Protein AF-0000000074147670 (afdb_homodimer)

pLDDT: mean 90.94, std 13.01, range [23.66, 98.62]

InterPro domains:
  IPR000515 ABC transporter type 1, transmembrane domain MetI-like [PF00528] (70-232)
  IPR000515 ABC transporter type 1, transmembrane domain MetI-like [PS50928] (55-233)
  IPR000515 ABC transporter type 1, transmembrane domain MetI-like [cd06261] (80-225)
  IPR035906 MetI-like superfamily [G3DSA:1.10.3720.10] (45-237)
  IPR035906 MetI-like superfamily [SSF161098] (50-232)

Secondary structure (DSSP, 8-state):
-HHHHHHHHHHHHHHHHHHHHHHHHH--TTT---HHHHHHHHHHHHH-HHHHHHHHHHHHHHHHHHHHHHHHHHHHHT---HHHHHHHHHHHHHHHHS-HHHHHHHHHHHH-SSHHHHHHHHHHHHHHHHHHHHHHHHHT--HHHHHHHHHS---HHHIIIIIIHHHHHHHHHHHHHHHHHHHHHHHHHHHHHH-SSSHHHHHHHHHHTT-HHHHHHHHHHHHHHHHHHHHHHHHTTSS--TT-------/-HHHHHHHHHHHHHHHHHHHHHHHHH--TTT---HHHHHHHHHHHHH-HHHHHHHHHHHHHHHHHHHHHHHHHHHHHT---HHHHHHHHHHHHHHHHS-HHHHHHHHHHHH-SSHHHHHHHHHHHHHHHHHHHHHHHHHT--HHHHHHHHHS---HHHIIIIIIHHHHHHHHHHHHHHHHHHHHHHHHHHHHHH-SSSHHHHHHHHHHTT-HHHHHHHHHHHHHHHHHHHHHHHHTTSS--TT-------

Structure (mmCIF, N/CA/C/O backbone):
data_AF-0000000074147670-model_v1
#
loop_
_entity.id
_entity.type
_entity.pdbx_description
1 polymer 'Abcb protein, putative'
#
loop_
_atom_site.group_PDB
_atom_site.id
_atom_site.type_symbol
_atom_site.label_atom_id
_atom_site.label_alt_id
_atom_site.label_comp_id
_atom_site.label_asym_id
_atom_site.label_entity_id
_atom_site.label_seq_id
_atom_site.pdbx_PDB_ins_code
_atom_site.Cartn_x
_atom_site.Cartn_y
_atom_site.Cartn_z
_atom_site.occupancy
_atom_site.B_iso_or_equiv
_atom_site.auth_seq_id
_atom_site.auth_comp_id
_atom_site.auth_asym_id
_atom_site.auth_atom_id
_atom_site.pdbx_PDB_model_num
ATOM 1 N N . MET A 1 1 ? -13.484 6.629 30.094 1 40.88 1 MET A N 1
ATOM 2 C CA . MET A 1 1 ? -12.297 5.824 29.797 1 40.88 1 MET A CA 1
ATOM 3 C C . MET A 1 1 ? -12.633 4.336 29.828 1 40.88 1 MET A C 1
ATOM 5 O O . MET A 1 1 ? -11.961 3.531 29.188 1 40.88 1 MET A O 1
ATOM 9 N N . ARG A 1 2 ? -13.383 4.133 30.922 1 47.31 2 ARG A N 1
ATOM 10 C CA . ARG A 1 2 ? -13.789 2.801 31.359 1 47.31 2 ARG A CA 1
ATOM 11 C C . ARG A 1 2 ? -14.594 2.084 30.281 1 47.31 2 ARG A C 1
ATOM 13 O O . ARG A 1 2 ? -14.406 0.886 30.062 1 47.31 2 ARG A O 1
ATOM 20 N N . ASN A 1 3 ? -15.398 2.889 29.531 1 58.78 3 ASN A N 1
ATOM 21 C CA . ASN A 1 3 ? -16.453 2.486 28.594 1 58.78 3 ASN A CA 1
ATOM 22 C C . ASN A 1 3 ? -15.867 2.076 27.25 1 58.78 3 ASN A C 1
ATOM 24 O O . ASN A 1 3 ? -16.422 1.216 26.562 1 58.78 3 ASN A O 1
ATOM 28 N N . SER A 1 4 ? -14.562 2.414 27.188 1 71.31 4 SER A N 1
ATOM 29 C CA . SER A 1 4 ? -13.938 2.154 25.891 1 71.31 4 SER A CA 1
ATOM 30 C C . SER A 1 4 ? -13.461 0.71 25.781 1 71.31 4 SER A C 1
ATOM 32 O O . SER A 1 4 ? -13.617 0.069 24.75 1 71.31 4 SER A O 1
ATOM 34 N N . LEU A 1 5 ? -13.125 0.192 27.031 1 77.12 5 LEU A N 1
ATOM 35 C CA . LEU A 1 5 ? -12.641 -1.185 27.031 1 77.12 5 LEU A CA 1
ATOM 36 C C . LEU A 1 5 ? -13.781 -2.166 26.828 1 77.12 5 LEU A C 1
ATOM 38 O O . LEU A 1 5 ? -13.633 -3.162 26.109 1 77.12 5 LEU A O 1
ATOM 42 N N . VAL A 1 6 ? -14.906 -1.855 27.453 1 77.5 6 VAL A N 1
ATOM 43 C CA . VAL A 1 6 ? -16.094 -2.699 27.312 1 77.5 6 VAL A CA 1
ATOM 44 C C . VAL A 1 6 ? -16.547 -2.727 25.859 1 77.5 6 VAL A C 1
ATOM 46 O O . VAL A 1 6 ? -16.891 -3.783 25.328 1 77.5 6 VAL A O 1
ATOM 49 N N . PHE A 1 7 ? -16.484 -1.631 25.266 1 79.12 7 PHE A N 1
ATOM 50 C CA . PHE A 1 7 ? -16.891 -1.544 23.875 1 79.12 7 PHE A CA 1
ATOM 51 C C . PHE A 1 7 ? -15.93 -2.328 22.984 1 79.12 7 PHE A C 1
ATOM 53 O O . PHE A 1 7 ? -16.359 -3.02 22.047 1 79.12 7 PHE A O 1
ATOM 60 N N . LYS A 1 8 ? -14.719 -2.232 23.359 1 82.62 8 LYS A N 1
ATOM 61 C CA . LYS A 1 8 ? -13.727 -2.955 22.578 1 82.62 8 LYS A CA 1
ATOM 62 C C . LYS A 1 8 ? -13.898 -4.465 22.719 1 82.62 8 LYS A C 1
ATOM 64 O O . LYS A 1 8 ? -13.906 -5.188 21.719 1 82.62 8 LYS A O 1
ATOM 69 N N . ILE A 1 9 ? -14.078 -4.922 23.922 1 86.75 9 ILE A N 1
ATOM 70 C CA . ILE A 1 9 ? -14.234 -6.348 24.188 1 86.75 9 ILE A CA 1
ATOM 71 C C . ILE A 1 9 ? -15.539 -6.852 23.562 1 86.75 9 ILE A C 1
ATOM 73 O O . ILE A 1 9 ? -15.578 -7.934 22.984 1 86.75 9 ILE A O 1
ATOM 77 N N . SER A 1 10 ? -16.531 -6.055 23.641 1 89.62 10 SER A N 1
ATOM 78 C CA . SER A 1 10 ? -17.828 -6.434 23.078 1 89.62 10 SER A CA 1
ATOM 79 C C . SER A 1 10 ? -17.75 -6.586 21.562 1 89.62 10 SER A C 1
ATOM 81 O O . SER A 1 10 ? -18.359 -7.48 20.984 1 89.62 10 SER A O 1
ATOM 83 N N . PHE A 1 11 ? -17 -5.75 20.922 1 90.12 11 PHE A N 1
ATOM 84 C CA . PHE A 1 11 ? -16.844 -5.84 19.469 1 90.12 11 PHE A CA 1
ATOM 85 C C . PHE A 1 11 ? -16.25 -7.18 19.062 1 90.12 11 PHE A C 1
ATOM 87 O O . PHE A 1 11 ? -16.75 -7.855 18.172 1 90.12 11 PHE A O 1
ATOM 94 N N . TRP A 1 12 ? -15.227 -7.551 19.766 1 91.06 12 TRP A N 1
ATOM 95 C CA . TRP A 1 12 ? -14.516 -8.766 19.391 1 91.06 12 TRP A CA 1
ATOM 96 C C . TRP A 1 12 ? -15.375 -10 19.641 1 91.06 12 TRP A C 1
ATOM 98 O O . TRP A 1 12 ? -15.344 -10.961 18.875 1 91.06 12 TRP A O 1
ATOM 108 N N . ILE A 1 13 ? -16.109 -9.977 20.734 1 92.62 13 ILE A N 1
ATOM 109 C CA . ILE A 1 13 ? -17.016 -11.086 21.047 1 92.62 13 ILE A CA 1
ATOM 110 C C . ILE A 1 13 ? -18.078 -11.195 19.969 1 92.62 13 ILE A C 1
ATOM 112 O O . ILE A 1 13 ? -18.328 -12.289 19.453 1 92.62 13 ILE A O 1
ATOM 116 N N . ILE A 1 14 ? -18.609 -10.078 19.609 1 93 14 ILE A N 1
ATOM 117 C CA . ILE A 1 14 ? -19.656 -10.062 18.578 1 93 14 ILE A CA 1
ATOM 118 C C . ILE A 1 14 ? -19.047 -10.477 17.234 1 93 14 ILE A C 1
ATOM 120 O O . ILE A 1 14 ? -19.672 -11.219 16.469 1 93 14 ILE A O 1
ATOM 124 N N . PHE A 1 15 ? -17.875 -9.992 16.953 1 92.81 15 PHE A N 1
ATOM 125 C CA . PHE A 1 15 ? -17.188 -10.32 15.703 1 92.81 15 PHE A CA 1
ATOM 126 C C . PHE A 1 15 ? -16.984 -11.82 15.578 1 92.81 15 PHE A C 1
ATOM 128 O O . PHE A 1 15 ? -17.281 -12.414 14.547 1 92.81 15 PHE A O 1
ATOM 135 N N . ILE A 1 16 ? -16.516 -12.461 16.688 1 93 16 ILE A N 1
ATOM 136 C CA . ILE A 1 16 ? -16.25 -13.891 16.672 1 93 16 ILE A CA 1
ATOM 137 C C . ILE A 1 16 ? -17.562 -14.664 16.578 1 93 16 ILE A C 1
ATOM 139 O O . ILE A 1 16 ? -17.641 -15.688 15.891 1 93 16 ILE A O 1
ATOM 143 N N . PHE A 1 17 ? -18.547 -14.172 17.234 1 94 17 PHE A N 1
ATOM 144 C CA . PHE A 1 17 ? -19.859 -14.82 17.203 1 94 17 PHE A CA 1
ATOM 145 C C . PHE A 1 17 ? -20.469 -14.758 15.812 1 94 17 PHE A C 1
ATOM 147 O O . PHE A 1 17 ? -21 -15.758 15.32 1 94 17 PHE A O 1
ATOM 154 N N . ILE A 1 18 ? -20.359 -13.641 15.18 1 93.5 18 ILE A N 1
ATOM 155 C CA . ILE A 1 18 ? -20.859 -13.492 13.82 1 93.5 18 ILE A CA 1
ATOM 156 C C . ILE A 1 18 ? -20.078 -14.391 12.875 1 93.5 18 ILE A C 1
ATOM 158 O O . ILE A 1 18 ? -20.641 -15.016 11.977 1 93.5 18 ILE A O 1
ATOM 162 N N . TRP A 1 19 ? -18.781 -14.422 13.07 1 92.56 19 TRP A N 1
ATOM 163 C CA . TRP A 1 19 ? -17.922 -15.305 12.289 1 92.56 19 TRP A CA 1
ATOM 164 C C . TRP A 1 19 ? -18.359 -16.766 12.43 1 92.56 19 TRP A C 1
ATOM 166 O O . TRP A 1 19 ? -18.5 -17.469 11.438 1 92.56 19 TRP A O 1
ATOM 176 N N . TYR A 1 20 ? -18.656 -17.109 13.641 1 93 20 TYR A N 1
ATOM 177 C CA . TYR A 1 20 ? -19.094 -18.484 13.906 1 93 20 TYR A CA 1
ATOM 178 C C . TYR A 1 20 ? -20.438 -18.766 13.234 1 93 20 TYR A C 1
ATOM 180 O O . TYR A 1 20 ? -20.594 -19.812 12.594 1 93 20 TYR A O 1
ATOM 188 N N . LEU A 1 21 ? -21.344 -17.859 13.328 1 93.69 21 LEU A N 1
ATOM 189 C CA . LEU A 1 21 ? -22.656 -18.031 12.734 1 93.69 21 LEU A CA 1
ATOM 190 C C . LEU A 1 21 ? -22.562 -18.094 11.211 1 93.69 21 LEU A C 1
ATOM 192 O O . LEU A 1 21 ? -23.203 -18.938 10.586 1 93.69 21 LEU A O 1
ATOM 196 N N . MET A 1 22 ? -21.812 -17.219 10.68 1 91.88 22 MET A N 1
ATOM 197 C CA . MET A 1 22 ? -21.672 -17.188 9.227 1 91.88 22 MET A CA 1
ATOM 198 C C . MET A 1 22 ? -20.984 -18.453 8.719 1 91.88 22 MET A C 1
ATOM 200 O O . MET A 1 22 ? -21.406 -19.016 7.699 1 91.88 22 MET A O 1
ATOM 204 N N . GLY A 1 23 ? -19.938 -18.844 9.398 1 90.06 23 GLY A N 1
ATOM 205 C CA . GLY A 1 23 ? -19.266 -20.078 9.031 1 90.06 23 GLY A CA 1
ATOM 206 C C . GLY A 1 23 ? -20.172 -21.281 9.102 1 90.06 23 GLY A C 1
ATOM 207 O O . GLY A 1 23 ? -20.125 -22.156 8.227 1 90.06 23 GLY A O 1
ATOM 208 N N . SER A 1 24 ? -20.984 -21.281 10.148 1 90.69 24 SER A N 1
ATOM 209 C CA . SER A 1 24 ? -21.922 -22.391 10.312 1 90.69 24 SER A CA 1
ATOM 210 C C . SER A 1 24 ? -23 -22.359 9.242 1 90.69 24 SER A C 1
ATOM 212 O O . SER A 1 24 ? -23.438 -23.406 8.758 1 90.69 24 SER A O 1
ATOM 214 N N . ALA A 1 25 ? -23.359 -21.219 8.828 1 89.88 25 ALA A N 1
ATOM 215 C CA . ALA A 1 25 ? -24.406 -21.078 7.832 1 89.88 25 ALA A CA 1
ATOM 216 C C . ALA A 1 25 ? -23.891 -21.422 6.438 1 89.88 25 ALA A C 1
ATOM 218 O O . ALA A 1 25 ? -24.594 -22.094 5.664 1 89.88 25 ALA A O 1
ATOM 219 N N . ILE A 1 26 ? -22.828 -20.938 6.109 1 87.75 26 ILE A N 1
ATOM 220 C CA . ILE A 1 26 ? -22.234 -21.188 4.801 1 87.75 26 ILE A CA 1
ATOM 221 C C . ILE A 1 26 ? -21.828 -22.656 4.688 1 87.75 26 ILE A C 1
ATOM 223 O O . ILE A 1 26 ? -21.938 -23.25 3.619 1 87.75 26 ILE A O 1
ATOM 227 N N . ASN A 1 27 ? -21.422 -23.25 5.816 1 83.19 27 ASN A N 1
ATOM 228 C CA . ASN A 1 27 ? -21.125 -24.672 5.945 1 83.19 27 ASN A CA 1
ATOM 229 C C . ASN A 1 27 ? -20.156 -25.141 4.871 1 83.19 27 ASN A C 1
ATOM 231 O O . ASN A 1 27 ? -20.375 -26.156 4.223 1 83.19 27 ASN A O 1
ATOM 235 N N . SER A 1 28 ? -19.328 -24.328 4.402 1 86.19 28 SER A N 1
ATOM 236 C CA . SER A 1 28 ? -18.25 -24.672 3.484 1 86.19 28 SER A CA 1
ATOM 237 C C . SER A 1 28 ? -16.891 -24.406 4.105 1 86.19 28 SER A C 1
ATOM 239 O O . SER A 1 28 ? -16.594 -23.266 4.469 1 86.19 28 SER A O 1
ATOM 241 N N . LYS A 1 29 ? -16.125 -25.438 4.145 1 82.44 29 LYS A N 1
ATOM 242 C CA . LYS A 1 29 ? -14.789 -25.328 4.715 1 82.44 29 LYS A CA 1
ATOM 243 C C . LYS A 1 29 ? -13.875 -24.484 3.826 1 82.44 29 LYS A C 1
ATOM 245 O O . LYS A 1 29 ? -12.891 -23.922 4.301 1 82.44 29 LYS A O 1
ATOM 250 N N . LEU A 1 30 ? -14.305 -24.344 2.598 1 85.75 30 LEU A N 1
ATOM 251 C CA . LEU A 1 30 ? -13.469 -23.672 1.617 1 85.75 30 LEU A CA 1
ATOM 252 C C . LEU A 1 30 ? -13.664 -22.156 1.692 1 85.75 30 LEU A C 1
ATOM 254 O O . LEU A 1 30 ? -12.719 -21.391 1.498 1 85.75 30 LEU A O 1
ATOM 258 N N . ILE A 1 31 ? -14.805 -21.766 2.092 1 88.88 31 ILE A N 1
ATOM 259 C CA . ILE A 1 31 ? -15.141 -20.359 2.037 1 88.88 31 ILE A CA 1
ATOM 260 C C . ILE A 1 31 ? -14.828 -19.703 3.377 1 88.88 31 ILE A C 1
ATOM 262 O O . ILE A 1 31 ? -14 -18.781 3.447 1 88.88 31 ILE A O 1
ATOM 266 N N . LEU A 1 32 ? -15.375 -20.188 4.426 1 93.31 32 LEU A N 1
ATOM 267 C CA . LEU A 1 32 ? -15.203 -19.578 5.738 1 93.31 32 LEU A CA 1
ATOM 268 C C . LEU A 1 32 ? -15.117 -20.641 6.828 1 93.31 32 LEU A C 1
ATOM 270 O O . LEU A 1 32 ? -16.141 -21.125 7.324 1 93.31 32 LEU A O 1
ATOM 274 N N . PRO A 1 33 ? -13.914 -20.922 7.184 1 94.38 33 PRO A N 1
ATOM 275 C CA . PRO A 1 33 ? -13.781 -21.875 8.289 1 94.38 33 PRO A CA 1
ATOM 276 C C . PRO A 1 33 ? -14.25 -21.312 9.625 1 94.38 33 PRO A C 1
ATOM 278 O O . PRO A 1 33 ? -14.25 -20.094 9.812 1 94.38 33 PRO A O 1
ATOM 281 N N . LEU A 1 34 ? -14.602 -22.203 10.461 1 95 34 LEU A N 1
ATOM 282 C CA . LEU A 1 34 ? -15.047 -21.766 11.781 1 95 34 LEU A CA 1
ATOM 283 C C . LEU A 1 34 ? -13.891 -21.203 12.586 1 95 34 LEU A C 1
ATOM 285 O O . LEU A 1 34 ? -12.742 -21.609 12.406 1 95 34 LEU A O 1
ATOM 289 N N . PRO A 1 35 ? -14.234 -20.281 13.414 1 95.38 35 PRO A N 1
ATOM 290 C CA . PRO A 1 35 ? -13.172 -19.609 14.172 1 95.38 35 PRO A CA 1
ATOM 291 C C . PRO A 1 35 ? -12.367 -20.562 15.039 1 95.38 35 PRO A C 1
ATOM 293 O O . PRO A 1 35 ? -11.156 -20.422 15.18 1 95.38 35 PRO A O 1
ATOM 296 N N . HIS A 1 36 ? -13.016 -21.547 15.641 1 95 36 HIS A N 1
ATOM 297 C CA . HIS A 1 36 ? -12.289 -22.469 16.516 1 95 36 HIS A CA 1
ATOM 298 C C . HIS A 1 36 ? -11.344 -23.359 15.711 1 95 36 HIS A C 1
ATOM 300 O O . HIS A 1 36 ? -10.289 -23.75 16.203 1 95 36 HIS A O 1
ATOM 306 N N . LYS A 1 37 ? -11.664 -23.688 14.492 1 96.06 37 LYS A N 1
ATOM 307 C CA . LYS A 1 37 ? -10.773 -24.469 13.633 1 96.06 37 LYS A CA 1
ATOM 308 C C . LYS A 1 37 ? -9.531 -23.672 13.25 1 96.06 37 LYS A C 1
ATOM 310 O O . LYS A 1 37 ? -8.438 -24.219 13.172 1 96.06 37 LYS A O 1
ATOM 315 N N . VAL A 1 38 ? -9.789 -22.422 12.992 1 97 38 VAL A N 1
ATOM 316 C CA . VAL A 1 38 ? -8.672 -21.547 12.672 1 97 38 VAL A CA 1
ATOM 317 C C . VAL A 1 38 ? -7.742 -21.438 13.883 1 97 38 VAL A C 1
ATOM 319 O O . VAL A 1 38 ? -6.52 -21.5 13.734 1 97 38 VAL A O 1
ATOM 322 N N . LEU A 1 39 ? -8.312 -21.297 15.047 1 96.81 39 LEU A N 1
ATOM 323 C CA . LEU A 1 39 ? -7.52 -21.203 16.266 1 96.81 39 LEU A CA 1
ATOM 324 C C . LEU A 1 39 ? -6.719 -22.484 16.5 1 96.81 39 LEU A C 1
ATOM 326 O O . LEU A 1 39 ? -5.551 -22.422 16.891 1 96.81 39 LEU A O 1
ATOM 330 N N . TYR A 1 40 ? -7.352 -23.594 16.25 1 97.31 40 TYR A N 1
ATOM 331 C CA . TYR A 1 40 ? -6.656 -24.875 16.391 1 97.31 40 TYR A CA 1
ATOM 332 C C . TYR A 1 40 ? -5.484 -24.969 15.422 1 97.31 40 TYR A C 1
ATOM 334 O O . TYR A 1 40 ? -4.41 -25.453 15.781 1 97.31 40 TYR A O 1
ATOM 342 N N . LYS A 1 41 ? -5.734 -24.469 14.219 1 97.56 41 LYS A N 1
ATOM 343 C CA . LYS A 1 41 ? -4.668 -24.484 13.219 1 97.56 41 LYS A CA 1
ATOM 344 C C . LYS A 1 41 ? -3.514 -23.562 13.633 1 97.56 41 LYS A C 1
ATOM 346 O O . LYS A 1 41 ? -2.346 -23.906 13.438 1 97.56 41 LYS A O 1
ATOM 351 N N . VAL A 1 42 ? -3.828 -22.453 14.188 1 98 42 VAL A N 1
ATOM 352 C CA . VAL A 1 42 ? -2.801 -21.547 14.688 1 98 42 VAL A CA 1
ATOM 353 C C . VAL A 1 42 ? -1.969 -22.25 15.758 1 98 42 VAL A C 1
ATOM 355 O O . VAL A 1 42 ? -0.737 -22.219 15.719 1 98 42 VAL A O 1
ATOM 358 N N . LEU A 1 43 ? -2.646 -22.922 16.656 1 97.44 43 LEU A N 1
ATOM 359 C CA . LEU A 1 43 ? -1.958 -23.609 17.75 1 97.44 43 LEU A CA 1
ATOM 360 C C . LEU A 1 43 ? -1.112 -24.766 17.203 1 97.44 43 LEU A C 1
ATOM 362 O O . LEU A 1 43 ? -0.004 -25 17.688 1 97.44 43 LEU A O 1
ATOM 366 N N . GLU A 1 44 ? -1.622 -25.438 16.25 1 97.62 44 GLU A N 1
ATOM 367 C CA . GLU A 1 44 ? -0.884 -26.516 15.602 1 97.62 44 GLU A CA 1
ATOM 368 C C . GLU A 1 44 ? 0.394 -26 14.945 1 97.62 44 GLU A C 1
ATOM 370 O O . GLU A 1 44 ? 1.459 -26.594 15.094 1 97.62 44 GLU A O 1
ATOM 375 N N . LEU A 1 45 ? 0.265 -24.859 14.258 1 97.38 45 LEU A N 1
ATOM 376 C CA . LEU A 1 45 ? 1.424 -24.266 13.609 1 97.38 45 LEU A CA 1
ATOM 377 C C . LEU A 1 45 ? 2.498 -23.906 14.625 1 97.38 45 LEU A C 1
ATOM 379 O O . LEU A 1 45 ? 3.684 -24.172 14.406 1 97.38 45 LEU A O 1
ATOM 383 N N . PHE A 1 46 ? 2.129 -23.391 15.766 1 97.12 46 PHE A N 1
ATOM 384 C CA . PHE A 1 46 ? 3.088 -22.984 16.781 1 97.12 46 PHE A CA 1
ATOM 385 C C . PHE A 1 46 ? 3.662 -24.188 17.516 1 97.12 46 PHE A C 1
ATOM 387 O O . PHE A 1 46 ? 4.656 -24.078 18.234 1 97.12 46 PHE A O 1
ATOM 394 N N . SER A 1 47 ? 3.061 -25.328 17.328 1 96.62 47 SER A N 1
ATOM 395 C CA . SER A 1 47 ? 3.596 -26.562 17.906 1 96.62 47 SER A CA 1
ATOM 396 C C . SER A 1 47 ? 4.656 -27.172 17 1 96.62 47 SER A C 1
ATOM 398 O O . SER A 1 47 ? 5.422 -28.047 17.438 1 96.62 47 SER A O 1
ATOM 400 N N . GLU A 1 48 ? 4.68 -26.75 15.781 1 95.69 48 GLU A N 1
ATOM 401 C CA . GLU A 1 48 ? 5.645 -27.266 14.812 1 95.69 48 GLU A CA 1
ATOM 402 C C . GLU A 1 48 ? 6.957 -26.484 14.875 1 95.69 48 GLU A C 1
ATOM 404 O O . GLU A 1 48 ? 6.957 -25.25 14.766 1 95.69 48 GLU A O 1
ATOM 409 N N . ARG A 1 49 ? 8.039 -27.156 15 1 92.81 49 ARG A N 1
ATOM 410 C CA . ARG A 1 49 ? 9.352 -26.547 15.117 1 92.81 49 ARG A CA 1
ATOM 411 C C . ARG A 1 49 ? 9.711 -25.781 13.844 1 92.81 49 ARG A C 1
ATOM 413 O O . ARG A 1 49 ? 10.297 -24.703 13.906 1 92.81 49 ARG A O 1
ATOM 420 N N . ASN A 1 50 ? 9.359 -26.297 12.742 1 95.56 50 ASN A N 1
ATOM 421 C CA . ASN A 1 50 ? 9.703 -25.688 11.461 1 95.56 50 ASN A CA 1
ATOM 422 C C . ASN A 1 50 ? 8.992 -24.344 11.273 1 95.56 50 ASN A C 1
ATOM 424 O O . ASN A 1 50 ? 9.453 -23.5 10.5 1 95.56 50 ASN A O 1
ATOM 428 N N . PHE A 1 51 ? 7.918 -24.156 11.977 1 97.56 51 PHE A N 1
ATOM 429 C CA . PHE A 1 51 ? 7.148 -22.922 11.836 1 97.56 51 PHE A CA 1
ATOM 430 C C . PHE A 1 51 ? 7.938 -21.734 12.367 1 97.56 51 PHE A C 1
ATOM 432 O O . PHE A 1 51 ? 7.883 -20.641 11.789 1 97.56 51 PHE A O 1
ATOM 439 N N . TYR A 1 52 ? 8.727 -21.906 13.367 1 96.75 52 TYR A N 1
ATOM 440 C CA . TYR A 1 52 ? 9.508 -20.828 13.953 1 96.75 52 TYR A CA 1
ATOM 441 C C . TYR A 1 52 ? 10.586 -20.344 12.992 1 96.75 52 TYR A C 1
ATOM 443 O O . TYR A 1 52 ? 10.922 -19.156 12.977 1 96.75 52 TYR A O 1
ATOM 451 N N . HIS A 1 53 ? 11.109 -21.281 12.266 1 97.25 53 HIS A N 1
ATOM 452 C CA . HIS A 1 53 ? 12.07 -20.891 11.242 1 97.25 53 HIS A CA 1
ATOM 453 C C . HIS A 1 53 ? 11.445 -19.938 10.234 1 97.25 53 HIS A C 1
ATOM 455 O O . HIS A 1 53 ? 12.047 -18.922 9.883 1 97.25 53 HIS A O 1
ATOM 461 N N . HIS A 1 54 ? 10.242 -20.234 9.789 1 98.06 54 HIS A N 1
ATOM 462 C CA . HIS A 1 54 ? 9.523 -19.391 8.844 1 98.06 54 HIS A CA 1
ATOM 463 C C . HIS A 1 54 ? 9.211 -18.031 9.453 1 98.06 54 HIS A C 1
ATOM 465 O O . HIS A 1 54 ? 9.352 -17 8.789 1 98.06 54 HIS A O 1
ATOM 471 N N . LEU A 1 55 ? 8.836 -18.078 10.703 1 97.06 55 LEU A N 1
ATOM 472 C CA . LEU A 1 55 ? 8.547 -16.828 11.406 1 97.06 55 LEU A CA 1
ATOM 473 C C . LEU A 1 55 ? 9.805 -15.969 11.539 1 97.06 55 LEU A C 1
ATOM 475 O O . LEU A 1 55 ? 9.773 -14.773 11.25 1 97.06 55 LEU A O 1
ATOM 479 N N . PHE A 1 56 ? 10.875 -16.547 11.875 1 97.06 56 PHE A N 1
ATOM 480 C CA . PHE A 1 56 ? 12.133 -15.844 12.102 1 97.06 56 PHE A CA 1
ATOM 481 C C . PHE A 1 56 ? 12.664 -15.266 10.797 1 97.06 56 PHE A C 1
ATOM 483 O O . PHE A 1 56 ? 13.148 -14.133 10.766 1 97.06 56 PHE A O 1
ATOM 490 N N . ILE A 1 57 ? 12.602 -16 9.805 1 97.81 57 ILE A N 1
ATOM 491 C CA . ILE A 1 57 ? 13.141 -15.547 8.531 1 97.81 57 ILE A CA 1
ATOM 492 C C . ILE A 1 57 ? 12.328 -14.367 8.016 1 97.81 57 ILE A C 1
ATOM 494 O O . ILE A 1 57 ? 12.875 -13.422 7.441 1 97.81 57 ILE A O 1
ATOM 498 N N . THR A 1 58 ? 10.992 -14.445 8.18 1 98.19 58 THR A N 1
ATOM 499 C CA . THR A 1 58 ? 10.156 -13.312 7.812 1 98.19 58 THR A CA 1
ATOM 500 C C . THR A 1 58 ? 10.562 -12.062 8.594 1 98.19 58 THR A C 1
ATOM 502 O O . THR A 1 58 ? 10.703 -10.984 8.016 1 98.19 58 THR A O 1
ATOM 505 N N . LEU A 1 59 ? 10.844 -12.219 9.852 1 97.5 59 LEU A N 1
ATOM 506 C CA . LEU A 1 59 ? 11.25 -11.094 10.688 1 97.5 59 LEU A CA 1
ATOM 507 C C . LEU A 1 59 ? 12.609 -10.555 10.258 1 97.5 59 LEU A C 1
ATOM 509 O O . LEU A 1 59 ? 12.797 -9.344 10.164 1 97.5 59 LEU A O 1
ATOM 513 N N . LEU A 1 60 ? 13.492 -11.391 9.977 1 97.75 60 LEU A N 1
ATOM 514 C CA . LEU A 1 60 ? 14.836 -11 9.57 1 97.75 60 LEU A CA 1
ATOM 515 C C . LEU A 1 60 ? 14.805 -10.234 8.25 1 97.75 60 LEU A C 1
ATOM 517 O O . LEU A 1 60 ? 15.469 -9.203 8.109 1 97.75 60 LEU A O 1
ATOM 521 N N . ARG A 1 61 ? 14.086 -10.734 7.328 1 98.44 61 ARG A N 1
ATOM 522 C CA . ARG A 1 61 ? 13.945 -10.078 6.031 1 98.44 61 ARG A CA 1
ATOM 523 C C . ARG A 1 61 ? 13.297 -8.711 6.176 1 98.44 61 ARG A C 1
ATOM 525 O O . ARG A 1 61 ? 13.727 -7.742 5.543 1 98.44 61 ARG A O 1
ATOM 532 N N . SER A 1 62 ? 12.266 -8.656 7.004 1 98.19 62 SER A N 1
ATOM 533 C CA . SER A 1 62 ? 11.578 -7.391 7.258 1 98.19 62 SER A CA 1
ATOM 534 C C . SER A 1 62 ? 12.523 -6.363 7.863 1 98.19 62 SER A C 1
ATOM 536 O O . SER A 1 62 ? 12.602 -5.227 7.391 1 98.19 62 SER A O 1
ATOM 538 N N . VAL A 1 63 ? 13.297 -6.797 8.828 1 97.56 63 VAL A N 1
ATOM 539 C CA . VAL A 1 63 ? 14.234 -5.906 9.5 1 97.56 63 VAL A CA 1
ATOM 540 C C . VAL A 1 63 ? 15.367 -5.523 8.555 1 97.56 63 VAL A C 1
ATOM 542 O O . VAL A 1 63 ? 15.844 -4.383 8.562 1 97.56 63 VAL A O 1
ATOM 545 N N . GLY A 1 64 ? 15.805 -6.449 7.801 1 98.12 64 GLY A N 1
ATOM 546 C CA . GLY A 1 64 ? 16.859 -6.172 6.832 1 98.12 64 GLY A CA 1
ATOM 547 C C . GLY A 1 64 ? 16.484 -5.09 5.836 1 98.12 64 GLY A C 1
ATOM 548 O O . GLY A 1 64 ? 17.219 -4.125 5.648 1 98.12 64 GLY A O 1
ATOM 549 N N . GLY A 1 65 ? 15.359 -5.25 5.164 1 98.5 65 GLY A N 1
ATOM 550 C CA . GLY A 1 65 ? 14.883 -4.238 4.234 1 98.5 65 GLY A CA 1
ATOM 551 C C . GLY A 1 65 ? 14.633 -2.895 4.891 1 98.5 65 GLY A C 1
ATOM 552 O O . GLY A 1 65 ? 14.961 -1.852 4.32 1 98.5 65 GLY A O 1
ATOM 553 N N . PHE A 1 66 ? 14.094 -2.969 6.102 1 98.25 66 PHE A N 1
ATOM 554 C CA . PHE A 1 66 ? 13.805 -1.764 6.871 1 98.25 66 PHE A CA 1
ATOM 555 C C . PHE A 1 66 ? 15.094 -1.014 7.203 1 98.25 66 PHE A C 1
ATOM 557 O O . PHE A 1 66 ? 15.18 0.2 7.004 1 98.25 66 PHE A O 1
ATOM 564 N N . THR A 1 67 ? 16.062 -1.712 7.652 1 98.31 67 THR A N 1
ATOM 565 C CA . THR A 1 67 ? 17.328 -1.104 8.047 1 98.31 67 THR A CA 1
ATOM 566 C C . THR A 1 67 ? 18.031 -0.484 6.848 1 98.31 67 THR A C 1
ATOM 568 O O . THR A 1 67 ? 18.578 0.619 6.938 1 98.31 67 THR A O 1
ATOM 571 N N . LEU A 1 68 ? 18 -1.176 5.785 1 98.56 68 LEU A N 1
ATOM 572 C CA . LEU A 1 68 ? 18.609 -0.656 4.562 1 98.56 68 LEU A CA 1
ATOM 573 C C . LEU A 1 68 ? 17.906 0.625 4.113 1 98.56 68 LEU A C 1
ATOM 575 O O . LEU A 1 68 ? 18.578 1.6 3.748 1 98.56 68 LEU A O 1
ATOM 579 N N . ALA A 1 69 ? 16.594 0.633 4.141 1 98.56 69 ALA A N 1
ATOM 580 C CA . ALA A 1 69 ? 15.805 1.802 3.746 1 98.56 69 ALA A CA 1
ATOM 581 C C . ALA A 1 69 ? 16.062 2.979 4.68 1 98.56 69 ALA A C 1
ATOM 583 O O . ALA A 1 69 ? 16.234 4.113 4.227 1 98.56 69 ALA A O 1
ATOM 584 N N . LEU A 1 70 ? 16.062 2.654 5.969 1 97.5 70 LEU A N 1
ATOM 585 C CA . LEU A 1 70 ? 16.312 3.678 6.98 1 97.5 70 LEU A CA 1
ATOM 586 C C . LEU A 1 70 ? 17.688 4.301 6.797 1 97.5 70 LEU A C 1
ATOM 588 O O . LEU A 1 70 ? 17.828 5.523 6.762 1 97.5 70 LEU A O 1
ATOM 592 N N . PHE A 1 71 ? 18.656 3.482 6.621 1 97.31 71 PHE A N 1
ATOM 593 C CA . PHE A 1 71 ? 20.031 3.938 6.535 1 97.31 71 PHE A CA 1
ATOM 594 C C . PHE A 1 71 ? 20.266 4.758 5.27 1 97.31 71 PHE A C 1
ATOM 596 O O . PHE A 1 71 ? 20.719 5.898 5.336 1 97.31 71 PHE A O 1
ATOM 603 N N . LEU A 1 72 ? 19.891 4.262 4.164 1 98.06 72 LEU A N 1
ATOM 604 C CA . LEU A 1 72 ? 20.141 4.953 2.902 1 98.06 72 LEU A CA 1
ATOM 605 C C . LEU A 1 72 ? 19.203 6.156 2.758 1 98.06 72 LEU A C 1
ATOM 607 O O . LEU A 1 72 ? 19.609 7.184 2.199 1 98.06 72 LEU A O 1
ATOM 611 N N . GLY A 1 73 ? 17.953 5.992 3.219 1 97.5 73 GLY A N 1
ATOM 612 C CA . GLY A 1 73 ? 17.047 7.125 3.195 1 97.5 73 GLY A CA 1
ATOM 613 C C . GLY A 1 73 ? 17.531 8.297 4.027 1 97.5 73 GLY A C 1
ATOM 614 O O . GLY A 1 73 ? 17.484 9.445 3.576 1 97.5 73 GLY A O 1
ATOM 615 N N . PHE A 1 74 ? 18.031 7.938 5.152 1 94.38 74 PHE A N 1
ATOM 616 C CA . PHE A 1 74 ? 18.547 8.969 6.051 1 94.38 74 PHE A CA 1
ATOM 617 C C . PHE A 1 74 ? 19.812 9.586 5.477 1 94.38 74 PHE A C 1
ATOM 619 O O . PHE A 1 74 ? 19.938 10.812 5.426 1 94.38 74 PHE A O 1
ATOM 626 N N . LEU A 1 75 ? 20.734 8.766 5.055 1 94.94 75 LEU A N 1
ATOM 627 C CA . LEU A 1 75 ? 22.031 9.234 4.547 1 94.94 75 LEU A CA 1
ATOM 628 C C . LEU A 1 75 ? 21.828 10.148 3.338 1 94.94 75 LEU A C 1
ATOM 630 O O . LEU A 1 75 ? 22.375 11.25 3.297 1 94.94 75 LEU A O 1
ATOM 634 N N . LEU A 1 76 ? 21 9.773 2.414 1 96.94 76 LEU A N 1
ATOM 635 C CA . LEU A 1 76 ? 20.797 10.555 1.201 1 96.94 76 LEU A CA 1
ATOM 636 C C . LEU A 1 76 ? 19.906 11.758 1.479 1 96.94 76 LEU A C 1
ATOM 638 O O . LEU A 1 76 ? 20.047 12.797 0.83 1 96.94 76 LEU A O 1
ATOM 642 N N . GLY A 1 77 ? 18.984 11.578 2.439 1 94.81 77 GLY A N 1
ATOM 643 C CA . GLY A 1 77 ? 18.109 12.68 2.795 1 94.81 77 GLY A CA 1
ATOM 644 C C . GLY A 1 77 ? 18.828 13.836 3.449 1 94.81 77 GLY A C 1
ATOM 645 O O . GLY A 1 77 ? 18.359 14.977 3.396 1 94.81 77 GLY A O 1
ATOM 646 N N . CYS A 1 78 ? 20 13.586 3.998 1 91.38 78 CYS A N 1
ATOM 647 C CA . CYS A 1 78 ? 20.781 14.609 4.684 1 91.38 78 CYS A CA 1
ATOM 648 C C . CYS A 1 78 ? 21.547 15.469 3.688 1 91.38 78 CYS A C 1
ATOM 650 O O . CYS A 1 78 ? 22.031 16.547 4.039 1 91.38 78 CYS A O 1
ATOM 652 N N . ILE A 1 79 ? 21.625 15.016 2.453 1 92.81 79 ILE A N 1
ATOM 653 C CA . ILE A 1 79 ? 22.359 15.766 1.443 1 92.81 79 ILE A CA 1
ATOM 654 C C . ILE A 1 79 ? 21.484 16.859 0.854 1 92.81 79 ILE A C 1
ATOM 656 O O . ILE A 1 79 ? 20.484 16.578 0.179 1 92.81 79 ILE A O 1
ATOM 660 N N . LYS A 1 80 ? 21.938 18.078 1.163 1 89.06 80 LYS A N 1
ATOM 661 C CA . LYS A 1 80 ? 21.203 19.234 0.67 1 89.06 80 LYS A CA 1
ATOM 662 C C . LYS A 1 80 ? 21.625 19.609 -0.743 1 89.06 80 LYS A C 1
ATOM 664 O O . LYS A 1 80 ? 22.438 20.531 -0.926 1 89.06 80 LYS A O 1
ATOM 669 N N . ASN A 1 81 ? 21.109 18.969 -1.696 1 90.81 81 ASN A N 1
ATOM 670 C CA . ASN A 1 81 ? 21.375 19.234 -3.105 1 90.81 81 ASN A CA 1
ATOM 671 C C . ASN A 1 81 ? 20.109 19.125 -3.951 1 90.81 81 ASN A C 1
ATOM 673 O O . ASN A 1 81 ? 19.5 18.062 -4.035 1 90.81 81 ASN A O 1
ATOM 677 N N . LYS A 1 82 ? 19.844 20.172 -4.57 1 87.19 82 LYS A N 1
ATOM 678 C CA . LYS A 1 82 ? 18.594 20.281 -5.316 1 87.19 82 LYS A CA 1
ATOM 679 C C . LYS A 1 82 ? 18.578 19.328 -6.512 1 87.19 82 LYS A C 1
ATOM 681 O O . LYS A 1 82 ? 17.547 18.766 -6.859 1 87.19 82 LYS A O 1
ATOM 686 N N . PHE A 1 83 ? 19.688 19.172 -7.086 1 87.69 83 PHE A N 1
ATOM 687 C CA . PHE A 1 83 ? 19.781 18.281 -8.234 1 87.69 83 PHE A CA 1
ATOM 688 C C . PHE A 1 83 ? 19.609 16.828 -7.809 1 87.69 83 PHE A C 1
ATOM 690 O O . PHE A 1 83 ? 18.891 16.062 -8.461 1 87.69 83 PHE A O 1
ATOM 697 N N . LEU A 1 84 ? 20.203 16.516 -6.699 1 92.06 84 LEU A N 1
ATOM 698 C CA . LEU A 1 84 ? 20.094 15.156 -6.176 1 92.06 84 LEU A CA 1
ATOM 699 C C . LEU A 1 84 ? 18.656 14.867 -5.734 1 92.06 84 LEU A C 1
ATOM 701 O O . LEU A 1 84 ? 18.125 13.789 -5.996 1 92.06 84 LEU A O 1
ATOM 705 N N . TYR A 1 85 ? 18.078 15.852 -5.18 1 93.19 85 TYR A N 1
ATOM 706 C CA . TYR A 1 85 ? 16.703 15.703 -4.746 1 93.19 85 TYR A CA 1
ATOM 707 C C . TYR A 1 85 ? 15.781 15.438 -5.934 1 93.19 85 TYR A C 1
ATOM 709 O O . TYR A 1 85 ? 14.961 14.516 -5.898 1 93.19 85 TYR A O 1
ATOM 717 N N . SER A 1 86 ? 15.977 16.234 -6.941 1 90.62 86 SER A N 1
ATOM 718 C CA . SER A 1 86 ? 15.133 16.094 -8.125 1 90.62 86 SER A CA 1
ATOM 719 C C . SER A 1 86 ? 15.305 14.719 -8.758 1 90.62 86 SER A C 1
ATOM 721 O O . SER A 1 86 ? 14.32 14.086 -9.148 1 90.62 86 SER A O 1
ATOM 723 N N . ALA A 1 87 ? 16.5 14.289 -8.812 1 92.56 87 ALA A N 1
ATOM 724 C CA . ALA A 1 87 ? 16.797 12.977 -9.383 1 92.56 87 ALA A CA 1
ATOM 725 C C . ALA A 1 87 ? 16.156 11.867 -8.555 1 92.56 87 ALA A C 1
ATOM 727 O O . ALA A 1 87 ? 15.469 10.992 -9.086 1 92.56 87 ALA A O 1
ATOM 728 N N . ILE A 1 88 ? 16.375 11.922 -7.262 1 94.88 88 ILE A N 1
ATOM 729 C CA . ILE A 1 88 ? 15.867 10.883 -6.367 1 94.88 88 ILE A CA 1
ATOM 730 C C . ILE A 1 88 ? 14.344 10.922 -6.34 1 94.88 88 ILE A C 1
ATOM 732 O O . ILE A 1 88 ? 13.688 9.875 -6.309 1 94.88 88 ILE A O 1
ATOM 736 N N . ARG A 1 89 ? 13.805 12.062 -6.352 1 92.81 89 ARG A N 1
ATOM 737 C CA . ARG A 1 89 ? 12.359 12.219 -6.375 1 92.81 89 ARG A CA 1
ATOM 738 C C . ARG A 1 89 ? 11.758 11.562 -7.617 1 92.81 89 ARG A C 1
ATOM 740 O O . ARG A 1 89 ? 10.727 10.898 -7.535 1 92.81 89 ARG A O 1
ATOM 747 N N . ASN A 1 90 ? 12.359 11.719 -8.75 1 91.88 90 ASN A N 1
ATOM 748 C CA . ASN A 1 90 ? 11.898 11.086 -9.984 1 91.88 90 ASN A CA 1
ATOM 749 C C . ASN A 1 90 ? 11.984 9.562 -9.898 1 91.88 90 ASN A C 1
ATOM 751 O O . ASN A 1 90 ? 11.086 8.859 -10.375 1 91.88 90 ASN A O 1
ATOM 755 N N . ILE A 1 91 ? 13.016 9.109 -9.312 1 94.25 91 ILE A N 1
ATOM 756 C CA . ILE A 1 91 ? 13.18 7.672 -9.133 1 94.25 91 ILE A CA 1
ATOM 757 C C . ILE A 1 91 ? 12.086 7.141 -8.203 1 94.25 91 ILE A C 1
ATOM 759 O O . ILE A 1 91 ? 11.469 6.109 -8.484 1 94.25 91 ILE A O 1
ATOM 763 N N . ILE A 1 92 ? 11.859 7.879 -7.145 1 95.19 92 ILE A N 1
ATOM 764 C CA . ILE A 1 92 ? 10.805 7.516 -6.203 1 95.19 92 ILE A CA 1
ATOM 765 C C . ILE A 1 92 ? 9.461 7.473 -6.926 1 95.19 92 ILE A C 1
ATOM 767 O O . ILE A 1 92 ? 8.664 6.555 -6.711 1 95.19 92 ILE A O 1
ATOM 771 N N . ASP A 1 93 ? 9.305 8.352 -7.797 1 92.44 93 ASP A N 1
ATOM 772 C CA . ASP A 1 93 ? 8.055 8.422 -8.555 1 92.44 93 ASP A CA 1
ATOM 773 C C . ASP A 1 93 ? 7.867 7.176 -9.414 1 92.44 93 ASP A C 1
ATOM 775 O O . ASP A 1 93 ? 6.754 6.656 -9.531 1 92.44 93 ASP A O 1
ATOM 779 N N . ILE A 1 94 ? 8.867 6.738 -9.984 1 92.88 94 ILE A N 1
ATOM 780 C CA . ILE A 1 94 ? 8.812 5.531 -10.805 1 92.88 94 ILE A CA 1
ATOM 781 C C . ILE A 1 94 ? 8.414 4.336 -9.945 1 92.88 94 ILE A C 1
ATOM 783 O O . ILE A 1 94 ? 7.516 3.572 -10.305 1 92.88 94 ILE A O 1
ATOM 787 N N . PHE A 1 95 ? 8.992 4.25 -8.812 1 93.75 95 PHE A N 1
ATOM 788 C CA . PHE A 1 95 ? 8.742 3.117 -7.926 1 93.75 95 PHE A CA 1
ATOM 789 C C . PHE A 1 95 ? 7.324 3.174 -7.359 1 93.75 95 PHE A C 1
ATOM 791 O O . PHE A 1 95 ? 6.648 2.148 -7.254 1 93.75 95 PHE A O 1
ATOM 798 N N . GLN A 1 96 ? 6.879 4.328 -7.066 1 94 96 GLN A N 1
ATOM 799 C CA . GLN A 1 96 ? 5.609 4.461 -6.363 1 94 96 GLN A CA 1
ATOM 800 C C . GLN A 1 96 ? 4.438 4.465 -7.344 1 94 96 GLN A C 1
ATOM 802 O O . GLN A 1 96 ? 3.283 4.297 -6.938 1 94 96 GLN A O 1
ATOM 807 N N . SER A 1 97 ? 4.762 4.598 -8.57 1 92.69 97 SER A N 1
ATOM 808 C CA . SER A 1 97 ? 3.693 4.648 -9.562 1 92.69 97 SER A CA 1
ATOM 809 C C . SER A 1 97 ? 3.244 3.246 -9.961 1 92.69 97 SER A C 1
ATOM 811 O O . SER A 1 97 ? 2.178 3.076 -10.555 1 92.69 97 SER A O 1
ATOM 813 N N . ASN A 1 98 ? 3.998 2.271 -9.719 1 95.19 98 ASN A N 1
ATOM 814 C CA . ASN A 1 98 ? 3.672 0.891 -10.055 1 95.19 98 ASN A CA 1
ATOM 815 C C . ASN A 1 98 ? 3.203 0.107 -8.836 1 95.19 98 ASN A C 1
ATOM 817 O O . ASN A 1 98 ? 3.586 0.423 -7.707 1 95.19 98 ASN A O 1
ATOM 821 N N . PRO A 1 99 ? 2.342 -0.836 -9.109 1 94.94 99 PRO A N 1
ATOM 822 C CA . PRO A 1 99 ? 2.014 -1.752 -8.016 1 94.94 99 PRO A CA 1
ATOM 823 C C . PRO A 1 99 ? 3.227 -2.537 -7.52 1 94.94 99 PRO A C 1
ATOM 825 O O . PRO A 1 99 ? 4.156 -2.791 -8.289 1 94.94 99 PRO A O 1
ATOM 828 N N . LEU A 1 100 ? 3.176 -2.814 -6.324 1 95.81 100 LEU A N 1
ATOM 829 C CA . LEU A 1 100 ? 4.273 -3.531 -5.684 1 95.81 100 LEU A CA 1
ATOM 830 C C . LEU A 1 100 ? 4.57 -4.836 -6.414 1 95.81 100 LEU A C 1
ATOM 832 O O . LEU A 1 100 ? 5.727 -5.25 -6.512 1 95.81 100 LEU A O 1
ATOM 836 N N . ILE A 1 101 ? 3.605 -5.43 -6.949 1 96.38 101 ILE A N 1
ATOM 837 C CA . ILE A 1 101 ? 3.744 -6.738 -7.578 1 96.38 101 ILE A CA 1
ATOM 838 C C . ILE A 1 101 ? 4.652 -6.633 -8.805 1 96.38 101 ILE A C 1
ATOM 840 O O . ILE A 1 101 ? 5.359 -7.582 -9.141 1 96.38 101 ILE A O 1
ATOM 844 N N . VAL A 1 102 ? 4.621 -5.531 -9.477 1 96.94 102 VAL A N 1
ATOM 845 C CA . VAL A 1 102 ? 5.484 -5.301 -10.633 1 96.94 102 VAL A CA 1
ATOM 846 C C . VAL A 1 102 ? 6.945 -5.332 -10.195 1 96.94 102 VAL A C 1
ATOM 848 O O . VAL A 1 102 ? 7.773 -5.988 -10.828 1 96.94 102 VAL A O 1
ATOM 851 N N . TRP A 1 103 ? 7.195 -4.754 -9.125 1 96.69 103 TRP A N 1
ATOM 852 C CA . TRP A 1 103 ? 8.57 -4.664 -8.648 1 96.69 103 TRP A CA 1
ATOM 853 C C . TRP A 1 103 ? 9.039 -6 -8.078 1 96.69 103 TRP A C 1
ATOM 855 O O . TRP A 1 103 ? 10.219 -6.352 -8.195 1 96.69 103 TRP A O 1
ATOM 865 N N . ILE A 1 104 ? 8.133 -6.727 -7.461 1 97.56 104 ILE A N 1
ATOM 866 C CA . ILE A 1 104 ? 8.492 -8.07 -7.008 1 97.56 104 ILE A CA 1
ATOM 867 C C . ILE A 1 104 ? 8.867 -8.93 -8.211 1 97.56 104 ILE A C 1
ATOM 869 O O . ILE A 1 104 ? 9.883 -9.641 -8.18 1 97.56 104 ILE A O 1
ATOM 873 N N . THR A 1 105 ? 8.102 -8.836 -9.25 1 97.5 105 THR A N 1
ATOM 874 C CA . THR A 1 105 ? 8.32 -9.625 -10.461 1 97.5 105 THR A CA 1
ATOM 875 C C . THR A 1 105 ? 9.656 -9.266 -11.102 1 97.5 105 THR A C 1
ATOM 877 O O . THR A 1 105 ? 10.453 -10.148 -11.445 1 97.5 105 THR A O 1
ATOM 880 N N . ILE A 1 106 ? 9.938 -7.996 -11.211 1 96.75 106 ILE A N 1
ATOM 881 C CA . ILE A 1 106 ? 11.188 -7.535 -11.82 1 96.75 106 ILE A CA 1
ATOM 882 C C . ILE A 1 106 ? 12.367 -7.941 -10.938 1 96.75 106 ILE A C 1
ATOM 884 O O . ILE A 1 106 ? 13.391 -8.406 -11.445 1 96.75 106 ILE A O 1
ATOM 888 N N . ALA A 1 107 ? 12.25 -7.797 -9.648 1 97.06 107 ALA A N 1
ATOM 889 C CA . ALA A 1 107 ? 13.297 -8.203 -8.719 1 97.06 107 ALA A CA 1
ATOM 890 C C . ALA A 1 107 ? 13.57 -9.695 -8.82 1 97.06 107 ALA A C 1
ATOM 892 O O . ALA A 1 107 ? 14.711 -10.133 -8.656 1 97.06 107 ALA A O 1
ATOM 893 N N . LEU A 1 108 ? 12.531 -10.438 -9.047 1 96.19 108 LEU A N 1
ATOM 894 C CA . LEU A 1 108 ? 12.68 -11.875 -9.242 1 96.19 108 LEU A CA 1
ATOM 895 C C . LEU A 1 108 ? 13.594 -12.172 -10.422 1 96.19 108 LEU A C 1
ATOM 897 O O . LEU A 1 108 ? 14.414 -13.086 -10.367 1 96.19 108 LEU A O 1
ATOM 901 N N . PHE A 1 109 ? 13.398 -11.391 -11.422 1 94.19 109 PHE A N 1
ATOM 902 C CA . PHE A 1 109 ? 14.227 -11.57 -12.609 1 94.19 109 PHE A CA 1
ATOM 903 C C . PHE A 1 109 ? 15.656 -11.141 -12.336 1 94.19 109 PHE A C 1
ATOM 905 O O . PHE A 1 109 ? 16.594 -11.711 -12.891 1 94.19 109 PHE A O 1
ATOM 912 N N . TRP A 1 110 ? 15.867 -10.156 -11.453 1 94.19 110 TRP A N 1
ATOM 913 C CA . TRP A 1 110 ? 17.188 -9.633 -11.125 1 94.19 110 TRP A CA 1
ATOM 914 C C . TRP A 1 110 ? 17.953 -10.602 -10.227 1 94.19 110 TRP A C 1
ATOM 916 O O . TRP A 1 110 ? 19.125 -10.867 -10.461 1 94.19 110 TRP A O 1
ATOM 926 N N . PHE A 1 111 ? 17.219 -11.133 -9.188 1 95.56 111 PHE A N 1
ATOM 927 C CA . PHE A 1 111 ? 17.938 -11.773 -8.086 1 95.56 111 PHE A CA 1
ATOM 928 C C . PHE A 1 111 ? 17.5 -13.219 -7.918 1 95.56 111 PHE A C 1
ATOM 930 O O . PHE A 1 111 ? 18.141 -13.992 -7.203 1 95.56 111 PHE A O 1
ATOM 937 N N . GLY A 1 112 ? 16.406 -13.609 -8.562 1 94.19 112 GLY A N 1
ATOM 938 C CA . GLY A 1 112 ? 15.852 -14.93 -8.328 1 94.19 112 GLY A CA 1
ATOM 939 C C . GLY A 1 112 ? 15.023 -15.008 -7.055 1 94.19 112 GLY A C 1
ATOM 940 O O . GLY A 1 112 ? 14.633 -13.984 -6.496 1 94.19 112 GLY A O 1
ATOM 941 N N . PHE A 1 113 ? 14.734 -16.188 -6.672 1 95.12 113 PHE A N 1
ATOM 942 C CA . PHE A 1 113 ? 13.938 -16.422 -5.473 1 95.12 113 PHE A CA 1
ATOM 943 C C . PHE A 1 113 ? 14.773 -16.203 -4.215 1 95.12 113 PHE A C 1
ATOM 945 O O . PHE A 1 113 ? 15.984 -16.422 -4.227 1 95.12 113 PHE A O 1
ATOM 952 N N . GLY A 1 114 ? 14.172 -15.648 -3.176 1 94.56 114 GLY A N 1
ATOM 953 C CA . GLY A 1 114 ? 14.875 -15.68 -1.903 1 94.56 114 GLY A CA 1
ATOM 954 C C . GLY A 1 114 ? 15.109 -14.305 -1.317 1 94.56 114 GLY A C 1
ATOM 955 O O . GLY A 1 114 ? 14.336 -13.375 -1.573 1 94.56 114 GLY A O 1
ATOM 956 N N . ASN A 1 115 ? 16.109 -14.117 -0.526 1 96.75 115 ASN A N 1
ATOM 957 C CA . ASN A 1 115 ? 16.344 -12.992 0.377 1 96.75 115 ASN A CA 1
ATOM 958 C C . ASN A 1 115 ? 16.578 -11.695 -0.39 1 96.75 115 ASN A C 1
ATOM 960 O O . ASN A 1 115 ? 16.016 -10.656 -0.047 1 96.75 115 ASN A O 1
ATOM 964 N N . LYS A 1 116 ? 17.344 -11.75 -1.418 1 97.44 116 LYS A N 1
ATOM 965 C CA . LYS A 1 116 ? 17.688 -10.523 -2.129 1 97.44 116 LYS A CA 1
ATOM 966 C C . LYS A 1 116 ? 16.453 -9.859 -2.723 1 97.44 116 LYS A C 1
ATOM 968 O O . LYS A 1 116 ? 16.266 -8.648 -2.6 1 97.44 116 LYS A O 1
ATOM 973 N N . THR A 1 117 ? 15.586 -10.695 -3.307 1 98.12 117 THR A N 1
ATOM 974 C CA . THR A 1 117 ? 14.359 -10.188 -3.906 1 98.12 117 THR A CA 1
ATOM 975 C C . THR A 1 117 ? 13.453 -9.57 -2.842 1 98.12 117 THR A C 1
ATOM 977 O O . THR A 1 117 ? 12.945 -8.461 -3.02 1 98.12 117 THR A O 1
ATOM 980 N N . ILE A 1 118 ? 13.328 -10.211 -1.738 1 98.62 118 ILE A N 1
ATOM 981 C CA . ILE A 1 118 ? 12.391 -9.812 -0.697 1 98.62 118 ILE A CA 1
ATOM 982 C C . ILE A 1 118 ? 12.914 -8.555 0.007 1 98.62 118 ILE A C 1
ATOM 984 O O . ILE A 1 118 ? 12.172 -7.586 0.185 1 98.62 118 ILE A O 1
ATOM 988 N N . VAL A 1 119 ? 14.141 -8.492 0.329 1 98.56 119 VAL A N 1
ATOM 989 C CA . VAL A 1 119 ? 14.742 -7.359 1.021 1 98.56 119 VAL A CA 1
ATOM 990 C C . VAL A 1 119 ? 14.742 -6.133 0.108 1 98.56 119 VAL A C 1
ATOM 992 O O . VAL A 1 119 ? 14.469 -5.02 0.554 1 98.56 119 VAL A O 1
ATOM 995 N N . PHE A 1 120 ? 15.047 -6.328 -1.129 1 98.12 120 PHE A N 1
ATOM 996 C CA . PHE A 1 120 ? 15.016 -5.242 -2.102 1 98.12 120 PHE A CA 1
ATOM 997 C C . PHE A 1 120 ? 13.625 -4.633 -2.188 1 98.12 120 PHE A C 1
ATOM 999 O O . PHE A 1 120 ? 13.484 -3.408 -2.238 1 98.12 120 PHE A O 1
ATOM 1006 N N . THR A 1 121 ? 12.641 -5.484 -2.232 1 98 121 THR A N 1
ATOM 1007 C CA . THR A 1 121 ? 11.258 -5.031 -2.338 1 98 121 THR A CA 1
ATOM 1008 C C . THR A 1 121 ? 10.875 -4.18 -1.132 1 98 121 THR A C 1
ATOM 1010 O O . THR A 1 121 ? 10.273 -3.115 -1.283 1 98 121 THR A O 1
ATOM 1013 N N . VAL A 1 122 ? 11.211 -4.641 0.042 1 98.5 122 VAL A N 1
ATOM 1014 C CA . VAL A 1 122 ? 10.938 -3.881 1.257 1 98.5 122 VAL A CA 1
ATOM 1015 C C . VAL A 1 122 ? 11.656 -2.537 1.203 1 98.5 122 VAL A C 1
ATOM 1017 O O . VAL A 1 122 ? 11.078 -1.497 1.523 1 98.5 122 VAL A O 1
ATOM 1020 N N . PHE A 1 123 ? 12.875 -2.525 0.72 1 98.38 123 PHE A N 1
ATOM 1021 C CA . PHE A 1 123 ? 13.703 -1.331 0.625 1 98.38 123 PHE A CA 1
ATOM 1022 C C . PHE A 1 123 ? 13.062 -0.294 -0.287 1 98.38 123 PHE A C 1
ATOM 1024 O O . PHE A 1 123 ? 12.93 0.873 0.087 1 98.38 123 PHE A O 1
ATOM 1031 N N . ILE A 1 124 ? 12.633 -0.707 -1.416 1 97 124 ILE A N 1
ATOM 1032 C CA . ILE A 1 124 ? 12.195 0.268 -2.41 1 97 124 ILE A CA 1
ATOM 1033 C C . ILE A 1 124 ? 10.891 0.916 -1.96 1 97 124 ILE A C 1
ATOM 1035 O O . ILE A 1 124 ? 10.602 2.064 -2.311 1 97 124 ILE A O 1
ATOM 1039 N N . VAL A 1 125 ? 10.117 0.177 -1.18 1 97 125 VAL A N 1
ATOM 1040 C CA . VAL A 1 125 ? 8.836 0.712 -0.721 1 97 125 VAL A CA 1
ATOM 1041 C C . VAL A 1 125 ? 9.07 1.683 0.435 1 97 125 VAL A C 1
ATOM 1043 O O . VAL A 1 125 ? 8.422 2.73 0.511 1 97 125 VAL A O 1
ATOM 1046 N N . LEU A 1 126 ? 10.016 1.384 1.278 1 98.12 126 LEU A N 1
ATOM 1047 C CA . LEU A 1 126 ? 10.172 2.152 2.508 1 98.12 126 LEU A CA 1
ATOM 1048 C C . LEU A 1 126 ? 11.18 3.283 2.318 1 98.12 126 LEU A C 1
ATOM 1050 O O . LEU A 1 126 ? 11.156 4.27 3.057 1 98.12 126 LEU A O 1
ATOM 1054 N N . PHE A 1 127 ? 12.055 3.227 1.351 1 98.38 127 PHE A N 1
ATOM 1055 C CA . PHE A 1 127 ? 13.117 4.199 1.109 1 98.38 127 PHE A CA 1
ATOM 1056 C C . PHE A 1 127 ? 12.539 5.602 0.943 1 98.38 127 PHE A C 1
ATOM 1058 O O . PHE A 1 127 ? 13.008 6.551 1.569 1 98.38 127 PHE A O 1
ATOM 1065 N N . PRO A 1 128 ? 11.523 5.758 0.148 1 97.44 128 PRO A N 1
ATOM 1066 C CA . PRO A 1 128 ? 10.969 7.102 -0.057 1 97.44 128 PRO A CA 1
ATOM 1067 C C . PRO A 1 128 ? 10.523 7.758 1.245 1 97.44 128 PRO A C 1
ATOM 1069 O O . PRO A 1 128 ? 10.688 8.969 1.417 1 97.44 128 PRO A O 1
ATOM 1072 N N . ASN A 1 129 ? 9.938 6.965 2.129 1 96.25 129 ASN A N 1
ATOM 1073 C CA . ASN A 1 129 ? 9.445 7.5 3.395 1 96.25 129 ASN A CA 1
ATOM 1074 C C . ASN A 1 129 ? 10.57 8.148 4.203 1 96.25 129 ASN A C 1
ATOM 1076 O O . ASN A 1 129 ? 10.422 9.273 4.684 1 96.25 129 ASN A O 1
ATOM 1080 N N . PHE A 1 130 ? 11.641 7.492 4.246 1 96.88 130 PHE A N 1
ATOM 1081 C CA . PHE A 1 130 ? 12.758 7.973 5.055 1 96.88 130 PHE A CA 1
ATOM 1082 C C . PHE A 1 130 ? 13.508 9.086 4.332 1 96.88 130 PHE A C 1
ATOM 1084 O O . PHE A 1 130 ? 13.953 10.047 4.961 1 96.88 130 PHE A O 1
ATOM 1091 N N . TYR A 1 131 ? 13.633 8.961 3.068 1 97.44 131 TYR A N 1
ATOM 1092 C CA . TYR A 1 131 ? 14.312 10 2.305 1 97.44 131 TYR A CA 1
ATOM 1093 C C . TYR A 1 131 ? 13.562 11.328 2.402 1 97.44 131 TYR A C 1
ATOM 1095 O O . TYR A 1 131 ? 14.156 12.359 2.736 1 97.44 131 TYR A O 1
ATOM 1103 N N . LEU A 1 132 ? 12.289 11.289 2.215 1 95.56 132 LEU A N 1
ATOM 1104 C CA . LEU A 1 132 ? 11.492 12.508 2.117 1 95.56 132 LEU A CA 1
ATOM 1105 C C . LEU A 1 132 ? 11.328 13.164 3.484 1 95.56 132 LEU A C 1
ATOM 1107 O O . LEU A 1 132 ? 11.406 14.391 3.604 1 95.56 132 LEU A O 1
ATOM 1111 N N . ILE A 1 133 ? 11.117 12.328 4.484 1 94.31 133 ILE A N 1
ATOM 1112 C CA . ILE A 1 133 ? 10.93 12.906 5.809 1 94.31 133 ILE A CA 1
ATOM 1113 C C . ILE A 1 133 ? 12.234 13.555 6.277 1 94.31 133 ILE A C 1
ATOM 1115 O O . ILE A 1 133 ? 12.219 14.633 6.883 1 94.31 133 ILE A O 1
ATOM 1119 N N . THR A 1 134 ? 13.336 12.906 5.965 1 94.44 134 THR A N 1
ATOM 1120 C CA . THR A 1 134 ? 14.641 13.453 6.352 1 94.44 134 THR A CA 1
ATOM 1121 C C . THR A 1 134 ? 14.945 14.727 5.57 1 94.44 134 THR A C 1
ATOM 1123 O O . THR A 1 134 ? 15.289 15.75 6.16 1 94.44 134 THR A O 1
ATOM 1126 N N . TYR A 1 135 ? 14.758 14.648 4.293 1 95.06 135 TYR A N 1
ATOM 1127 C CA . TYR A 1 135 ? 15.047 15.789 3.438 1 95.06 135 TYR A CA 1
ATOM 1128 C C . TYR A 1 135 ? 14.195 17 3.82 1 95.06 135 TYR A C 1
ATOM 1130 O O . TYR A 1 135 ? 14.703 18.109 3.963 1 95.06 135 TYR A O 1
ATOM 1138 N N . ASN A 1 136 ? 12.953 16.766 4.039 1 92.81 136 ASN A N 1
ATOM 1139 C CA . ASN A 1 136 ? 12.039 17.859 4.379 1 92.81 136 ASN A CA 1
ATOM 1140 C C . ASN A 1 136 ? 12.344 18.438 5.762 1 92.81 136 ASN A C 1
ATOM 1142 O O . ASN A 1 136 ? 12.312 19.656 5.953 1 92.81 136 ASN A O 1
ATOM 1146 N N . ALA A 1 137 ? 12.617 17.578 6.684 1 90.25 137 ALA A N 1
ATOM 1147 C CA . ALA A 1 137 ? 12.922 18.031 8.039 1 90.25 137 ALA A CA 1
ATOM 1148 C C . ALA A 1 137 ? 14.18 18.891 8.055 1 90.25 137 ALA A C 1
ATOM 1150 O O . ALA A 1 137 ? 14.219 19.938 8.727 1 90.25 137 ALA A O 1
ATOM 1151 N N . ILE A 1 138 ? 15.125 18.547 7.336 1 90.81 138 ILE A N 1
ATOM 1152 C CA . ILE A 1 138 ? 16.391 19.266 7.297 1 90.81 138 ILE A CA 1
ATOM 1153 C C . ILE A 1 138 ? 16.203 20.609 6.582 1 90.81 138 ILE A C 1
ATOM 1155 O O . ILE A 1 138 ? 16.75 21.625 7.016 1 90.81 138 ILE A O 1
ATOM 1159 N N . ASN A 1 139 ? 15.461 20.562 5.559 1 90 139 ASN A N 1
ATOM 1160 C CA . ASN A 1 139 ? 15.25 21.781 4.773 1 90 139 ASN A CA 1
ATOM 1161 C C . ASN A 1 139 ? 14.281 22.734 5.465 1 90 139 ASN A C 1
ATOM 1163 O O . ASN A 1 139 ? 14.18 23.906 5.082 1 90 139 ASN A O 1
ATOM 1167 N N . ASN A 1 140 ? 13.695 22.219 6.5 1 88.81 140 ASN A N 1
ATOM 1168 C CA . ASN A 1 140 ? 12.766 23.078 7.223 1 88.81 140 ASN A CA 1
ATOM 1169 C C . ASN A 1 140 ? 13.328 23.5 8.578 1 88.81 140 ASN A C 1
ATOM 1171 O O . ASN A 1 140 ? 12.594 24 9.43 1 88.81 140 ASN A O 1
ATOM 1175 N N . ILE A 1 141 ? 14.578 23.312 8.781 1 88.69 141 ILE A N 1
ATOM 1176 C CA . ILE A 1 141 ? 15.234 23.781 9.992 1 88.69 141 ILE A CA 1
ATOM 1177 C C . ILE A 1 141 ? 15.156 25.297 10.055 1 88.69 141 ILE A C 1
ATOM 1179 O O . ILE A 1 141 ? 15.523 25.984 9.102 1 88.69 141 ILE A O 1
ATOM 1183 N N . PRO A 1 142 ? 14.648 25.75 11.164 1 90.5 142 PRO A N 1
ATOM 1184 C CA . PRO A 1 142 ? 14.555 27.203 11.305 1 90.5 142 PRO A CA 1
ATOM 1185 C C . PRO A 1 142 ? 15.891 27.906 11.086 1 90.5 142 PRO A C 1
ATOM 1187 O O . PRO A 1 142 ? 16.938 27.391 11.508 1 90.5 142 PRO A O 1
ATOM 1190 N N . LYS A 1 143 ? 15.805 29 10.508 1 88.81 143 LYS A N 1
ATOM 1191 C CA . LYS A 1 143 ? 16.969 29.781 10.133 1 88.81 143 LYS A CA 1
ATOM 1192 C C . LYS A 1 143 ? 17.781 30.172 11.367 1 88.81 143 LYS A C 1
ATOM 1194 O O . LYS A 1 143 ? 19 30.344 11.281 1 88.81 143 LYS A O 1
ATOM 1199 N N . GLU A 1 144 ? 17.047 30.25 12.461 1 89.38 144 GLU A N 1
ATOM 1200 C CA . GLU A 1 144 ? 17.703 30.656 13.695 1 89.38 144 GLU A CA 1
ATOM 1201 C C . GLU A 1 144 ? 18.812 29.688 14.078 1 89.38 144 GLU A C 1
ATOM 1203 O O . GLU A 1 144 ? 19.859 30.094 14.594 1 89.38 144 GLU A O 1
ATOM 1208 N N . TYR A 1 145 ? 18.609 28.438 13.859 1 87.62 145 TYR A N 1
ATOM 1209 C CA . TYR A 1 145 ? 19.609 27.422 14.18 1 87.62 145 TYR A CA 1
ATOM 1210 C C . TYR A 1 145 ? 20.797 27.516 13.227 1 87.62 145 TYR A C 1
ATOM 1212 O O . TYR A 1 145 ? 21.938 27.359 13.641 1 87.62 145 TYR A O 1
ATOM 1220 N N . ILE A 1 146 ? 20.547 27.797 12.016 1 83.25 146 ILE A N 1
ATOM 1221 C CA . ILE A 1 146 ? 21.594 27.906 11.008 1 83.25 146 ILE A CA 1
ATOM 1222 C C . ILE A 1 146 ? 22.5 29.078 11.32 1 83.25 146 ILE A C 1
ATOM 1224 O O . ILE A 1 146 ? 23.734 28.969 11.227 1 83.25 146 ILE A O 1
ATOM 1228 N N . GLU A 1 147 ? 21.859 30.125 11.727 1 87.12 147 GLU A N 1
ATOM 1229 C CA . GLU A 1 147 ? 22.609 31.312 12.094 1 87.12 147 GLU A CA 1
ATOM 1230 C C . GLU A 1 147 ? 23.438 31.078 13.352 1 87.12 147 GLU A C 1
ATOM 1232 O O . GLU A 1 147 ? 24.578 31.547 13.453 1 87.12 147 GLU A O 1
ATOM 1237 N N . LEU A 1 148 ? 22.844 30.359 14.234 1 87.56 148 LEU A N 1
ATOM 1238 C CA . LEU A 1 148 ? 23.531 30.047 15.477 1 87.56 148 LEU A CA 1
ATOM 1239 C C . LEU A 1 148 ? 24.812 29.25 15.211 1 87.56 148 LEU A C 1
ATOM 1241 O O . LEU A 1 148 ? 25.844 29.531 15.805 1 87.56 148 LEU A O 1
ATOM 1245 N N . PHE A 1 149 ? 24.766 28.344 14.258 1 87.19 149 PHE A N 1
ATOM 1246 C CA . PHE A 1 149 ? 25.906 27.484 13.992 1 87.19 149 PHE A CA 1
ATOM 1247 C C . PHE A 1 149 ? 26.969 28.203 13.164 1 87.19 149 PHE A C 1
ATOM 1249 O O . PHE A 1 149 ? 28.125 27.812 13.148 1 87.19 149 PHE A O 1
ATOM 1256 N N . LYS A 1 150 ? 26.5 29.203 12.523 1 85.12 150 LYS A N 1
ATOM 1257 C CA . LYS A 1 150 ? 27.453 30.078 11.836 1 85.12 150 LYS A CA 1
ATOM 1258 C C . LYS A 1 150 ? 28.297 30.859 12.828 1 85.12 150 LYS A C 1
ATOM 1260 O O . LYS A 1 150 ? 29.484 31.078 12.602 1 85.12 150 LYS A O 1
ATOM 1265 N N . ILE A 1 151 ? 27.641 31.219 13.898 1 89.75 151 ILE A N 1
ATOM 1266 C CA . ILE A 1 151 ? 28.297 32 14.93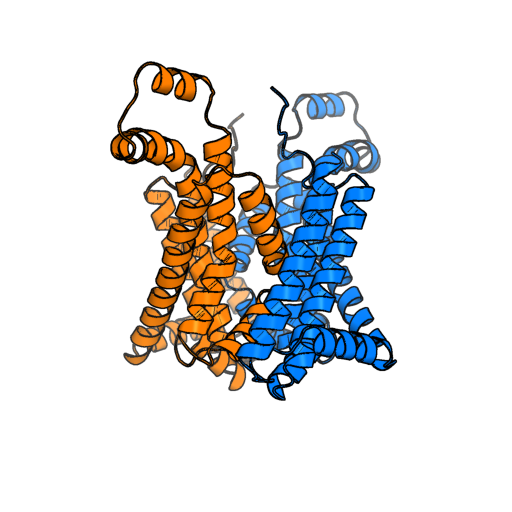 1 89.75 151 ILE A CA 1
ATOM 1267 C C . ILE A 1 151 ? 29.125 31.094 15.836 1 89.75 151 ILE A C 1
ATOM 1269 O O . ILE A 1 151 ? 30.234 31.438 16.234 1 89.75 151 ILE A O 1
ATOM 1273 N N . TYR A 1 152 ? 28.547 29.906 16.141 1 89.88 152 TYR A N 1
ATOM 1274 C CA . TYR A 1 152 ? 29.203 28.922 16.984 1 89.88 152 TYR A CA 1
ATOM 1275 C C . TYR A 1 152 ? 29.406 27.609 16.219 1 89.88 152 TYR A C 1
ATOM 1277 O O . TYR A 1 152 ? 28.656 26.656 16.406 1 89.88 152 TYR A O 1
ATOM 1285 N N . PRO A 1 153 ? 30.484 27.672 15.445 1 88.12 153 PRO A N 1
ATOM 1286 C CA . PRO A 1 153 ? 30.703 26.484 14.625 1 88.12 153 PRO A CA 1
ATOM 1287 C C . PRO A 1 153 ? 30.969 25.234 15.461 1 88.12 153 PRO A C 1
ATOM 1289 O O . PRO A 1 153 ? 31.625 25.312 16.5 1 88.12 153 PRO A O 1
ATOM 1292 N N . ILE A 1 154 ? 30.312 24.234 15.172 1 87.12 154 ILE A N 1
ATOM 1293 C CA . ILE A 1 154 ? 30.484 22.938 15.828 1 87.12 154 ILE A CA 1
ATOM 1294 C C . ILE A 1 154 ? 30.969 21.906 14.805 1 87.12 154 ILE A C 1
ATOM 1296 O O . ILE A 1 154 ? 30.812 22.109 13.602 1 87.12 154 ILE A O 1
ATOM 1300 N N . SER A 1 155 ? 31.609 20.891 15.391 1 90.94 155 SER A N 1
ATOM 1301 C CA . SER A 1 155 ? 32.094 19.828 14.5 1 90.94 155 SER A CA 1
ATOM 1302 C C . SER A 1 155 ? 30.906 19.094 13.844 1 90.94 155 SER A C 1
ATOM 1304 O O . SER A 1 155 ? 29.797 19.125 14.359 1 90.94 155 SER A O 1
ATOM 1306 N N . ARG A 1 156 ? 31.156 18.531 12.688 1 86.25 156 ARG A N 1
ATOM 1307 C CA . ARG A 1 156 ? 30.125 17.797 11.961 1 86.25 156 ARG A CA 1
ATOM 1308 C C . ARG A 1 156 ? 29.516 16.688 12.828 1 86.25 156 ARG A C 1
ATOM 1310 O O . ARG A 1 156 ? 28.312 16.469 12.805 1 86.25 156 ARG A O 1
ATOM 1317 N N . LYS A 1 157 ? 30.391 16.016 13.539 1 89.62 157 LYS A N 1
ATOM 1318 C CA . LYS A 1 157 ? 29.922 14.938 14.406 1 89.62 157 LYS A CA 1
ATOM 1319 C C . LYS A 1 157 ? 29 15.469 15.5 1 89.62 157 LYS A C 1
ATOM 1321 O O . LYS A 1 157 ? 27.953 14.875 15.781 1 89.62 157 LYS A O 1
ATOM 1326 N N . LYS A 1 158 ? 29.422 16.578 16.094 1 89.62 158 LYS A N 1
ATOM 1327 C CA . LYS A 1 158 ? 28.609 17.203 17.141 1 89.62 158 LYS A CA 1
ATOM 1328 C C . LYS A 1 158 ? 27.297 17.734 16.578 1 89.62 158 LYS A C 1
ATOM 1330 O O . LYS A 1 158 ? 26.25 17.641 17.203 1 89.62 158 LYS A O 1
ATOM 1335 N N . TYR A 1 159 ? 27.422 18.297 15.398 1 88.56 159 TYR A N 1
ATOM 1336 C CA . TYR A 1 159 ? 26.234 18.797 14.719 1 88.56 159 TYR A CA 1
ATOM 1337 C C . TYR A 1 159 ? 25.234 17.656 14.477 1 88.56 159 TYR A C 1
ATOM 1339 O O . TYR A 1 159 ? 24.047 17.797 14.758 1 88.56 159 TYR A O 1
ATOM 1347 N N . LEU A 1 160 ? 25.766 16.547 14.039 1 85.62 160 LEU A N 1
ATOM 1348 C CA . LEU A 1 160 ? 24.922 15.414 13.703 1 85.62 160 LEU A CA 1
ATOM 1349 C C . LEU A 1 160 ? 24.312 14.789 14.953 1 85.62 160 LEU A C 1
ATOM 1351 O O . LEU A 1 160 ? 23.109 14.578 15.031 1 85.62 160 LEU A O 1
ATOM 1355 N N . THR A 1 161 ? 25.094 14.602 15.961 1 88.94 161 THR A N 1
ATOM 1356 C CA . THR A 1 161 ? 24.672 13.797 17.109 1 88.94 161 THR A CA 1
ATOM 1357 C C . THR A 1 161 ? 23.969 14.656 18.141 1 88.94 161 THR A C 1
ATOM 1359 O O . THR A 1 161 ? 23.078 14.188 18.844 1 88.94 161 THR A O 1
ATOM 1362 N N . LYS A 1 162 ? 24.281 15.945 18.234 1 90.06 162 LYS A N 1
ATOM 1363 C CA . LYS A 1 162 ? 23.75 16.766 19.312 1 90.06 162 LYS A CA 1
ATOM 1364 C C . LYS A 1 162 ? 22.641 17.703 18.812 1 90.06 162 LYS A C 1
ATOM 1366 O O . LYS A 1 162 ? 21.859 18.203 19.609 1 90.06 162 LYS A O 1
ATOM 1371 N N . PHE A 1 163 ? 22.625 17.875 17.578 1 89.62 163 PHE A N 1
ATOM 1372 C CA . PHE A 1 163 ? 21.594 18.766 17.078 1 89.62 163 PHE A CA 1
ATOM 1373 C C . PHE A 1 163 ? 20.672 18.047 16.094 1 89.62 163 PHE A C 1
ATOM 1375 O O . PHE A 1 163 ? 19.5 17.828 16.391 1 89.62 163 PHE A O 1
ATOM 1382 N N . LEU A 1 164 ? 21.25 17.594 15.023 1 88.12 164 LEU A N 1
ATOM 1383 C CA . LEU A 1 164 ? 20.438 17.141 13.898 1 88.12 164 LEU A CA 1
ATOM 1384 C C . LEU A 1 164 ? 19.594 15.938 14.305 1 88.12 164 LEU A C 1
ATOM 1386 O O . LEU A 1 164 ? 18.375 15.922 14.078 1 88.12 164 LEU A O 1
ATOM 1390 N N . ILE A 1 165 ? 20.188 14.914 14.883 1 88.75 165 ILE A N 1
ATOM 1391 C CA . ILE A 1 165 ? 19.484 13.68 15.227 1 88.75 165 ILE A CA 1
ATOM 1392 C C . ILE A 1 165 ? 18.391 13.984 16.234 1 88.75 165 ILE A C 1
ATOM 1394 O O . ILE A 1 165 ? 17.234 13.609 16.047 1 88.75 165 ILE A O 1
ATOM 1398 N N . PRO A 1 166 ? 18.703 14.719 17.281 1 90.69 166 PRO A N 1
ATOM 1399 C CA . PRO A 1 166 ? 17.656 15.086 18.219 1 90.69 166 PRO A CA 1
ATOM 1400 C C . PRO A 1 166 ? 16.562 15.945 17.578 1 90.69 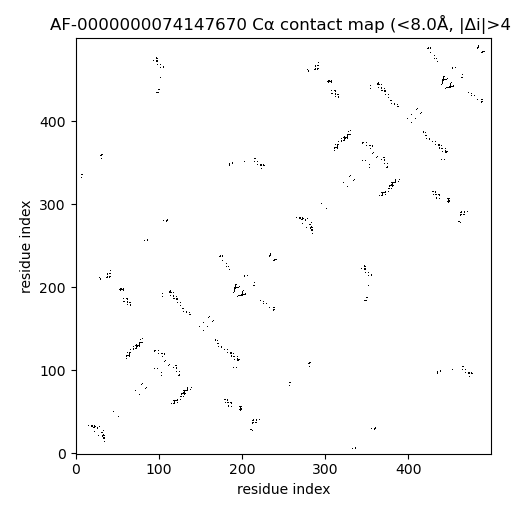166 PRO A C 1
ATOM 1402 O O . PRO A 1 166 ? 15.391 15.82 17.938 1 90.69 166 PRO A O 1
ATOM 1405 N N . TYR A 1 167 ? 16.953 16.75 16.688 1 89.69 167 TYR A N 1
ATOM 1406 C CA . TYR A 1 167 ? 16 17.609 16 1 89.69 167 TYR A CA 1
ATOM 1407 C C . TYR A 1 167 ? 15.07 16.781 15.125 1 89.69 167 TYR A C 1
ATOM 1409 O O . TYR A 1 167 ? 13.867 17.062 15.047 1 89.69 167 TYR A O 1
ATOM 1417 N N . LEU A 1 168 ? 15.547 15.742 14.531 1 91.25 168 LEU A N 1
ATOM 1418 C CA . LEU A 1 168 ? 14.797 14.93 13.578 1 91.25 168 LEU A CA 1
ATOM 1419 C C . LEU A 1 168 ? 13.961 13.875 14.297 1 91.25 168 LEU A C 1
ATOM 1421 O O . LEU A 1 168 ? 13.016 13.328 13.719 1 91.25 168 LEU A O 1
ATOM 1425 N N . LYS A 1 169 ? 14.305 13.562 15.469 1 90.75 169 LYS A N 1
ATOM 1426 C CA . LYS A 1 169 ? 13.766 12.43 16.203 1 90.75 169 LYS A CA 1
ATOM 1427 C C . LYS A 1 169 ? 12.234 12.469 16.234 1 90.75 169 LYS A C 1
ATOM 1429 O O . LYS A 1 169 ? 11.578 11.492 15.883 1 90.75 169 LYS A O 1
ATOM 1434 N N . PRO A 1 170 ? 11.664 13.594 16.562 1 89.19 170 PRO A N 1
ATOM 1435 C CA . PRO A 1 170 ? 10.203 13.625 16.641 1 89.19 170 PRO A CA 1
ATOM 1436 C C . PRO A 1 170 ? 9.539 13.406 15.273 1 89.19 170 PRO A C 1
ATOM 1438 O O . PRO A 1 170 ? 8.398 12.93 15.211 1 89.19 170 PRO A O 1
ATOM 1441 N N . PHE A 1 171 ? 10.227 13.648 14.219 1 88.31 171 PHE A N 1
ATOM 1442 C CA . PHE A 1 171 ? 9.695 13.484 12.875 1 88.31 171 PHE A CA 1
ATOM 1443 C C . PHE A 1 171 ? 9.914 12.062 12.367 1 88.31 171 PHE A C 1
ATOM 1445 O O . PHE A 1 171 ? 9.047 11.5 11.695 1 88.31 171 PHE A O 1
ATOM 1452 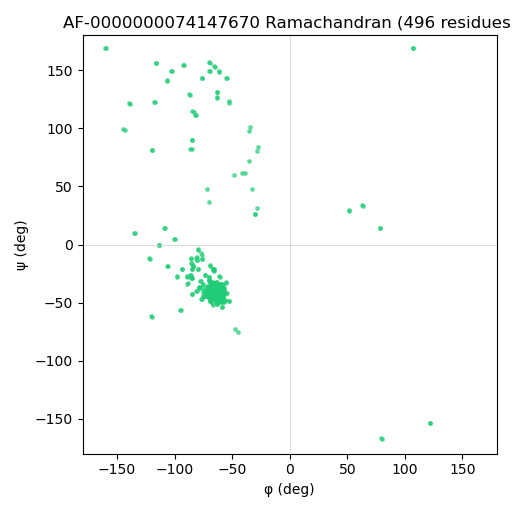N N . LEU A 1 172 ? 10.969 11.539 12.781 1 91.88 172 LEU A N 1
ATOM 1453 C CA . LEU A 1 172 ? 11.406 10.258 12.227 1 91.88 172 LEU A CA 1
ATOM 1454 C C . LEU A 1 172 ? 10.773 9.094 12.984 1 91.88 172 LEU A C 1
ATOM 1456 O O . LEU A 1 172 ? 10.531 8.031 12.406 1 91.88 172 LEU A O 1
ATOM 1460 N N . LEU A 1 173 ? 10.445 9.312 14.234 1 92.94 173 LEU A N 1
ATOM 1461 C CA . LEU A 1 173 ? 10.023 8.195 15.086 1 92.94 173 LEU A CA 1
ATOM 1462 C C . LEU A 1 173 ? 8.688 7.633 14.625 1 92.94 173 LEU A C 1
ATOM 1464 O O . LEU A 1 173 ? 8.539 6.418 14.477 1 92.94 173 LEU A O 1
ATOM 1468 N N . PRO A 1 174 ? 7.699 8.477 14.375 1 93.31 174 PRO A N 1
ATOM 1469 C CA . PRO A 1 174 ? 6.445 7.918 13.867 1 93.31 174 PRO A CA 1
ATOM 1470 C C . PRO A 1 174 ? 6.621 7.207 12.523 1 93.31 174 PRO A C 1
ATOM 1472 O O . PRO A 1 174 ? 5.992 6.172 12.281 1 93.31 174 PRO A O 1
ATOM 1475 N N . THR A 1 175 ? 7.465 7.773 11.695 1 94.38 175 THR A N 1
ATOM 1476 C CA . THR A 1 175 ? 7.75 7.156 10.406 1 94.38 175 THR A CA 1
ATOM 1477 C C . THR A 1 175 ? 8.453 5.812 10.586 1 94.38 175 THR A C 1
ATOM 1479 O O . THR A 1 175 ? 8.141 4.844 9.891 1 94.38 175 THR A O 1
ATOM 1482 N N . LEU A 1 176 ? 9.336 5.773 11.531 1 95.44 176 LEU A N 1
ATOM 1483 C CA . LEU A 1 176 ? 10.047 4.539 11.844 1 95.44 176 LEU A CA 1
ATOM 1484 C C . LEU A 1 176 ? 9.078 3.463 12.328 1 95.44 176 LEU A C 1
ATOM 1486 O O . LEU A 1 176 ? 9.117 2.326 11.852 1 95.44 176 LEU A O 1
ATOM 1490 N N . ALA A 1 177 ? 8.211 3.855 13.25 1 95.56 177 ALA A N 1
ATOM 1491 C CA . ALA A 1 177 ? 7.242 2.916 13.812 1 95.56 177 ALA A CA 1
ATOM 1492 C C . ALA A 1 177 ? 6.32 2.369 12.719 1 95.56 177 ALA A C 1
ATOM 1494 O O . ALA A 1 177 ? 6.172 1.153 12.578 1 95.56 177 ALA A O 1
ATOM 1495 N N . ASN A 1 178 ? 5.777 3.232 11.898 1 95.06 178 ASN A N 1
ATOM 1496 C CA . ASN A 1 178 ? 4.867 2.822 10.836 1 95.06 178 ASN A CA 1
ATOM 1497 C C . ASN A 1 178 ? 5.578 1.986 9.773 1 95.06 178 ASN A C 1
ATOM 1499 O O . ASN A 1 178 ? 4.984 1.073 9.195 1 95.06 178 ASN A O 1
ATOM 1503 N N . SER A 1 179 ? 6.805 2.305 9.531 1 97.38 179 SER A N 1
ATOM 1504 C CA . SER A 1 179 ? 7.566 1.584 8.516 1 97.38 179 SER A CA 1
ATOM 1505 C C . SER A 1 179 ? 7.895 0.167 8.977 1 97.38 179 SER A C 1
ATOM 1507 O O . SER A 1 179 ? 7.914 -0.764 8.172 1 97.38 179 SER A O 1
ATOM 1509 N N . ILE A 1 180 ? 8.156 0.022 10.258 1 96.38 180 ILE A N 1
ATOM 1510 C CA . ILE A 1 180 ? 8.438 -1.309 10.789 1 96.38 180 ILE A CA 1
ATOM 1511 C C . ILE A 1 180 ? 7.191 -2.182 10.672 1 96.38 180 ILE A C 1
ATOM 1513 O O . ILE A 1 180 ? 7.27 -3.332 10.234 1 96.38 180 ILE A O 1
ATOM 1517 N N . ILE A 1 181 ? 6.105 -1.664 11 1 95.75 181 ILE A N 1
ATOM 1518 C CA . ILE A 1 181 ? 4.844 -2.393 10.898 1 95.75 181 ILE A CA 1
ATOM 1519 C C . ILE A 1 181 ? 4.559 -2.727 9.43 1 95.75 181 ILE A C 1
ATOM 1521 O O . ILE A 1 181 ? 4.207 -3.861 9.109 1 95.75 181 ILE A O 1
ATOM 1525 N N . SER A 1 182 ? 4.805 -1.788 8.562 1 97.06 182 SER A N 1
ATOM 1526 C CA . SER A 1 182 ? 4.559 -1.977 7.133 1 97.06 182 SER A CA 1
ATOM 1527 C C . SER A 1 182 ? 5.527 -2.988 6.535 1 97.06 182 SER A C 1
ATOM 1529 O O . SER A 1 182 ? 5.184 -3.699 5.586 1 97.06 182 SER A O 1
ATOM 1531 N N . SER A 1 183 ? 6.738 -3.025 7.059 1 98.19 183 SER A N 1
ATOM 1532 C CA . SER A 1 183 ? 7.75 -3.926 6.512 1 98.19 183 SER A CA 1
ATOM 1533 C C . SER A 1 183 ? 7.301 -5.379 6.605 1 98.19 183 SER A C 1
ATOM 1535 O O . SER A 1 183 ? 7.609 -6.188 5.727 1 98.19 183 SER A O 1
ATOM 1537 N N . LEU A 1 184 ? 6.59 -5.68 7.637 1 97.12 184 LEU A N 1
ATOM 1538 C CA . LEU A 1 184 ? 6.074 -7.035 7.797 1 97.12 184 LEU A CA 1
ATOM 1539 C C . LEU A 1 184 ? 5.082 -7.375 6.688 1 97.12 184 LEU A C 1
ATOM 1541 O O . LEU A 1 184 ? 5.145 -8.461 6.102 1 97.12 184 LEU A O 1
ATOM 1545 N N . LYS A 1 185 ? 4.25 -6.496 6.371 1 97.12 185 LYS A N 1
ATOM 1546 C CA . LYS A 1 185 ? 3.242 -6.691 5.332 1 97.12 185 LYS A CA 1
ATOM 1547 C C . LYS A 1 185 ? 3.887 -6.82 3.955 1 97.12 185 LYS A C 1
ATOM 1549 O O . LYS A 1 185 ? 3.529 -7.707 3.178 1 97.12 185 LYS A O 1
ATOM 1554 N N . ILE A 1 186 ? 4.832 -5.957 3.715 1 97.94 186 ILE A N 1
ATOM 1555 C CA . ILE A 1 186 ? 5.527 -5.961 2.432 1 97.94 186 ILE A CA 1
ATOM 1556 C C . ILE A 1 186 ? 6.312 -7.258 2.271 1 97.94 186 ILE A C 1
ATOM 1558 O O . ILE A 1 186 ? 6.305 -7.867 1.198 1 97.94 186 ILE A O 1
ATOM 1562 N N . THR A 1 187 ? 6.965 -7.664 3.373 1 98.44 187 THR A N 1
ATOM 1563 C CA . THR A 1 187 ? 7.746 -8.898 3.355 1 98.44 187 THR A CA 1
ATOM 1564 C C . THR A 1 187 ? 6.855 -10.094 3.049 1 98.44 187 THR A C 1
ATOM 1566 O O . THR A 1 187 ? 7.207 -10.945 2.225 1 98.44 187 THR A O 1
ATOM 1569 N N . ALA A 1 188 ? 5.738 -10.141 3.695 1 98.06 188 ALA A N 1
ATOM 1570 C CA . ALA A 1 188 ? 4.82 -11.25 3.471 1 98.06 188 ALA A CA 1
ATOM 1571 C C . ALA A 1 188 ? 4.379 -11.312 2.01 1 98.06 188 ALA A C 1
ATOM 1573 O O . ALA A 1 188 ? 4.273 -12.398 1.431 1 98.06 188 ALA A O 1
ATOM 1574 N N . MET A 1 189 ? 4.18 -10.195 1.445 1 97.38 189 MET A N 1
ATOM 1575 C CA . MET A 1 189 ? 3.77 -10.133 0.046 1 97.38 189 MET A CA 1
ATOM 1576 C C . MET A 1 189 ? 4.879 -10.633 -0.871 1 97.38 189 MET A C 1
ATOM 1578 O O . MET A 1 189 ? 4.625 -11.414 -1.791 1 97.38 189 MET A O 1
ATOM 1582 N N . ALA A 1 190 ? 6.039 -10.156 -0.624 1 98.19 190 ALA A N 1
ATOM 1583 C CA . ALA A 1 190 ? 7.188 -10.562 -1.431 1 98.19 190 ALA A CA 1
ATOM 1584 C C . ALA A 1 190 ? 7.469 -12.055 -1.271 1 98.19 190 ALA A C 1
ATOM 1586 O O 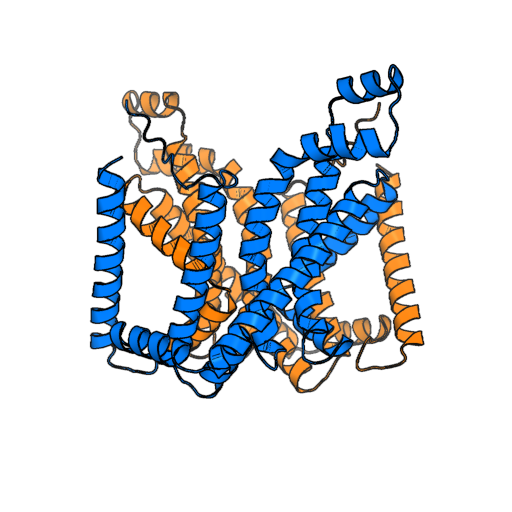. ALA A 1 190 ? 7.812 -12.734 -2.238 1 98.19 190 ALA A O 1
ATOM 1587 N N . GLU A 1 191 ? 7.336 -12.57 -0.052 1 98.25 191 GLU A N 1
ATOM 1588 C CA . GLU A 1 191 ? 7.551 -13.992 0.205 1 98.25 191 GLU A CA 1
ATOM 1589 C C . GLU A 1 191 ? 6.531 -14.844 -0.546 1 98.25 191 GLU A C 1
ATOM 1591 O O . GLU A 1 191 ? 6.852 -15.953 -0.992 1 98.25 191 GLU A O 1
ATOM 1596 N N . PHE A 1 192 ? 5.328 -14.352 -0.623 1 97.88 192 PHE A N 1
ATOM 1597 C CA . PHE A 1 192 ? 4.25 -15.07 -1.294 1 97.88 192 PHE A CA 1
ATOM 1598 C C . PHE A 1 192 ? 4.621 -15.375 -2.74 1 97.88 192 PHE A C 1
ATOM 1600 O O . PHE A 1 192 ? 4.355 -16.469 -3.236 1 97.88 192 PHE A O 1
ATOM 1607 N N . LEU A 1 193 ? 5.285 -14.453 -3.334 1 96.19 193 LEU A N 1
ATOM 1608 C CA . LEU A 1 193 ? 5.547 -14.586 -4.762 1 96.19 193 LEU A CA 1
ATOM 1609 C C . LEU A 1 193 ? 6.945 -15.141 -5.012 1 96.19 193 LEU A C 1
ATOM 1611 O O . LEU A 1 193 ? 7.191 -15.781 -6.035 1 96.19 193 LEU A O 1
ATOM 1615 N N . SER A 1 194 ? 7.832 -14.875 -4.078 1 96.06 194 SER A N 1
ATOM 1616 C CA . SER A 1 194 ? 9.227 -15.141 -4.418 1 96.06 194 SER A CA 1
ATOM 1617 C C . SER A 1 194 ? 9.938 -15.867 -3.285 1 96.06 194 SER A C 1
ATOM 1619 O O . SER A 1 194 ? 11.156 -16.047 -3.33 1 96.06 194 SER A O 1
ATOM 1621 N N . GLY A 1 195 ? 9.234 -16.281 -2.363 1 95.38 195 GLY A N 1
ATOM 1622 C CA . GLY A 1 195 ? 9.875 -16.906 -1.213 1 95.38 195 GLY A CA 1
ATOM 1623 C C . GLY A 1 195 ? 10 -18.406 -1.342 1 95.38 195 GLY A C 1
ATOM 1624 O O . GLY A 1 195 ? 9.219 -19.047 -2.061 1 95.38 195 GLY A O 1
ATOM 1625 N N . GLU A 1 196 ? 10.984 -18.906 -0.632 1 96.38 196 GLU A N 1
ATOM 1626 C CA . GLU A 1 196 ? 11.102 -20.344 -0.414 1 96.38 196 GLU A CA 1
ATOM 1627 C C . GLU A 1 196 ? 10.891 -20.688 1.055 1 96.38 196 GLU A C 1
ATOM 1629 O O . GLU A 1 196 ? 11.039 -21.859 1.445 1 96.38 196 GLU A O 1
ATOM 1634 N N . SER A 1 197 ? 10.68 -19.734 1.772 1 97.75 197 SER A N 1
ATOM 1635 C CA . SER A 1 197 ? 10.383 -19.797 3.199 1 97.75 197 SER A CA 1
ATOM 1636 C C . SER A 1 197 ? 9.703 -18.516 3.678 1 97.75 197 SER A C 1
ATOM 1638 O O . SER A 1 197 ? 9.586 -17.547 2.922 1 97.75 197 SER A O 1
ATOM 1640 N N . GLY A 1 198 ? 9.172 -18.547 4.957 1 98.19 198 GLY A N 1
ATOM 1641 C CA . GLY A 1 198 ? 8.5 -17.391 5.516 1 98.19 198 GLY A CA 1
ATOM 1642 C C . GLY A 1 198 ? 6.992 -17.562 5.605 1 98.19 198 GLY A C 1
ATOM 1643 O O . GLY A 1 198 ? 6.426 -18.469 4.984 1 98.19 198 GLY A O 1
ATOM 1644 N N . ILE A 1 199 ? 6.438 -16.703 6.25 1 98.31 199 ILE A N 1
ATOM 1645 C CA . ILE A 1 199 ? 4.996 -16.781 6.473 1 98.31 199 ILE A CA 1
ATOM 1646 C C . ILE A 1 199 ? 4.258 -16.547 5.156 1 98.31 199 ILE A C 1
ATOM 1648 O O . ILE A 1 199 ? 3.273 -17.234 4.863 1 98.31 199 ILE A O 1
ATOM 1652 N N . GLY A 1 200 ? 4.734 -15.609 4.387 1 98.12 200 GLY A N 1
ATOM 1653 C CA . GLY A 1 200 ? 4.129 -15.367 3.088 1 98.12 200 GLY A CA 1
ATOM 1654 C C . GLY A 1 200 ? 4.227 -16.562 2.154 1 98.12 200 GLY A C 1
ATOM 1655 O O . GLY A 1 200 ? 3.293 -16.844 1.403 1 98.12 200 GLY A O 1
ATOM 1656 N N . PHE A 1 201 ? 5.324 -17.234 2.201 1 98.06 201 PHE A N 1
ATOM 1657 C CA . PHE A 1 201 ? 5.523 -18.438 1.419 1 98.06 201 PHE A CA 1
ATOM 1658 C C . PHE A 1 201 ? 4.543 -19.531 1.844 1 98.06 201 PHE A C 1
ATOM 1660 O O . PHE A 1 201 ? 3.924 -20.172 0.999 1 98.06 201 PHE A O 1
ATOM 1667 N N . LEU A 1 202 ? 4.441 -19.641 3.137 1 98.31 202 LEU A N 1
ATOM 1668 C CA . LEU A 1 202 ? 3.51 -20.641 3.656 1 98.31 202 LEU A CA 1
ATOM 1669 C C . LEU A 1 202 ? 2.078 -20.312 3.25 1 98.31 202 LEU A C 1
ATOM 1671 O O . LEU A 1 202 ? 1.284 -21.219 2.971 1 98.31 202 LEU A O 1
ATOM 1675 N N . LEU A 1 203 ? 1.774 -19.078 3.227 1 98 203 LEU A N 1
ATOM 1676 C CA . LEU A 1 203 ? 0.457 -18.641 2.773 1 98 203 LEU A CA 1
ATOM 1677 C C . LEU A 1 203 ? 0.224 -19.031 1.319 1 98 203 LEU A C 1
ATOM 1679 O O . LEU A 1 203 ? -0.86 -19.5 0.965 1 98 203 LEU A O 1
ATOM 1683 N N . SER A 1 204 ? 1.217 -18.844 0.47 1 97.44 204 SER A N 1
ATOM 1684 C CA . SER A 1 204 ? 1.107 -19.219 -0.935 1 97.44 204 SER A CA 1
ATOM 1685 C C . SER A 1 204 ? 0.881 -20.719 -1.09 1 97.44 204 SER A C 1
ATOM 1687 O O . SER A 1 204 ? 0.094 -21.141 -1.937 1 97.44 204 SER A O 1
ATOM 1689 N N . TYR A 1 205 ? 1.515 -21.438 -0.273 1 96.44 205 TYR A N 1
ATOM 1690 C CA . TYR A 1 205 ? 1.372 -22.891 -0.285 1 96.44 205 TYR A CA 1
ATOM 1691 C C . TYR A 1 205 ? -0.028 -23.297 0.151 1 96.44 205 TYR A C 1
ATOM 1693 O O . TYR A 1 205 ? -0.653 -24.156 -0.479 1 96.44 205 TYR A O 1
ATOM 1701 N N . ALA A 1 206 ? -0.485 -22.703 1.223 1 97.38 206 ALA A N 1
ATOM 1702 C CA . ALA A 1 206 ? -1.828 -23 1.715 1 97.38 206 ALA A CA 1
ATOM 1703 C C . ALA A 1 206 ? -2.883 -22.672 0.659 1 97.38 206 ALA A C 1
ATOM 1705 O O . ALA A 1 206 ? -3.855 -23.422 0.501 1 97.38 206 ALA A O 1
ATOM 1706 N N . LYS A 1 207 ? -2.686 -21.578 -0.027 1 96.12 207 LYS A N 1
ATOM 1707 C CA . LYS A 1 207 ? -3.602 -21.203 -1.102 1 96.12 207 LYS A CA 1
ATOM 1708 C C . LYS A 1 207 ? -3.588 -22.234 -2.219 1 96.12 207 LYS A C 1
ATOM 1710 O O . LYS A 1 207 ? -4.645 -22.656 -2.691 1 96.12 207 LYS A O 1
ATOM 1715 N N . THR A 1 208 ? -2.412 -22.656 -2.643 1 95 208 THR A N 1
ATOM 1716 C CA . THR A 1 208 ? -2.229 -23.594 -3.748 1 95 208 THR A CA 1
ATOM 1717 C C . THR A 1 208 ? -2.906 -24.922 -3.447 1 95 208 THR A C 1
ATOM 1719 O O . THR A 1 208 ? -3.492 -25.547 -4.336 1 95 208 THR A O 1
ATOM 1722 N N . PHE A 1 209 ? -2.883 -25.25 -2.229 1 95.12 209 PHE A N 1
ATOM 1723 C CA . PHE A 1 209 ? -3.436 -26.547 -1.857 1 95.12 209 PHE A CA 1
ATOM 1724 C C . PHE A 1 209 ? -4.84 -26.406 -1.286 1 95.12 209 PHE A C 1
ATOM 1726 O O . PHE A 1 209 ? -5.387 -27.344 -0.71 1 95.12 209 PHE A O 1
ATOM 1733 N N . LEU A 1 210 ? -5.367 -25.188 -1.306 1 94.19 210 LEU A N 1
ATOM 1734 C CA . LEU A 1 210 ? -6.738 -24.859 -0.933 1 94.19 210 LEU A CA 1
ATOM 1735 C C . LEU A 1 210 ? -6.996 -25.188 0.534 1 94.19 210 LEU A C 1
ATOM 1737 O O . LEU A 1 210 ? -8.07 -25.672 0.888 1 94.19 210 LEU A O 1
ATOM 1741 N N . ASN A 1 211 ? -5.977 -25.016 1.338 1 95.94 211 ASN A N 1
ATOM 1742 C CA . ASN A 1 211 ? -6.133 -25.141 2.783 1 95.94 211 ASN A CA 1
ATOM 1743 C C . ASN A 1 211 ? -6.621 -23.844 3.412 1 95.94 211 ASN A C 1
ATOM 1745 O O . ASN A 1 211 ? -5.82 -23.062 3.939 1 95.94 211 ASN A O 1
ATOM 1749 N N . THR A 1 212 ? -7.863 -23.734 3.49 1 95.88 212 THR A N 1
ATOM 1750 C CA . THR A 1 212 ? -8.5 -22.484 3.887 1 95.88 212 THR A CA 1
ATOM 1751 C C . THR A 1 212 ? -8.227 -22.188 5.359 1 95.88 212 THR A C 1
ATOM 1753 O O . THR A 1 212 ? -7.969 -21.031 5.727 1 95.88 212 THR A O 1
ATOM 1756 N N . GLU A 1 213 ? -8.305 -23.203 6.176 1 96.69 213 GLU A N 1
ATOM 1757 C CA . GLU A 1 213 ? -8.031 -23 7.598 1 96.69 213 GLU A CA 1
ATOM 1758 C C . GLU A 1 213 ? -6.645 -22.422 7.82 1 96.69 213 GLU A C 1
ATOM 1760 O O . GLU A 1 213 ? -6.469 -21.516 8.641 1 96.69 213 GLU A O 1
ATOM 1765 N N . GLU A 1 214 ? -5.723 -22.906 7.082 1 97.31 214 GLU A N 1
ATOM 1766 C CA . GLU A 1 214 ? -4.348 -22.438 7.219 1 97.31 214 GLU A CA 1
ATOM 1767 C C . GLU A 1 214 ? -4.199 -21 6.703 1 97.31 214 GLU A C 1
ATOM 1769 O O . GLU A 1 214 ? -3.459 -20.203 7.281 1 97.31 214 GLU A O 1
ATOM 1774 N N . VAL A 1 215 ? -4.871 -20.703 5.641 1 97.81 215 VAL A N 1
ATOM 1775 C CA . VAL A 1 215 ? -4.863 -19.344 5.105 1 97.81 215 VAL A CA 1
ATOM 1776 C C . VAL A 1 215 ? -5.359 -18.359 6.168 1 97.81 215 VAL A C 1
ATOM 1778 O O . VAL A 1 215 ? -4.707 -17.359 6.441 1 97.81 215 VAL A O 1
ATOM 1781 N N . TYR A 1 216 ? -6.5 -18.703 6.773 1 97.62 216 TYR A N 1
ATOM 1782 C CA . TYR A 1 216 ? -7.055 -17.844 7.812 1 97.62 216 TYR A CA 1
ATOM 1783 C C . TYR A 1 216 ? -6.141 -17.797 9.031 1 97.62 216 TYR A C 1
ATOM 1785 O O . TYR A 1 216 ? -6.051 -16.781 9.703 1 97.62 216 TYR A O 1
ATOM 1793 N N . ALA A 1 217 ? -5.508 -18.891 9.297 1 98.06 217 ALA A N 1
ATOM 1794 C CA . ALA A 1 217 ? -4.566 -18.922 10.414 1 98.06 217 ALA A CA 1
ATOM 1795 C C . ALA A 1 217 ? -3.426 -17.922 10.195 1 98.06 217 ALA A C 1
ATOM 1797 O O . ALA A 1 217 ? -3.049 -17.188 11.109 1 98.06 217 ALA A O 1
ATOM 1798 N N . TYR A 1 218 ? -2.863 -17.906 8.977 1 98 218 TYR A N 1
ATOM 1799 C CA . TYR A 1 218 ? -1.789 -16.969 8.68 1 98 218 TYR A CA 1
ATOM 1800 C C . TYR A 1 218 ? -2.285 -15.531 8.742 1 98 218 TYR A C 1
ATOM 1802 O O . TYR A 1 218 ? -1.553 -14.633 9.156 1 98 218 TYR A O 1
ATOM 1810 N N . ALA A 1 219 ? -3.545 -15.312 8.328 1 97.31 219 ALA A N 1
ATOM 1811 C CA . ALA A 1 219 ? -4.145 -13.984 8.445 1 97.31 219 ALA A CA 1
ATOM 1812 C C . ALA A 1 219 ? -4.195 -13.531 9.906 1 97.31 219 ALA A C 1
ATOM 1814 O O . ALA A 1 219 ? -3.848 -12.391 10.219 1 97.31 219 ALA A O 1
ATOM 1815 N N . VAL A 1 220 ? -4.617 -14.414 10.758 1 97.19 220 VAL A N 1
ATOM 1816 C CA . VAL A 1 220 ? -4.723 -14.109 12.18 1 97.19 220 VAL A CA 1
ATOM 1817 C C . VAL A 1 220 ? -3.332 -13.859 12.758 1 97.19 220 VAL A C 1
ATOM 1819 O O . VAL A 1 220 ? -3.133 -12.914 13.531 1 97.19 220 VAL A O 1
ATOM 1822 N N . ILE A 1 221 ? -2.375 -14.641 12.383 1 97.69 221 ILE A N 1
ATOM 1823 C CA . ILE A 1 221 ? -1.012 -14.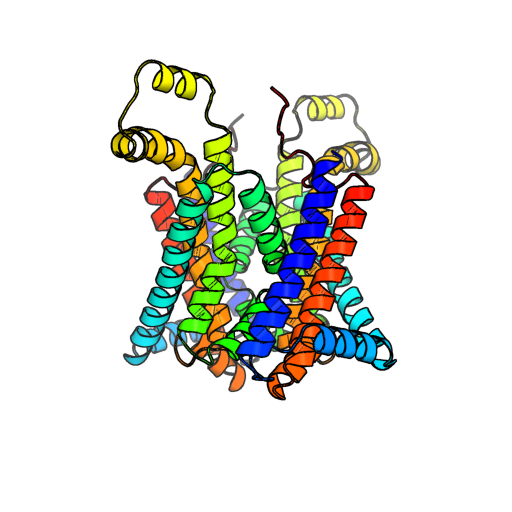531 12.883 1 97.69 221 ILE A CA 1
ATOM 1824 C C . ILE A 1 221 ? -0.413 -13.188 12.469 1 97.69 221 ILE A C 1
ATOM 1826 O O . ILE A 1 221 ? 0.152 -12.469 13.297 1 97.69 221 ILE A O 1
ATOM 1830 N N . LEU A 1 222 ? -0.563 -12.836 11.234 1 97.19 222 LEU A N 1
ATOM 1831 C CA . LEU A 1 222 ? -0.029 -11.578 10.734 1 97.19 222 LEU A CA 1
ATOM 1832 C C . LEU A 1 222 ? -0.722 -10.391 11.406 1 97.19 222 LEU A C 1
ATOM 1834 O O . LEU A 1 222 ? -0.08 -9.391 11.727 1 97.19 222 LEU A O 1
ATOM 1838 N N . PHE A 1 223 ? -2 -10.516 11.594 1 96.25 223 PHE A N 1
ATOM 1839 C CA . PHE A 1 223 ? -2.756 -9.484 12.297 1 96.25 223 PHE A CA 1
ATOM 1840 C C . PHE A 1 223 ? -2.23 -9.297 13.711 1 96.25 223 PHE A C 1
ATOM 1842 O O . PHE A 1 223 ? -1.977 -8.172 14.148 1 96.25 223 PHE A O 1
ATOM 1849 N N . VAL A 1 224 ? -2.08 -10.359 14.406 1 96.12 224 VAL A N 1
ATOM 1850 C CA . VAL A 1 224 ? -1.641 -10.32 15.797 1 96.12 224 VAL A CA 1
ATOM 1851 C C . VAL A 1 224 ? -0.23 -9.742 15.883 1 96.12 224 VAL A C 1
ATOM 1853 O O . VAL A 1 224 ? 0.056 -8.898 16.734 1 96.12 224 VAL A O 1
ATOM 1856 N N . PHE A 1 225 ? 0.662 -10.125 15.008 1 95.69 225 PHE A N 1
ATOM 1857 C CA . PHE A 1 225 ? 2.02 -9.594 14.992 1 95.69 225 PHE A CA 1
ATOM 1858 C C . PHE A 1 225 ? 2.014 -8.094 14.727 1 95.69 225 PHE A C 1
ATOM 1860 O O . PHE A 1 225 ? 2.746 -7.34 15.367 1 95.69 225 PHE A O 1
ATOM 1867 N N . SER A 1 226 ? 1.202 -7.719 13.781 1 94.62 226 SER A N 1
ATOM 1868 C CA . SER A 1 226 ? 1.08 -6.297 13.477 1 94.62 226 SER A CA 1
ATOM 1869 C C . SER A 1 226 ? 0.579 -5.512 14.688 1 94.62 226 SER A C 1
ATOM 1871 O O . SER A 1 226 ? 1.094 -4.434 14.992 1 94.62 226 SER A O 1
ATOM 1873 N N . LYS A 1 227 ? -0.337 -6.051 15.406 1 93.44 227 LYS A N 1
ATOM 1874 C CA . LYS A 1 227 ? -0.911 -5.391 16.578 1 93.44 227 LYS A CA 1
ATOM 1875 C C . LYS A 1 227 ? 0.091 -5.336 17.719 1 93.44 227 LYS A C 1
ATOM 1877 O O . LYS A 1 227 ? 0.137 -4.355 18.469 1 93.44 227 LYS A O 1
ATOM 1882 N N . ILE A 1 228 ? 0.812 -6.375 17.859 1 95.75 228 ILE A N 1
ATOM 1883 C CA . ILE A 1 228 ? 1.831 -6.41 18.891 1 95.75 228 ILE A CA 1
ATOM 1884 C C . ILE A 1 228 ? 2.855 -5.301 18.656 1 95.75 228 ILE A C 1
ATOM 1886 O O . ILE A 1 228 ? 3.199 -4.555 19.578 1 95.75 228 ILE A O 1
ATOM 1890 N N . LEU A 1 229 ? 3.309 -5.152 17.438 1 94.06 229 LEU A N 1
ATOM 1891 C CA . LEU A 1 229 ? 4.266 -4.105 17.109 1 94.06 229 LEU A CA 1
ATOM 1892 C C . LEU A 1 229 ? 3.67 -2.723 17.359 1 94.06 229 LEU A C 1
ATOM 1894 O O . LEU A 1 229 ? 4.332 -1.854 17.938 1 94.06 229 LEU A O 1
ATOM 1898 N N . GLU A 1 230 ? 2.467 -2.609 16.953 1 92.56 230 GLU A N 1
ATOM 1899 C CA . GLU A 1 230 ? 1.786 -1.339 17.188 1 92.56 230 GLU A CA 1
ATOM 1900 C C . GLU A 1 230 ? 1.707 -1.021 18.688 1 92.56 230 GLU A C 1
ATOM 1902 O O . GLU A 1 230 ? 1.99 0.105 19.094 1 92.56 230 GLU A O 1
ATOM 1907 N N . PHE A 1 231 ? 1.387 -1.992 19.422 1 92.38 231 PHE A N 1
ATOM 1908 C CA . PHE A 1 231 ? 1.257 -1.834 20.875 1 92.38 231 PHE A CA 1
ATOM 1909 C C . PHE A 1 231 ? 2.596 -1.465 21.5 1 92.38 231 PHE A C 1
ATOM 1911 O O . PHE A 1 231 ? 2.66 -0.597 22.375 1 92.38 231 PHE A O 1
ATOM 1918 N N . ILE A 1 232 ? 3.609 -2.053 21.047 1 94.62 232 ILE A N 1
ATOM 1919 C CA . ILE A 1 232 ? 4.949 -1.765 21.531 1 94.62 232 ILE A CA 1
ATOM 1920 C C . ILE A 1 232 ? 5.297 -0.301 21.266 1 94.62 232 ILE A C 1
ATOM 1922 O O . ILE A 1 232 ? 5.762 0.406 22.172 1 94.62 232 ILE A O 1
ATOM 1926 N N . PHE A 1 233 ? 4.988 0.192 20.094 1 92.75 233 PHE A N 1
ATOM 1927 C CA . PHE A 1 233 ? 5.344 1.558 19.734 1 92.75 233 PHE A CA 1
ATOM 1928 C C . PHE A 1 233 ? 4.457 2.562 20.453 1 92.75 233 PHE A C 1
ATOM 1930 O O . PHE A 1 233 ? 4.891 3.678 20.75 1 92.75 233 PHE A O 1
ATOM 1937 N N . ILE A 1 234 ? 3.248 2.129 20.812 1 89 234 ILE A N 1
ATOM 1938 C CA . ILE A 1 234 ? 2.369 2.977 21.609 1 89 234 ILE A CA 1
ATOM 1939 C C . ILE A 1 234 ? 2.893 3.062 23.031 1 89 234 ILE A C 1
ATOM 1941 O O . ILE A 1 234 ? 2.965 4.148 23.609 1 89 234 ILE A O 1
ATOM 1945 N N . ARG A 1 235 ? 3.268 2.002 23.562 1 92.19 235 ARG A N 1
ATOM 1946 C CA . ARG A 1 235 ? 3.783 1.949 24.922 1 92.19 235 ARG A CA 1
ATOM 1947 C C . ARG A 1 235 ? 5.07 2.754 25.047 1 92.19 235 ARG A C 1
ATOM 1949 O O . ARG A 1 235 ? 5.336 3.352 26.094 1 92.19 235 ARG A O 1
ATOM 1956 N N . LEU A 1 236 ? 5.797 2.766 23.969 1 92.62 236 LEU A N 1
ATOM 1957 C CA . LEU A 1 236 ? 7.043 3.527 23.953 1 92.62 236 LEU A CA 1
ATOM 1958 C C . LEU A 1 236 ? 6.766 5.012 23.734 1 92.62 236 LEU A C 1
ATOM 1960 O O . LEU A 1 236 ? 7.688 5.828 23.781 1 92.62 236 LEU A O 1
ATOM 1964 N N . GLY A 1 237 ? 5.547 5.363 23.516 1 89.5 237 GLY A N 1
ATOM 1965 C CA . GLY A 1 237 ? 5.16 6.754 23.344 1 89.5 237 GLY A CA 1
ATOM 1966 C C . GLY A 1 237 ? 5.484 7.293 21.969 1 89.5 237 GLY A C 1
ATOM 1967 O O . GLY A 1 237 ? 5.543 8.508 21.766 1 89.5 237 GLY A O 1
ATOM 1968 N N . ILE A 1 238 ? 5.777 6.355 21.078 1 88.44 238 ILE A N 1
ATOM 1969 C CA . ILE A 1 238 ? 6.156 6.762 19.719 1 88.44 238 ILE A CA 1
ATOM 1970 C C . ILE A 1 238 ? 4.906 6.973 18.875 1 88.44 238 ILE A C 1
ATOM 1972 O O . ILE A 1 238 ? 4.812 7.945 18.125 1 88.44 238 ILE A O 1
ATOM 1976 N N . LEU A 1 239 ? 3.996 6.059 19.047 1 86.38 239 LEU A N 1
ATOM 1977 C CA . LEU A 1 239 ? 2.713 6.184 18.375 1 86.38 239 LEU A CA 1
ATOM 1978 C C . LEU A 1 239 ? 1.612 6.574 19.344 1 86.38 239 LEU A C 1
ATOM 1980 O O . LEU A 1 239 ? 1.711 6.289 20.547 1 86.38 239 LEU A O 1
ATOM 1984 N N . LYS A 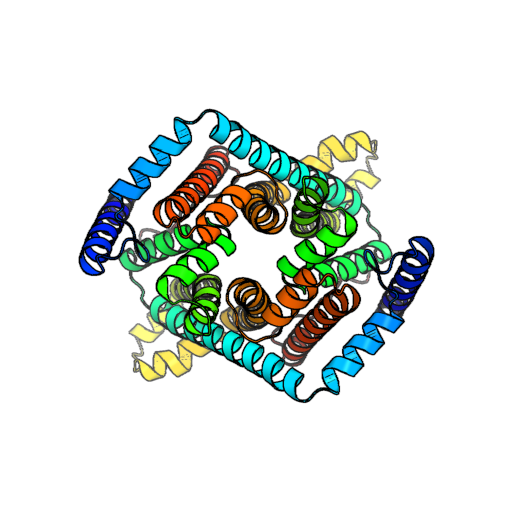1 240 ? 0.792 7.457 18.75 1 74.5 240 LYS A N 1
ATOM 1985 C CA . LYS A 1 240 ? -0.354 7.816 19.578 1 74.5 240 LYS A CA 1
ATOM 1986 C C . LYS A 1 240 ? -1.455 6.766 19.484 1 74.5 240 LYS A C 1
ATOM 1988 O O . LYS A 1 240 ? -1.736 6.254 18.391 1 74.5 240 LYS A O 1
ATOM 1993 N N . GLY A 1 241 ? -1.694 6.066 20.516 1 60.81 241 GLY A N 1
ATOM 1994 C CA . GLY A 1 241 ? -2.812 5.137 20.516 1 60.81 241 GLY A CA 1
ATOM 1995 C C . GLY A 1 241 ? -4.125 5.785 20.109 1 60.81 241 GLY A C 1
ATOM 1996 O O . GLY A 1 241 ? -4.254 7.012 20.156 1 60.81 241 GLY A O 1
ATOM 1997 N N . ASP A 1 242 ? -4.848 5.371 19.125 1 54.91 242 ASP A N 1
ATOM 1998 C CA . ASP A 1 242 ? -6.168 5.938 18.859 1 54.91 242 ASP A CA 1
ATOM 1999 C C . ASP A 1 242 ? -6.832 6.418 20.141 1 54.91 242 ASP A C 1
ATOM 2001 O O . ASP A 1 242 ? -7.785 5.801 20.625 1 54.91 242 ASP A O 1
ATOM 2005 N N . ARG A 1 243 ? -6.047 6.746 21.078 1 43.03 243 ARG A N 1
ATOM 2006 C CA . ARG A 1 243 ? -6.738 7.145 22.297 1 43.03 243 ARG A CA 1
ATOM 2007 C C . ARG A 1 243 ? -7.867 8.125 22 1 43.03 243 ARG A C 1
ATOM 2009 O O . ARG A 1 243 ? -8.969 7.992 22.531 1 43.03 243 ARG A O 1
ATOM 2016 N N . ASN A 1 244 ? -7.461 9.461 21.641 1 35.28 244 ASN A N 1
ATOM 2017 C CA . ASN A 1 244 ? -8.289 10.648 21.812 1 35.28 244 ASN A CA 1
ATOM 2018 C C . ASN A 1 244 ? -9.461 10.672 20.844 1 35.28 244 ASN A C 1
ATOM 2020 O O . ASN A 1 244 ? -9.328 11.156 19.719 1 35.28 244 ASN A O 1
ATOM 2024 N N . TYR A 1 245 ? -10.141 9.656 20.453 1 35.94 245 TYR A N 1
ATOM 2025 C CA . TYR A 1 245 ? -11.469 10.195 20.172 1 35.94 245 TYR A CA 1
ATOM 2026 C C . TYR A 1 245 ? -11.859 11.242 21.203 1 35.94 245 TYR A C 1
ATOM 2028 O O . TYR A 1 245 ? -12.164 10.906 22.359 1 35.94 245 TYR A O 1
ATOM 2036 N N . GLY A 1 246 ? -11.086 12.281 21.234 1 32.06 246 GLY A N 1
ATOM 2037 C CA . GLY A 1 246 ? -11.422 13.422 22.062 1 32.06 246 GLY A CA 1
ATOM 2038 C C . GLY A 1 246 ? -12.914 13.656 22.188 1 32.06 246 GLY A C 1
ATOM 2039 O O . GLY A 1 246 ? -13.523 14.281 21.328 1 32.06 246 GLY A O 1
ATOM 2040 N N . PHE A 1 247 ? -13.812 12.758 22.469 1 31.28 247 PHE A N 1
ATOM 2041 C CA . PHE A 1 247 ? -15 13.297 23.125 1 31.28 247 PHE A CA 1
ATOM 2042 C C . PHE A 1 247 ? -14.625 14.344 24.172 1 31.28 247 PHE A C 1
ATOM 2044 O O . PHE A 1 247 ? -14.102 14.008 25.234 1 31.28 247 PHE A O 1
ATOM 2051 N N . SER A 1 248 ? -13.984 15.43 23.719 1 28.52 248 SER A N 1
ATOM 2052 C CA . SER A 1 248 ? -14.148 16.5 24.688 1 28.52 248 SER A CA 1
ATOM 2053 C C . SER A 1 248 ? -15.523 16.453 25.344 1 28.52 248 SER A C 1
ATOM 2055 O O . SER A 1 248 ? -16.531 16.281 24.672 1 28.52 248 SER A O 1
ATOM 2057 N N . GLU A 1 249 ? -15.711 15.922 26.453 1 26.81 249 GLU A N 1
ATOM 2058 C CA . GLU A 1 249 ? -16.781 16.266 27.375 1 26.81 249 GLU A CA 1
ATOM 2059 C C . GLU A 1 249 ? -17.234 17.719 27.203 1 26.81 249 GLU A C 1
ATOM 2061 O O . GLU A 1 249 ? -16.406 18.625 27.312 1 26.81 249 GLU A O 1
ATOM 2066 N N . SER A 1 250 ? -18.141 18.125 26.266 1 23.66 250 SER A N 1
ATOM 2067 C CA . SER A 1 250 ? -18.891 19.188 26.906 1 23.66 250 SER A CA 1
ATOM 2068 C C . SER A 1 250 ? -19.344 18.781 28.312 1 23.66 250 SER A C 1
ATOM 2070 O O . SER A 1 250 ? -19.641 17.609 28.547 1 23.66 250 SER A O 1
ATOM 2072 N N . MET B 1 1 ? 11.883 28.75 -13.094 1 41 1 MET B N 1
ATOM 2073 C CA . MET B 1 1 ? 10.82 27.891 -13.609 1 41 1 MET B CA 1
ATOM 2074 C C . MET B 1 1 ? 11.32 27.047 -14.766 1 41 1 MET B C 1
ATOM 2076 O O . MET B 1 1 ? 10.789 25.953 -15.023 1 41 1 MET B O 1
ATOM 2080 N N . ARG B 1 2 ? 12.031 27.844 -15.57 1 47.69 2 ARG B N 1
ATOM 2081 C CA . ARG B 1 2 ? 12.57 27.406 -16.844 1 47.69 2 ARG B CA 1
ATOM 2082 C C . ARG B 1 2 ? 13.492 26.203 -16.672 1 47.69 2 ARG B C 1
ATOM 2084 O O . ARG B 1 2 ? 13.453 25.266 -17.469 1 47.69 2 ARG B O 1
ATOM 2091 N N . ASN B 1 3 ? 14.219 26.188 -15.523 1 59.62 3 ASN B N 1
ATOM 2092 C CA . ASN B 1 3 ? 15.336 25.328 -15.18 1 59.62 3 ASN B CA 1
ATOM 2093 C C . ASN B 1 3 ? 14.859 23.969 -14.68 1 59.62 3 ASN B C 1
ATOM 2095 O O . ASN B 1 3 ? 15.516 22.953 -14.898 1 59.62 3 ASN B O 1
ATOM 2099 N N . SER B 1 4 ? 13.531 24 -14.453 1 71.62 4 SER B N 1
ATOM 2100 C CA . SER B 1 4 ? 12.992 22.781 -13.867 1 71.62 4 SER B CA 1
ATOM 2101 C C . SER B 1 4 ? 12.656 21.766 -14.953 1 71.62 4 SER B C 1
ATOM 2103 O O . SER B 1 4 ? 12.922 20.562 -14.789 1 71.62 4 SER B O 1
ATOM 2105 N N . LEU B 1 5 ? 12.328 22.359 -16.141 1 77.44 5 LEU B N 1
ATOM 2106 C CA . LEU B 1 5 ? 11.977 21.453 -17.25 1 77.44 5 LEU B CA 1
ATOM 2107 C C . LEU B 1 5 ? 13.227 20.797 -17.812 1 77.44 5 LEU B C 1
ATOM 2109 O O . LEU B 1 5 ? 13.195 19.609 -18.156 1 77.44 5 LEU B O 1
ATOM 2113 N N . VAL B 1 6 ? 14.266 21.578 -17.922 1 77.94 6 VAL B N 1
ATOM 2114 C CA . VAL B 1 6 ? 15.523 21.062 -18.438 1 77.94 6 VAL B CA 1
ATOM 2115 C C . VAL B 1 6 ? 16.047 19.953 -17.516 1 77.94 6 VAL B C 1
ATOM 2117 O O . VAL B 1 6 ? 16.516 18.922 -18 1 77.94 6 VAL B O 1
ATOM 2120 N N . PHE B 1 7 ? 15.898 20.172 -16.297 1 79.75 7 PHE B N 1
ATOM 2121 C CA . PHE B 1 7 ? 16.359 19.172 -15.336 1 79.75 7 PHE B CA 1
ATOM 2122 C C . PHE B 1 7 ? 15.516 17.891 -15.438 1 79.75 7 PHE B C 1
ATOM 2124 O O . PHE B 1 7 ? 16.047 16.797 -15.375 1 79.75 7 PHE B O 1
ATOM 2131 N N . LYS B 1 8 ? 14.289 18.141 -15.672 1 82.94 8 LYS B N 1
ATOM 2132 C CA . LYS B 1 8 ? 13.398 16.984 -15.789 1 82.94 8 LYS B CA 1
ATOM 2133 C C . LYS B 1 8 ? 13.711 16.172 -17.047 1 82.94 8 LYS B C 1
ATOM 2135 O O . LYS B 1 8 ? 13.836 14.953 -16.984 1 82.94 8 LYS B O 1
ATOM 2140 N N . ILE B 1 9 ? 13.875 16.844 -18.141 1 87.12 9 ILE B N 1
ATOM 2141 C CA . ILE B 1 9 ? 14.156 16.188 -19.422 1 87.12 9 ILE B CA 1
ATOM 2142 C C . ILE B 1 9 ? 15.523 15.508 -19.359 1 87.12 9 ILE B C 1
ATOM 2144 O O . ILE B 1 9 ? 15.688 14.383 -19.828 1 87.12 9 ILE B O 1
ATOM 2148 N N . SER B 1 10 ? 16.438 16.156 -18.734 1 89.81 10 SER B N 1
ATOM 2149 C CA . SER B 1 10 ? 17.781 15.594 -18.609 1 89.81 10 SER B CA 1
ATOM 2150 C C . SER B 1 10 ? 17.781 14.312 -17.781 1 89.81 10 SER B C 1
ATOM 2152 O O . SER B 1 10 ? 18.5 13.367 -18.094 1 89.81 10 SER B O 1
ATOM 2154 N N . PHE B 1 11 ? 16.984 14.266 -16.781 1 90.19 11 PHE B N 1
ATOM 2155 C CA . PHE B 1 11 ? 16.906 13.07 -15.945 1 90.19 11 PHE B CA 1
ATOM 2156 C C . PHE B 1 11 ? 16.453 11.867 -16.766 1 90.19 11 PHE B C 1
ATOM 2158 O O . PHE B 1 11 ? 17.062 10.797 -16.703 1 90.19 11 PHE B O 1
ATOM 2165 N N . TRP B 1 12 ? 15.453 12.086 -17.531 1 91.31 12 TRP B N 1
ATOM 2166 C CA . TRP B 1 12 ? 14.867 10.977 -18.281 1 91.31 12 TRP B CA 1
ATOM 2167 C C . TRP B 1 12 ? 15.828 10.484 -19.359 1 91.31 12 TRP B C 1
ATOM 2169 O O . TRP B 1 12 ? 15.922 9.281 -19.625 1 91.31 12 TRP B O 1
ATOM 2179 N N . ILE B 1 13 ? 16.5 11.422 -20 1 92.75 13 ILE B N 1
ATOM 2180 C CA . ILE B 1 13 ? 17.484 11.055 -21.016 1 92.75 13 ILE B CA 1
ATOM 2181 C C . ILE B 1 13 ? 18.609 10.242 -20.375 1 92.75 13 ILE B C 1
ATOM 2183 O O . ILE B 1 13 ? 18.984 9.188 -20.891 1 92.75 13 ILE B O 1
ATOM 2187 N N . ILE B 1 14 ? 19.062 10.703 -19.25 1 93.12 14 ILE B N 1
ATOM 2188 C CA . ILE B 1 14 ? 20.125 10.008 -18.531 1 93.12 14 ILE B CA 1
ATOM 2189 C C . ILE B 1 14 ? 19.625 8.648 -18.047 1 93.12 14 ILE B C 1
ATOM 2191 O O . ILE B 1 14 ? 20.344 7.652 -18.109 1 93.12 14 ILE B O 1
ATOM 2195 N N . PHE B 1 15 ? 18.422 8.617 -17.547 1 92.94 15 PHE B N 1
ATOM 2196 C CA . PHE B 1 15 ? 17.828 7.383 -17.047 1 92.94 15 PHE B CA 1
ATOM 2197 C C . PHE B 1 15 ? 17.766 6.332 -18.156 1 92.94 15 PHE B C 1
ATOM 2199 O O . PHE B 1 15 ? 18.172 5.184 -17.938 1 92.94 15 PHE B O 1
ATOM 2206 N N . ILE B 1 16 ? 17.312 6.746 -19.344 1 93 16 ILE B N 1
ATOM 2207 C CA . ILE B 1 16 ? 17.188 5.82 -20.469 1 93 16 ILE B CA 1
ATOM 2208 C C . ILE B 1 16 ? 18.578 5.387 -20.953 1 93 16 ILE B C 1
ATOM 2210 O O . ILE B 1 16 ? 18.781 4.227 -21.312 1 93 16 ILE B O 1
ATOM 2214 N N . PHE B 1 17 ? 19.469 6.301 -20.938 1 94 17 PHE B N 1
ATOM 2215 C CA . PHE B 1 17 ? 20.828 6.004 -21.375 1 94 17 PHE B CA 1
ATOM 2216 C C . PHE B 1 17 ? 21.484 5.012 -20.422 1 94 17 PHE B C 1
ATOM 2218 O O . PHE B 1 17 ? 22.141 4.062 -20.859 1 94 17 PHE B O 1
ATOM 2225 N N . ILE B 1 18 ? 21.312 5.199 -19.156 1 93.5 18 ILE B N 1
ATOM 2226 C CA . ILE B 1 18 ? 21.859 4.285 -18.156 1 93.5 18 ILE B CA 1
ATOM 2227 C C . ILE B 1 18 ? 21.203 2.914 -18.297 1 93.5 18 ILE B C 1
ATOM 2229 O O . ILE B 1 18 ? 21.875 1.883 -18.203 1 93.5 18 ILE B O 1
ATOM 2233 N N . TRP B 1 19 ? 19.922 2.928 -18.516 1 92.62 19 TRP B N 1
ATOM 2234 C CA . TRP B 1 19 ? 19.172 1.693 -18.75 1 92.62 19 TRP B CA 1
ATOM 2235 C C . TRP B 1 19 ? 19.75 0.941 -19.953 1 92.62 19 TRP B C 1
ATOM 2237 O O . TRP B 1 19 ? 19.984 -0.267 -19.875 1 92.62 19 TRP B O 1
ATOM 2247 N N . TYR B 1 20 ? 20.016 1.687 -20.969 1 93 20 TYR B N 1
ATOM 2248 C CA . TYR B 1 20 ? 20.562 1.089 -22.188 1 93 20 TYR B CA 1
ATOM 2249 C C . TYR B 1 20 ? 21.953 0.504 -21.922 1 93 20 TYR B C 1
ATOM 2251 O O . TYR B 1 20 ? 22.234 -0.625 -22.328 1 93 20 TYR B O 1
ATOM 2259 N N . LEU B 1 21 ? 22.75 1.229 -21.234 1 93.69 21 LEU B N 1
ATOM 2260 C CA . LEU B 1 21 ? 24.109 0.785 -20.938 1 93.69 21 LEU B CA 1
ATOM 2261 C C . LEU B 1 21 ? 24.094 -0.447 -20.047 1 93.69 21 LEU B C 1
ATOM 2263 O O . LEU B 1 21 ? 24.828 -1.404 -20.281 1 93.69 21 LEU B O 1
ATOM 2267 N N . MET B 1 22 ? 23.297 -0.389 -19.047 1 91.88 22 MET B N 1
ATOM 2268 C CA . MET B 1 22 ? 23.219 -1.513 -18.125 1 91.88 22 MET B CA 1
ATOM 2269 C C . MET B 1 22 ? 22.688 -2.758 -18.828 1 91.88 22 MET B C 1
ATOM 2271 O O . MET B 1 22 ? 23.188 -3.861 -18.609 1 91.88 22 MET B O 1
ATOM 2275 N N . GLY B 1 23 ? 21.625 -2.562 -19.594 1 90.12 23 GLY B N 1
ATOM 2276 C CA . GLY B 1 23 ? 21.094 -3.678 -20.359 1 90.12 23 GLY B CA 1
ATOM 2277 C C . GLY B 1 23 ? 22.109 -4.293 -21.312 1 90.12 23 GLY B C 1
ATOM 2278 O O . GLY B 1 23 ? 22.172 -5.516 -21.453 1 90.12 23 GLY B O 1
ATOM 2279 N N . SER B 1 24 ? 22.859 -3.395 -21.938 1 90.75 24 SER B N 1
ATOM 2280 C CA . SER B 1 24 ? 23.891 -3.867 -22.859 1 90.75 24 SER B CA 1
ATOM 2281 C C . SER B 1 24 ? 25.016 -4.586 -22.125 1 90.75 24 SER B C 1
ATOM 2283 O O . SER B 1 24 ? 25.562 -5.574 -22.609 1 90.75 24 SER B O 1
ATOM 2285 N N . ALA B 1 25 ? 25.281 -4.168 -20.953 1 89.88 25 ALA B N 1
ATOM 2286 C CA . ALA B 1 25 ? 26.359 -4.754 -20.172 1 89.88 25 ALA B CA 1
ATOM 2287 C C . ALA B 1 25 ? 25.938 -6.102 -19.594 1 89.88 25 ALA B C 1
ATOM 2289 O O . ALA B 1 25 ? 26.719 -7.055 -19.594 1 89.88 25 ALA B O 1
ATOM 2290 N N . ILE B 1 26 ? 24.844 -6.156 -19.047 1 87.62 26 ILE B N 1
ATOM 2291 C CA . ILE B 1 26 ? 24.344 -7.387 -18.438 1 87.62 26 ILE B CA 1
ATOM 2292 C C . ILE B 1 26 ? 24.078 -8.422 -19.531 1 87.62 26 ILE B C 1
ATOM 2294 O O . ILE B 1 26 ? 24.281 -9.617 -19.328 1 87.62 26 ILE B O 1
ATOM 2298 N N . ASN B 1 27 ? 23.688 -7.953 -20.719 1 82.75 27 ASN B N 1
ATOM 2299 C CA . ASN B 1 27 ? 23.516 -8.766 -21.922 1 82.75 27 ASN B CA 1
ATOM 2300 C C . ASN B 1 27 ? 22.641 -9.984 -21.656 1 82.75 27 ASN B C 1
ATOM 2302 O O . ASN B 1 27 ? 22.984 -11.102 -22.031 1 82.75 27 ASN B O 1
ATOM 2306 N N . SER B 1 28 ? 21.75 -9.93 -20.781 1 86.06 28 SER B N 1
ATOM 2307 C CA . SER B 1 28 ? 20.766 -10.961 -20.516 1 86.06 28 SER B CA 1
ATOM 2308 C C . SER B 1 28 ? 19.344 -10.438 -20.75 1 86.06 28 SER B C 1
ATOM 2310 O O . SER B 1 28 ? 18.922 -9.469 -20.109 1 86.06 28 SER B O 1
ATOM 2312 N N . LYS B 1 29 ? 18.703 -11.133 -21.609 1 82.12 29 LYS B N 1
ATOM 2313 C CA . LYS B 1 29 ? 17.344 -10.75 -21.953 1 82.12 29 LYS B CA 1
ATOM 2314 C C . LYS B 1 29 ? 16.391 -11 -20.781 1 82.12 29 LYS B C 1
ATOM 2316 O O . LYS B 1 29 ? 15.328 -10.383 -20.688 1 82.12 29 LYS B O 1
ATOM 2321 N N . LEU B 1 30 ? 16.859 -11.82 -19.875 1 86 30 LEU B N 1
ATOM 2322 C CA . LEU B 1 30 ? 16 -12.234 -18.766 1 86 30 LEU B CA 1
ATOM 2323 C C . LEU B 1 30 ? 16.062 -11.227 -17.625 1 86 30 LEU B C 1
ATOM 2325 O O . LEU B 1 30 ? 15.055 -11 -16.938 1 86 30 LEU B O 1
ATOM 2329 N N . ILE B 1 31 ? 17.125 -10.555 -17.547 1 89 31 ILE B N 1
ATOM 2330 C CA . ILE B 1 31 ? 17.344 -9.688 -16.391 1 89 31 ILE B CA 1
ATOM 2331 C C . ILE B 1 31 ? 16.906 -8.266 -16.734 1 89 31 ILE B C 1
ATOM 2333 O O . ILE B 1 31 ? 15.992 -7.723 -16.094 1 89 31 ILE B O 1
ATOM 2337 N N . LEU B 1 32 ? 17.438 -7.711 -17.75 1 93.25 32 LEU B N 1
ATOM 2338 C CA . LEU B 1 32 ? 17.156 -6.324 -18.094 1 93.25 32 LEU B CA 1
ATOM 2339 C C . LEU B 1 32 ? 17.125 -6.145 -19.609 1 93.25 32 LEU B C 1
ATOM 2341 O O . LEU B 1 32 ? 18.156 -5.957 -20.25 1 93.25 32 LEU B O 1
ATOM 2345 N N . PRO B 1 33 ? 15.938 -6.137 -20.109 1 94.44 33 PRO B N 1
ATOM 2346 C CA . PRO B 1 33 ? 15.844 -5.883 -21.547 1 94.44 33 PRO B CA 1
ATOM 2347 C C . PRO B 1 33 ? 16.203 -4.441 -21.906 1 94.44 33 PRO B C 1
ATOM 2349 O O . PRO B 1 33 ? 16.094 -3.543 -21.078 1 94.44 33 PRO B O 1
ATOM 2352 N N . LEU B 1 34 ? 16.578 -4.312 -23.125 1 95 34 LEU B N 1
ATOM 2353 C CA . LEU B 1 34 ? 16.938 -2.979 -23.594 1 95 34 LEU B CA 1
ATOM 2354 C C . LEU B 1 34 ? 15.688 -2.102 -23.703 1 95 34 LEU B C 1
ATOM 2356 O O . LEU B 1 34 ? 14.594 -2.602 -23.969 1 95 34 LEU B O 1
ATOM 2360 N N . PRO B 1 35 ? 15.906 -0.851 -23.5 1 95.38 35 PRO B N 1
ATOM 2361 C CA . PRO B 1 35 ? 14.75 0.052 -23.484 1 95.38 35 PRO B CA 1
ATOM 2362 C C . PRO B 1 35 ? 14.008 0.057 -24.828 1 95.38 35 PRO B C 1
ATOM 2364 O O . PRO B 1 35 ? 12.773 0.145 -24.844 1 95.38 35 PRO B O 1
ATOM 2367 N N . HIS B 1 36 ? 14.711 -0.033 -25.938 1 95 36 HIS B N 1
ATOM 2368 C CA . HIS B 1 36 ? 14.031 0.012 -27.219 1 95 36 HIS B CA 1
ATOM 2369 C C . HIS B 1 36 ? 13.211 -1.251 -27.453 1 95 36 HIS B C 1
ATOM 2371 O O . HIS B 1 36 ? 12.172 -1.207 -28.109 1 95 36 HIS B O 1
ATOM 2377 N N . LYS B 1 37 ? 13.617 -2.383 -26.938 1 96.06 37 LYS B N 1
ATOM 2378 C CA . LYS B 1 37 ? 12.844 -3.615 -27.062 1 96.06 37 LYS B CA 1
ATOM 2379 C C . LYS B 1 37 ? 11.555 -3.533 -26.234 1 96.06 37 LYS B C 1
ATOM 2381 O O . LYS B 1 37 ? 10.516 -4.039 -26.672 1 96.06 37 LYS B O 1
ATOM 2386 N N . VAL B 1 38 ? 11.703 -2.949 -25.094 1 97 38 VAL B N 1
ATOM 2387 C CA . VAL B 1 38 ? 10.531 -2.746 -24.25 1 97 38 VAL B CA 1
ATOM 2388 C C . VAL B 1 38 ? 9.539 -1.825 -24.969 1 97 38 VAL B C 1
ATOM 2390 O O . VAL B 1 38 ? 8.336 -2.088 -24.984 1 97 38 VAL B O 1
ATOM 2393 N N . LEU B 1 39 ? 10.039 -0.784 -25.578 1 96.81 39 LEU B N 1
ATOM 2394 C CA . LEU B 1 39 ? 9.188 0.152 -26.297 1 96.81 39 LEU B CA 1
ATOM 2395 C C . LEU B 1 39 ? 8.5 -0.536 -27.469 1 96.81 39 LEU B C 1
ATOM 2397 O O . LEU B 1 39 ? 7.312 -0.303 -27.734 1 96.81 39 LEU B O 1
ATOM 2401 N N . TYR B 1 40 ? 9.242 -1.357 -28.156 1 97.31 40 TYR B N 1
ATOM 2402 C CA . TYR B 1 40 ? 8.664 -2.107 -29.266 1 97.31 40 TYR B CA 1
ATOM 2403 C C . TYR B 1 40 ? 7.551 -3.025 -28.781 1 97.31 40 TYR B C 1
ATOM 2405 O O . TYR B 1 40 ? 6.512 -3.15 -29.438 1 97.31 40 TYR B O 1
ATOM 2413 N N . LYS B 1 41 ? 7.809 -3.631 -27.641 1 97.56 41 LYS B N 1
ATOM 2414 C CA . LYS B 1 41 ? 6.793 -4.516 -27.078 1 97.56 41 LYS B CA 1
ATOM 2415 C C . LYS B 1 41 ? 5.543 -3.734 -26.672 1 97.56 41 LYS B C 1
ATOM 2417 O O . LYS B 1 41 ? 4.422 -4.207 -26.859 1 97.56 41 LYS B O 1
ATOM 2422 N N . VAL B 1 42 ? 5.727 -2.59 -26.141 1 98 42 VAL B N 1
ATOM 2423 C CA . VAL B 1 42 ? 4.598 -1.733 -25.797 1 98 42 VAL B CA 1
ATOM 2424 C C . VAL B 1 42 ? 3.789 -1.415 -27.047 1 98 42 VAL B C 1
ATOM 2426 O O . VAL B 1 42 ? 2.561 -1.538 -27.047 1 98 42 VAL B O 1
ATOM 2429 N N . LEU B 1 43 ? 4.48 -1.056 -28.094 1 97.5 43 LEU B N 1
ATOM 2430 C CA . LEU B 1 43 ? 3.812 -0.71 -29.344 1 97.5 43 LEU B CA 1
ATOM 2431 C C . LEU B 1 43 ? 3.102 -1.924 -29.938 1 97.5 43 LEU B C 1
ATOM 2433 O O . LEU B 1 43 ? 1.999 -1.802 -30.484 1 97.5 43 LEU B O 1
ATOM 2437 N N . GLU B 1 44 ? 3.715 -3.039 -29.844 1 97.69 44 GLU B N 1
ATOM 2438 C CA . GLU B 1 44 ? 3.109 -4.285 -30.297 1 97.69 44 GLU B CA 1
ATOM 2439 C C . GLU B 1 44 ? 1.819 -4.586 -29.547 1 97.69 44 GLU B C 1
ATOM 2441 O O . GLU B 1 44 ? 0.809 -4.949 -30.156 1 97.69 44 GLU B O 1
ATOM 2446 N N . LEU B 1 45 ? 1.875 -4.41 -28.234 1 97.38 45 LEU B N 1
ATOM 2447 C CA . LEU B 1 45 ? 0.695 -4.652 -27.406 1 97.38 45 LEU B CA 1
ATOM 2448 C C . LEU B 1 45 ? -0.453 -3.736 -27.828 1 97.38 45 LEU B C 1
ATOM 2450 O O . LEU B 1 45 ? -1.596 -4.184 -27.938 1 97.38 45 LEU B O 1
ATOM 2454 N N . PHE B 1 46 ? -0.18 -2.494 -28.125 1 97.19 46 PHE B N 1
ATOM 2455 C CA . PHE B 1 46 ? -1.217 -1.533 -28.484 1 97.19 46 PHE B CA 1
ATOM 2456 C C . PHE B 1 46 ? -1.708 -1.771 -29.906 1 97.19 46 PHE B C 1
ATOM 2458 O O . PHE B 1 46 ? -2.74 -1.231 -30.312 1 97.19 46 PHE B O 1
ATOM 2465 N N . SER B 1 47 ? -1 -2.572 -30.641 1 96.56 47 SER B N 1
ATOM 2466 C CA . SER B 1 47 ? -1.446 -2.934 -31.984 1 96.56 47 SER B CA 1
ATOM 2467 C C . SER B 1 47 ? -2.402 -4.121 -31.953 1 96.56 47 SER B C 1
ATOM 2469 O O . SER B 1 47 ? -3.102 -4.391 -32.938 1 96.56 47 SER B O 1
ATOM 2471 N N . GLU B 1 48 ? -2.414 -4.809 -30.844 1 95.69 48 GLU B N 1
ATOM 2472 C CA . GLU B 1 48 ? -3.281 -5.969 -30.688 1 95.69 48 GLU B CA 1
ATOM 2473 C C . GLU B 1 48 ? -4.66 -5.562 -30.172 1 95.69 48 GLU B C 1
ATOM 2475 O O . GLU B 1 48 ? -4.773 -4.883 -29.156 1 95.69 48 GLU B O 1
ATOM 2480 N N . ARG B 1 49 ? -5.668 -6.004 -30.828 1 92.75 49 ARG B N 1
ATOM 2481 C CA . ARG B 1 49 ? -7.043 -5.652 -30.469 1 92.75 49 ARG B CA 1
ATOM 2482 C C . ARG B 1 49 ? -7.414 -6.203 -29.094 1 92.75 49 ARG B C 1
ATOM 2484 O O . ARG B 1 49 ? -8.102 -5.535 -28.328 1 92.75 49 ARG B O 1
ATOM 2491 N N . ASN B 1 50 ? -6.965 -7.336 -28.812 1 95.5 50 ASN B N 1
ATOM 2492 C CA . ASN B 1 50 ? -7.301 -7.984 -27.547 1 95.5 50 ASN B CA 1
ATOM 2493 C C . ASN B 1 50 ? -6.715 -7.23 -26.359 1 95.5 50 ASN B C 1
ATOM 2495 O O . ASN B 1 50 ? -7.211 -7.352 -25.234 1 95.5 50 ASN B O 1
ATOM 2499 N N . PHE B 1 51 ? -5.691 -6.473 -26.594 1 97.56 51 PHE B N 1
ATOM 2500 C CA . PHE B 1 51 ? -5.035 -5.746 -25.516 1 97.56 51 PHE B CA 1
ATOM 2501 C C . PHE B 1 51 ? -5.953 -4.664 -24.953 1 97.56 51 PHE B C 1
ATOM 2503 O O . PHE B 1 51 ? -5.977 -4.43 -23.734 1 97.56 51 PHE B O 1
ATOM 2510 N N . TYR B 1 52 ? -6.766 -4.07 -25.75 1 96.75 52 TYR B N 1
ATOM 2511 C CA . TYR B 1 52 ? -7.672 -3.014 -25.312 1 96.75 52 TYR B CA 1
ATOM 2512 C C . TYR B 1 52 ? -8.75 -3.564 -24.391 1 96.75 52 TYR B C 1
ATOM 2514 O O . TYR B 1 52 ? -9.195 -2.873 -23.469 1 96.75 52 TYR B O 1
ATOM 2522 N N . HIS B 1 53 ? -9.141 -4.758 -24.688 1 97.25 53 HIS B N 1
ATOM 2523 C CA . HIS B 1 53 ? -10.086 -5.406 -23.781 1 97.25 53 HIS B CA 1
ATOM 2524 C C . HIS B 1 53 ? -9.508 -5.535 -22.375 1 97.25 53 HIS B C 1
ATOM 2526 O O . HIS B 1 53 ? -10.188 -5.238 -21.391 1 97.25 53 HIS B O 1
ATOM 2532 N N . HIS B 1 54 ? -8.266 -5.945 -22.281 1 98.06 54 HIS B N 1
ATOM 2533 C CA . HIS B 1 54 ? -7.59 -6.09 -20.984 1 98.06 54 HIS B CA 1
ATOM 2534 C C . HIS B 1 54 ? -7.426 -4.738 -20.297 1 98.06 54 HIS B C 1
ATOM 2536 O O . HIS B 1 54 ? -7.633 -4.625 -19.094 1 98.06 54 HIS B O 1
ATOM 2542 N N . LEU B 1 55 ? -7.117 -3.766 -21.109 1 97.12 55 LEU B N 1
ATOM 2543 C CA . LEU B 1 55 ? -6.973 -2.418 -20.562 1 97.12 55 LEU B CA 1
ATOM 2544 C C . LEU B 1 55 ? -8.305 -1.9 -20.031 1 97.12 55 LEU B C 1
ATOM 2546 O O . LEU B 1 55 ? -8.375 -1.378 -18.922 1 97.12 55 LEU B O 1
ATOM 2550 N N . PHE B 1 56 ? -9.328 -2.09 -20.75 1 97.06 56 PHE B N 1
ATOM 2551 C CA . PHE B 1 56 ? -10.648 -1.598 -20.391 1 97.06 56 PHE B CA 1
ATOM 2552 C C . PHE B 1 56 ? -11.18 -2.301 -19.156 1 97.06 56 PHE B C 1
ATOM 2554 O O . PHE B 1 56 ? -11.766 -1.662 -18.266 1 97.06 56 PHE B O 1
ATOM 2561 N N . ILE B 1 57 ? -11.008 -3.523 -19.094 1 97.81 57 ILE B N 1
ATOM 2562 C CA . ILE B 1 57 ? -11.531 -4.285 -17.969 1 97.81 57 ILE B CA 1
ATOM 2563 C C . ILE B 1 57 ? -10.805 -3.869 -16.688 1 97.81 57 ILE B C 1
ATOM 2565 O O . ILE B 1 57 ? -11.414 -3.783 -15.625 1 97.81 57 ILE B O 1
ATOM 2569 N N . THR B 1 58 ? -9.484 -3.67 -16.797 1 98.19 58 THR B N 1
ATOM 2570 C CA . THR B 1 58 ? -8.742 -3.166 -15.641 1 98.19 58 THR B CA 1
ATOM 2571 C C . THR B 1 58 ? -9.305 -1.825 -15.18 1 98.19 58 THR B C 1
ATOM 2573 O O . THR B 1 58 ? -9.516 -1.615 -13.984 1 98.19 58 THR B O 1
ATOM 2576 N N . LEU B 1 59 ? -9.625 -0.968 -16.109 1 97.56 59 LEU B N 1
ATOM 2577 C CA . LEU B 1 59 ? -10.164 0.345 -15.773 1 97.56 59 LEU B CA 1
ATOM 2578 C C . LEU B 1 59 ? -11.547 0.218 -15.148 1 97.56 59 LEU B C 1
ATOM 2580 O O . LEU B 1 59 ? -11.844 0.882 -14.148 1 97.56 59 LEU B O 1
ATOM 2584 N N . LEU B 1 60 ? -12.336 -0.598 -15.656 1 97.75 60 LEU B N 1
ATOM 2585 C CA . LEU B 1 60 ? -13.695 -0.796 -15.156 1 97.75 60 LEU B CA 1
ATOM 2586 C C . LEU B 1 60 ? -13.672 -1.344 -13.727 1 97.75 60 LEU B C 1
ATOM 2588 O O . LEU B 1 60 ? -14.43 -0.881 -12.875 1 97.75 60 LEU B O 1
ATOM 2592 N N . ARG B 1 61 ? -12.875 -2.305 -13.516 1 98.44 61 ARG B N 1
ATOM 2593 C CA . ARG B 1 61 ? -12.734 -2.895 -12.188 1 98.44 61 ARG B CA 1
ATOM 2594 C C . ARG B 1 61 ? -12.227 -1.869 -11.18 1 98.44 61 ARG B C 1
ATOM 2596 O O . ARG B 1 61 ? -12.719 -1.801 -10.055 1 98.44 61 ARG B O 1
ATOM 2603 N N . SER B 1 62 ? -11.242 -1.097 -11.609 1 98.19 62 SER B N 1
ATOM 2604 C CA . SER B 1 62 ? -10.688 -0.05 -10.758 1 98.19 62 SER B CA 1
ATOM 2605 C C . SER B 1 62 ? -11.758 0.973 -10.383 1 98.19 62 SER B C 1
ATOM 2607 O O . SER B 1 62 ? -11.922 1.303 -9.203 1 98.19 62 SER B O 1
ATOM 2609 N N . VAL B 1 63 ? -12.523 1.382 -11.359 1 97.56 63 VAL B N 1
ATOM 2610 C CA . VAL B 1 63 ? -13.57 2.375 -11.133 1 97.56 63 VAL B CA 1
ATOM 2611 C C . VAL B 1 63 ? -14.688 1.766 -10.289 1 97.56 63 VAL B C 1
ATOM 2613 O O . VAL B 1 63 ? -15.266 2.439 -9.438 1 97.56 63 VAL B O 1
ATOM 2616 N N . GLY B 1 64 ? -14.992 0.559 -10.562 1 98.12 64 GLY B N 1
ATOM 2617 C CA . GLY B 1 64 ? -16.016 -0.118 -9.789 1 98.12 64 GLY B CA 1
ATOM 2618 C C . GLY B 1 64 ? -15.703 -0.185 -8.305 1 98.12 64 GLY B C 1
ATOM 2619 O O . GLY B 1 64 ? -16.531 0.197 -7.473 1 98.12 64 GLY B O 1
ATOM 2620 N N . GLY B 1 65 ? -14.547 -0.701 -7.961 1 98.5 65 GLY B N 1
ATOM 2621 C CA . GLY B 1 65 ? -14.133 -0.751 -6.566 1 98.5 65 GLY B CA 1
ATOM 2622 C C . GLY B 1 65 ? -14.039 0.619 -5.922 1 98.5 65 GLY B C 1
ATOM 2623 O O . GLY B 1 65 ? -14.438 0.796 -4.77 1 98.5 65 GLY B O 1
ATOM 2624 N N . PHE B 1 66 ? -13.555 1.572 -6.715 1 98.31 66 PHE B N 1
ATOM 2625 C CA . PHE B 1 66 ? -13.422 2.947 -6.25 1 98.31 66 PHE B CA 1
ATOM 2626 C C . PHE B 1 66 ? -14.781 3.549 -5.934 1 98.31 66 PHE B C 1
ATOM 2628 O O . PHE B 1 66 ? -14.969 4.148 -4.871 1 98.31 66 PHE B O 1
ATOM 2635 N N . THR B 1 67 ? -15.703 3.369 -6.801 1 98.31 67 THR B N 1
ATOM 2636 C CA . THR B 1 67 ? -17.031 3.938 -6.633 1 98.31 67 THR B CA 1
ATOM 2637 C C . THR B 1 67 ? -17.734 3.322 -5.43 1 98.31 67 THR B C 1
ATOM 2639 O O . THR B 1 67 ? -18.391 4.027 -4.652 1 98.31 67 THR B O 1
ATOM 2642 N N . LEU B 1 68 ? -17.594 2.072 -5.305 1 98.56 68 LEU B N 1
ATOM 2643 C CA . LEU B 1 68 ? -18.188 1.389 -4.16 1 98.56 68 LEU B CA 1
ATOM 2644 C C . LEU B 1 68 ? -17.594 1.903 -2.852 1 98.56 68 LEU B C 1
ATOM 2646 O O . LEU B 1 68 ? -18.328 2.162 -1.894 1 98.56 68 LEU B O 1
ATOM 2650 N N . ALA B 1 69 ? -16.281 2.049 -2.795 1 98.56 69 ALA B N 1
ATOM 2651 C CA . ALA B 1 69 ? -15.602 2.541 -1.604 1 98.56 69 ALA B CA 1
ATOM 2652 C C . ALA B 1 69 ? -16.016 3.977 -1.285 1 98.56 69 ALA B C 1
ATOM 2654 O O . ALA B 1 69 ? -16.266 4.312 -0.127 1 98.56 69 ALA B O 1
ATOM 2655 N N . LEU B 1 70 ? -16.047 4.777 -2.352 1 97.44 70 LEU B N 1
ATOM 2656 C CA . LEU B 1 70 ? -16.422 6.176 -2.197 1 97.44 70 LEU B CA 1
ATOM 2657 C C . LEU B 1 70 ? -17.859 6.289 -1.665 1 97.44 70 LEU B C 1
ATOM 2659 O O . LEU B 1 70 ? -18.094 7.008 -0.694 1 97.44 70 LEU B O 1
ATOM 2663 N N . PHE B 1 71 ? -18.719 5.555 -2.236 1 97.31 71 PHE B N 1
ATOM 2664 C CA . PHE B 1 71 ? -20.141 5.637 -1.893 1 97.31 71 PHE B CA 1
ATOM 2665 C C . PHE B 1 71 ? -20.375 5.145 -0.471 1 97.31 71 PHE B C 1
ATOM 2667 O O . PHE B 1 71 ? -20.953 5.859 0.352 1 97.31 71 PHE B O 1
ATOM 2674 N N . LEU B 1 72 ? -19.922 4.004 -0.144 1 98 72 LEU B N 1
ATOM 2675 C CA . LEU B 1 72 ? -20.156 3.43 1.174 1 98 72 LEU B CA 1
ATOM 2676 C C . LEU B 1 72 ? -19.344 4.152 2.242 1 98 72 LEU B C 1
ATOM 2678 O O . LEU B 1 72 ? -19.812 4.32 3.373 1 98 72 LEU B O 1
ATOM 2682 N N . GLY B 1 73 ? -18.109 4.531 1.887 1 97.5 73 GLY B N 1
ATOM 2683 C CA . GLY B 1 73 ? -17.312 5.301 2.824 1 97.5 73 GLY B CA 1
ATOM 2684 C C . GLY B 1 73 ? -17.938 6.633 3.191 1 97.5 73 GLY B C 1
ATOM 2685 O O . GLY B 1 73 ? -17.984 7.004 4.367 1 97.5 73 GLY B O 1
ATOM 2686 N N . PHE B 1 74 ? -18.453 7.238 2.182 1 94.25 74 PHE B N 1
ATOM 2687 C CA . PHE B 1 74 ? -19.109 8.523 2.395 1 94.25 74 PHE B CA 1
ATOM 2688 C C . PHE B 1 74 ? -20.391 8.352 3.18 1 94.25 74 PHE B C 1
ATOM 2690 O O . PHE B 1 74 ? -20.641 9.062 4.16 1 94.25 74 PHE B O 1
ATOM 2697 N N . LEU B 1 75 ? -21.219 7.418 2.764 1 94.81 75 LEU B N 1
ATOM 2698 C CA . LEU B 1 75 ? -22.516 7.195 3.391 1 94.81 75 LEU B CA 1
ATOM 2699 C C . LEU B 1 75 ? -22.359 6.844 4.867 1 94.81 75 LEU B C 1
ATOM 2701 O O . LEU B 1 75 ? -23 7.453 5.727 1 94.81 75 LEU B O 1
ATOM 2705 N N . LEU B 1 76 ? -21.453 5.973 5.191 1 96.88 76 LEU B N 1
ATOM 2706 C CA . LEU B 1 76 ? -21.266 5.539 6.57 1 96.88 76 LEU B CA 1
ATOM 2707 C C . LEU B 1 76 ? -20.516 6.59 7.371 1 96.88 76 LEU B C 1
ATOM 2709 O O . LEU B 1 76 ? -20.719 6.719 8.578 1 96.88 76 LEU B O 1
ATOM 2713 N N . GLY B 1 77 ? -19.625 7.312 6.668 1 94.81 77 GLY B N 1
ATOM 2714 C CA . GLY B 1 77 ? -18.875 8.352 7.34 1 94.81 77 GLY B CA 1
ATOM 2715 C C . GLY B 1 77 ? -19.734 9.516 7.797 1 94.81 77 GLY B C 1
ATOM 2716 O O . GLY B 1 77 ? -19.375 10.227 8.734 1 94.81 77 GLY B O 1
ATOM 2717 N N . CYS B 1 78 ? -20.906 9.672 7.199 1 91.31 78 CYS B N 1
ATOM 2718 C CA . CYS B 1 78 ? -21.812 10.773 7.527 1 91.31 78 CYS B CA 1
ATOM 2719 C C . CYS B 1 78 ? -22.609 10.461 8.789 1 91.31 78 CYS B C 1
ATOM 2721 O O . CYS B 1 78 ? -23.219 11.352 9.383 1 91.31 78 CYS B O 1
ATOM 2723 N N . ILE B 1 79 ? -22.578 9.211 9.219 1 92.75 79 ILE B N 1
ATOM 2724 C CA . ILE B 1 79 ? -23.344 8.82 10.398 1 92.75 79 ILE B CA 1
ATOM 2725 C C . ILE B 1 79 ? -22.531 9.125 11.656 1 92.75 79 ILE B C 1
ATOM 2727 O O . ILE B 1 79 ? -21.484 8.523 11.898 1 92.75 79 ILE B O 1
ATOM 2731 N N . LYS B 1 80 ? -23.125 10.078 12.398 1 89.12 80 LYS B N 1
ATOM 2732 C CA . LYS B 1 80 ? -22.469 10.484 13.641 1 89.12 80 LYS B CA 1
ATOM 2733 C C . LYS B 1 80 ? -22.875 9.578 14.797 1 89.12 80 LYS B C 1
ATOM 2735 O O . LYS B 1 80 ? -23.75 9.938 15.594 1 89.12 80 LYS B O 1
ATOM 2740 N N . ASN B 1 81 ? -22.266 8.484 14.906 1 90.81 81 ASN B N 1
ATOM 2741 C CA . ASN B 1 81 ? -22.5 7.52 15.977 1 90.81 81 ASN B CA 1
ATOM 2742 C C . ASN B 1 81 ? -21.188 6.918 16.484 1 90.81 81 ASN B C 1
ATOM 2744 O O . ASN B 1 81 ? -20.484 6.246 15.742 1 90.81 81 ASN B O 1
ATOM 2748 N N . LYS B 1 82 ? -20.984 7.121 17.719 1 87.25 82 LYS B N 1
ATOM 2749 C CA . LYS B 1 82 ? -19.719 6.719 18.312 1 87.25 82 LYS B CA 1
ATOM 2750 C C . LYS B 1 82 ? -19.562 5.203 18.328 1 87.25 82 LYS B C 1
ATOM 2752 O O . LYS B 1 82 ? -18.453 4.68 18.156 1 87.25 82 LYS B O 1
ATOM 2757 N N . PHE B 1 83 ? -20.625 4.551 18.516 1 87.69 83 PHE B N 1
ATOM 2758 C CA . PHE B 1 83 ? -20.578 3.094 18.531 1 87.69 83 PHE B CA 1
ATOM 2759 C C . PHE B 1 83 ? -20.297 2.537 17.141 1 87.69 83 PHE B C 1
ATOM 2761 O O . PHE B 1 83 ? -19.469 1.624 17 1 87.69 83 PHE B O 1
ATOM 2768 N N . LEU B 1 84 ? -20.906 3.156 16.188 1 92.12 84 LEU B N 1
ATOM 2769 C CA . LEU B 1 84 ? -20.688 2.73 14.812 1 92.12 84 LEU B CA 1
ATOM 2770 C C . LEU B 1 84 ? -19.25 3.029 14.375 1 92.12 84 LEU B C 1
ATOM 2772 O O . LEU B 1 84 ? -18.609 2.201 13.719 1 92.12 84 LEU B O 1
ATOM 2776 N N . TYR B 1 85 ? -18.797 4.125 14.812 1 93.25 85 TYR B N 1
ATOM 2777 C CA . TYR B 1 85 ? -17.422 4.5 14.484 1 93.25 85 TYR B CA 1
ATOM 2778 C C . TYR B 1 85 ? -16.438 3.502 15.07 1 93.25 85 TYR B C 1
ATOM 2780 O O . TYR B 1 85 ? -15.531 3.033 14.367 1 93.25 85 TYR B O 1
ATOM 2788 N N . SER B 1 86 ? -16.656 3.205 16.312 1 90.69 86 SER B N 1
ATOM 2789 C CA . SER B 1 86 ? -15.75 2.275 16.984 1 90.69 86 SER B CA 1
ATOM 2790 C C . SER B 1 86 ? -15.758 0.912 16.297 1 90.69 86 SER B C 1
ATOM 2792 O O . SER B 1 86 ? -14.703 0.306 16.094 1 90.69 86 SER B O 1
ATOM 2794 N N . ALA B 1 87 ? -16.906 0.485 15.953 1 92.5 87 ALA B N 1
ATOM 2795 C CA . ALA B 1 87 ? -17.047 -0.806 15.281 1 92.5 87 ALA B CA 1
ATOM 2796 C C . ALA B 1 87 ? -16.344 -0.79 13.922 1 92.5 87 ALA B C 1
ATOM 2798 O O . ALA B 1 87 ? -15.555 -1.68 13.609 1 92.5 87 ALA B O 1
ATOM 2799 N N . ILE B 1 88 ? -16.625 0.23 13.148 1 94.88 88 ILE B N 1
ATOM 2800 C CA . ILE B 1 88 ? -16.078 0.329 11.805 1 94.88 88 ILE B CA 1
ATOM 2801 C C . ILE B 1 88 ? -14.562 0.518 11.883 1 94.88 88 ILE B C 1
ATOM 2803 O O . ILE B 1 88 ? -13.812 -0.049 11.078 1 94.88 88 ILE B O 1
ATOM 2807 N N . ARG B 1 89 ? -14.133 1.275 12.805 1 92.88 89 ARG B N 1
ATOM 2808 C CA . ARG B 1 89 ? -12.703 1.488 13 1 92.88 89 ARG B CA 1
ATOM 2809 C C . ARG B 1 89 ? -11.984 0.173 13.297 1 92.88 89 ARG B C 1
ATOM 2811 O O . ARG B 1 89 ? -10.898 -0.081 12.773 1 92.88 89 ARG B O 1
ATOM 2818 N N . ASN B 1 90 ? -12.547 -0.672 14.094 1 91.81 90 ASN B N 1
ATOM 2819 C CA . ASN B 1 90 ? -11.977 -1.979 14.398 1 91.81 90 ASN B CA 1
ATOM 2820 C C . ASN B 1 90 ? -11.922 -2.871 13.164 1 91.81 90 ASN B C 1
ATOM 2822 O O . ASN B 1 90 ? -10.945 -3.594 12.953 1 91.81 90 ASN B O 1
ATOM 2826 N N . ILE B 1 91 ? -12.93 -2.797 12.391 1 94.19 91 ILE B N 1
ATOM 2827 C CA . ILE B 1 91 ? -12.961 -3.564 11.148 1 94.19 91 ILE B CA 1
ATOM 2828 C C . ILE B 1 91 ? -11.867 -3.072 10.211 1 94.19 91 ILE B C 1
ATOM 2830 O O . ILE B 1 91 ? -11.148 -3.875 9.609 1 94.19 91 ILE B O 1
ATOM 2834 N N . ILE B 1 92 ? -11.766 -1.762 10.125 1 95.12 92 ILE B N 1
ATOM 2835 C CA . ILE B 1 92 ? -10.727 -1.153 9.305 1 95.12 92 ILE B CA 1
ATOM 2836 C C . ILE B 1 92 ? -9.352 -1.614 9.781 1 95.12 92 ILE B C 1
ATOM 2838 O O . ILE B 1 92 ? -8.477 -1.944 8.977 1 95.12 92 ILE B O 1
ATOM 2842 N N . ASP B 1 93 ? -9.234 -1.742 11.016 1 92.38 93 ASP B N 1
ATOM 2843 C CA . ASP B 1 93 ? -7.965 -2.17 11.602 1 92.38 93 ASP B CA 1
ATOM 2844 C C . ASP B 1 93 ? -7.621 -3.598 11.188 1 92.38 93 ASP B C 1
ATOM 2846 O O . ASP B 1 93 ? -6.461 -3.906 10.906 1 92.38 93 ASP B O 1
ATOM 2850 N N . ILE B 1 94 ? -8.547 -4.402 11.164 1 92.88 94 ILE B N 1
ATOM 2851 C CA . ILE B 1 94 ? -8.336 -5.785 10.742 1 92.88 94 ILE B CA 1
ATOM 2852 C C . ILE B 1 94 ? -7.871 -5.816 9.289 1 92.88 94 ILE B C 1
ATOM 2854 O O . ILE B 1 94 ? -6.887 -6.488 8.961 1 92.88 94 ILE B O 1
ATOM 2858 N N . PHE B 1 95 ? -8.484 -5.043 8.484 1 93.69 95 PHE B N 1
ATOM 2859 C CA . PHE B 1 95 ? -8.172 -5.039 7.062 1 93.69 95 PHE B CA 1
ATOM 2860 C C . PHE B 1 95 ? -6.793 -4.434 6.816 1 93.69 95 PHE B C 1
ATOM 2862 O O . PHE B 1 95 ? -6.031 -4.926 5.98 1 93.69 95 PHE B O 1
ATOM 2869 N N . GLN B 1 96 ? -6.473 -3.445 7.555 1 94 96 GLN B N 1
ATOM 2870 C CA . GLN B 1 96 ? -5.25 -2.697 7.273 1 94 96 GLN B CA 1
ATOM 2871 C C . GLN B 1 96 ? -4.043 -3.346 7.945 1 94 96 GLN B C 1
ATOM 2873 O O . GLN B 1 96 ? -2.898 -3.021 7.621 1 94 96 GLN B O 1
ATOM 2878 N N . SER B 1 97 ? -4.32 -4.258 8.797 1 92.81 97 SER B N 1
ATOM 2879 C CA . SER B 1 97 ? -3.221 -4.898 9.508 1 92.81 97 SER B CA 1
ATOM 2880 C C . SER B 1 97 ? -2.621 -6.039 8.688 1 92.81 97 SER B C 1
ATOM 2882 O O . SER B 1 97 ? -1.519 -6.504 8.984 1 92.81 97 SER B O 1
ATOM 2884 N N . ASN B 1 98 ? -3.287 -6.52 7.742 1 95.12 98 ASN B N 1
ATOM 2885 C CA . ASN B 1 98 ? -2.816 -7.613 6.895 1 95.12 98 ASN B CA 1
ATOM 2886 C C . ASN B 1 98 ? -2.334 -7.105 5.539 1 95.12 98 ASN B C 1
ATOM 2888 O O . ASN B 1 98 ? -2.797 -6.066 5.062 1 95.12 98 ASN B O 1
ATOM 2892 N N . PRO B 1 99 ? -1.373 -7.816 5.02 1 95 99 PRO B N 1
ATOM 2893 C CA . PRO B 1 99 ? -1.012 -7.5 3.635 1 95 99 PRO B CA 1
ATOM 2894 C C . PRO B 1 99 ? -2.164 -7.719 2.658 1 95 99 PRO B C 1
ATOM 2896 O O . PRO B 1 99 ? -3.031 -8.562 2.902 1 95 99 PRO B O 1
ATOM 2899 N N . LEU B 1 100 ? -2.146 -6.969 1.692 1 95.88 100 LEU B N 1
ATOM 2900 C CA . LEU B 1 100 ? -3.203 -7.02 0.687 1 95.88 100 LEU B CA 1
ATOM 2901 C C . LEU B 1 100 ? -3.344 -8.43 0.119 1 95.88 100 LEU B C 1
ATOM 2903 O O . LEU B 1 100 ? -4.453 -8.867 -0.194 1 95.88 100 LEU B O 1
ATOM 2907 N N . ILE B 1 101 ? -2.299 -9.109 0.044 1 96.44 101 ILE B N 1
ATOM 2908 C CA . ILE B 1 101 ? -2.283 -10.43 -0.589 1 96.44 101 ILE B CA 1
ATOM 2909 C C . ILE B 1 101 ? -3.141 -11.398 0.22 1 96.44 101 ILE B C 1
ATOM 2911 O O . ILE B 1 101 ? -3.738 -12.32 -0.337 1 96.44 101 ILE B O 1
ATOM 2915 N N . VAL B 1 102 ? -3.189 -11.234 1.502 1 97 102 VAL B N 1
ATOM 2916 C CA . VAL B 1 102 ? -4.02 -12.07 2.365 1 97 102 VAL B CA 1
ATOM 2917 C C . VAL B 1 102 ? -5.488 -11.891 1.996 1 97 102 VAL B C 1
ATOM 2919 O O . VAL B 1 102 ? -6.223 -12.867 1.848 1 97 102 VAL B O 1
ATOM 2922 N N . TRP B 1 103 ? -5.836 -10.727 1.765 1 96.75 103 TRP B N 1
ATOM 2923 C CA . TRP B 1 103 ? -7.234 -10.43 1.473 1 96.75 103 TRP B CA 1
ATOM 2924 C C . TRP B 1 103 ? -7.598 -10.867 0.058 1 96.75 103 TRP B C 1
ATOM 2926 O O . TRP B 1 103 ? -8.727 -11.281 -0.198 1 96.75 103 TRP B O 1
ATOM 2936 N N . ILE B 1 104 ? -6.66 -10.742 -0.856 1 97.56 104 ILE B N 1
ATOM 2937 C CA . ILE B 1 104 ? -6.906 -11.258 -2.197 1 97.56 104 ILE B CA 1
ATOM 2938 C C . ILE B 1 104 ? -7.148 -12.766 -2.135 1 97.56 104 ILE B C 1
ATOM 2940 O O . ILE B 1 104 ? -8.086 -13.273 -2.748 1 97.56 104 ILE B O 1
ATOM 2944 N N . THR B 1 105 ? -6.344 -13.445 -1.371 1 97.5 105 THR B N 1
ATOM 2945 C CA . THR B 1 105 ? -6.441 -14.898 -1.239 1 97.5 105 THR B CA 1
ATOM 2946 C C . THR B 1 105 ? -7.777 -15.297 -0.616 1 97.5 105 THR B C 1
ATOM 2948 O O . THR B 1 105 ? -8.469 -16.172 -1.125 1 97.5 105 THR B O 1
ATOM 2951 N N . ILE B 1 106 ? -8.172 -14.617 0.432 1 96.75 106 ILE B N 1
ATOM 2952 C CA . ILE B 1 106 ? -9.422 -14.914 1.112 1 96.75 106 ILE B CA 1
ATOM 2953 C C . ILE B 1 106 ? -10.602 -14.594 0.191 1 96.75 106 ILE B C 1
ATOM 2955 O O . ILE B 1 106 ? -11.555 -15.367 0.097 1 96.75 106 ILE B O 1
ATOM 2959 N N . ALA B 1 107 ? -10.547 -13.492 -0.502 1 97.06 107 ALA B N 1
ATOM 2960 C CA . ALA B 1 107 ? -11.594 -13.117 -1.449 1 97.06 107 ALA B CA 1
ATOM 2961 C C . ALA B 1 107 ? -11.727 -14.148 -2.564 1 97.06 107 ALA B C 1
ATOM 2963 O O . ALA B 1 107 ? -12.828 -14.406 -3.059 1 97.06 107 ALA B O 1
ATOM 2964 N N . LEU B 1 108 ? -10.602 -14.688 -2.951 1 96.25 108 LEU B N 1
ATOM 2965 C CA . LEU B 1 108 ? -10.602 -15.742 -3.955 1 96.25 108 LEU B CA 1
ATOM 2966 C C . LEU B 1 108 ? -11.43 -16.938 -3.482 1 96.25 108 LEU B C 1
ATOM 2968 O O . LEU B 1 108 ? -12.164 -17.547 -4.27 1 96.25 108 LEU B O 1
ATOM 2972 N N . PHE B 1 109 ? -11.266 -17.219 -2.24 1 94.19 109 PHE B N 1
ATOM 2973 C CA . PHE B 1 109 ? -12.023 -18.328 -1.674 1 94.19 109 PHE B CA 1
ATOM 2974 C C . PHE B 1 109 ? -13.5 -17.984 -1.572 1 94.19 109 PHE B C 1
ATOM 2976 O O . PHE B 1 109 ? -14.359 -18.859 -1.714 1 94.19 109 PHE B O 1
ATOM 2983 N N . TRP B 1 110 ? -13.836 -16.703 -1.371 1 94.19 110 TRP B N 1
ATOM 2984 C CA . TRP B 1 110 ? -15.219 -16.25 -1.225 1 94.19 110 TRP B CA 1
ATOM 2985 C C . TRP B 1 110 ? -15.93 -16.219 -2.574 1 94.19 110 TRP B C 1
ATOM 2987 O O . TRP B 1 110 ? -17.062 -16.688 -2.691 1 94.19 110 TRP B O 1
ATOM 2997 N N . PHE B 1 111 ? -15.195 -15.68 -3.609 1 95.56 111 PHE B N 1
ATOM 2998 C CA . PHE B 1 111 ? -15.898 -15.297 -4.824 1 95.56 111 PHE B CA 1
ATOM 2999 C C . PHE B 1 111 ? -15.328 -16.016 -6.039 1 95.56 111 PHE B C 1
ATOM 3001 O O . PHE B 1 111 ? -15.93 -16.016 -7.113 1 95.56 111 PHE B O 1
ATOM 3008 N N . GLY B 1 112 ? -14.188 -16.656 -5.887 1 94.19 112 GLY B N 1
ATOM 3009 C CA . GLY B 1 112 ? -13.516 -17.25 -7.031 1 94.19 112 GLY B CA 1
ATOM 3010 C C . GLY B 1 112 ? -12.742 -16.234 -7.855 1 94.19 112 GLY B C 1
ATOM 3011 O O . GLY B 1 112 ? -12.477 -15.125 -7.391 1 94.19 112 GLY B O 1
ATOM 3012 N N . PHE B 1 113 ? -12.367 -16.641 -8.992 1 95.12 113 PHE B N 1
ATOM 3013 C CA . PHE B 1 113 ? -11.609 -15.773 -9.891 1 95.12 113 PHE B CA 1
ATOM 3014 C C . PHE B 1 113 ? -12.516 -14.742 -10.547 1 95.12 113 PHE B C 1
ATOM 3016 O O . PHE B 1 113 ? -13.703 -15 -10.766 1 95.12 113 PHE B O 1
ATOM 3023 N N . GLY B 1 114 ? -12.031 -13.539 -10.75 1 94.5 114 GLY B N 1
ATOM 3024 C CA . GLY B 1 114 ? -12.789 -12.633 -11.602 1 94.5 114 GLY B CA 1
ATOM 3025 C C . GLY B 1 114 ? -13.172 -11.344 -10.914 1 94.5 114 GLY B C 1
ATOM 3026 O O . GLY B 1 114 ? -12.484 -10.891 -10 1 94.5 114 GLY B O 1
ATOM 3027 N N . ASN B 1 115 ? -14.219 -10.711 -11.312 1 96.75 115 ASN B N 1
ATOM 3028 C CA . ASN B 1 115 ? -14.586 -9.328 -11.016 1 96.75 115 ASN B CA 1
ATOM 3029 C C . ASN B 1 115 ? -14.906 -9.141 -9.531 1 96.75 115 ASN B C 1
ATOM 3031 O O . ASN B 1 115 ? -14.453 -8.172 -8.914 1 96.75 115 ASN B O 1
ATOM 3035 N N . LYS B 1 116 ? -15.609 -10.039 -8.969 1 97.44 116 LYS B N 1
ATOM 3036 C CA . LYS B 1 116 ? -16.047 -9.867 -7.582 1 97.44 116 LYS B CA 1
ATOM 3037 C C . LYS B 1 116 ? -14.844 -9.797 -6.641 1 97.44 116 LYS B C 1
ATOM 3039 O O . LYS B 1 116 ? -14.781 -8.93 -5.77 1 97.44 116 LYS B O 1
ATOM 3044 N N . THR B 1 117 ? -13.883 -10.688 -6.879 1 98.12 117 THR B N 1
ATOM 3045 C CA . THR B 1 117 ? -12.688 -10.719 -6.051 1 98.12 117 THR B CA 1
ATOM 3046 C C . THR B 1 117 ? -11.891 -9.422 -6.203 1 98.12 117 THR B C 1
ATOM 3048 O O . THR B 1 117 ? -11.477 -8.82 -5.207 1 98.12 117 THR B O 1
ATOM 3051 N N . ILE B 1 118 ? -11.758 -8.953 -7.391 1 98.62 118 ILE B N 1
ATOM 3052 C CA . ILE B 1 118 ? -10.914 -7.805 -7.688 1 98.62 118 ILE B CA 1
ATOM 3053 C C . ILE B 1 118 ? -11.578 -6.527 -7.184 1 98.62 118 ILE B C 1
ATOM 3055 O O . ILE B 1 118 ? -10.945 -5.715 -6.508 1 98.62 118 ILE B O 1
ATOM 3059 N N . VAL B 1 119 ? -12.82 -6.355 -7.391 1 98.62 119 VAL B N 1
ATOM 3060 C CA . VAL B 1 119 ? -13.555 -5.168 -6.973 1 98.62 119 VAL B CA 1
ATOM 3061 C C . VAL B 1 119 ? -13.633 -5.117 -5.449 1 98.62 119 VAL B C 1
ATOM 3063 O O . VAL B 1 119 ? -13.484 -4.051 -4.852 1 98.62 119 VAL B O 1
ATOM 3066 N N . PHE B 1 120 ? -13.852 -6.227 -4.84 1 98.06 120 PHE B N 1
ATOM 3067 C CA . PHE B 1 120 ? -13.883 -6.305 -3.383 1 98.06 120 PHE B CA 1
ATOM 3068 C C . PHE B 1 120 ? -12.555 -5.859 -2.789 1 98.06 120 PHE B C 1
ATOM 3070 O O . PHE B 1 120 ? -12.523 -5.125 -1.801 1 98.06 120 PHE B O 1
ATOM 3077 N N . THR B 1 121 ? -11.492 -6.34 -3.379 1 98 121 THR B N 1
ATOM 3078 C CA . THR B 1 121 ? -10.156 -6.008 -2.898 1 98 121 THR B CA 1
ATOM 3079 C C . THR B 1 121 ? -9.906 -4.504 -2.979 1 98 121 THR B C 1
ATOM 3081 O O . THR B 1 121 ? -9.406 -3.902 -2.027 1 98 121 THR B O 1
ATOM 3084 N N . VAL B 1 122 ? -10.25 -3.906 -4.082 1 98.5 122 VAL B N 1
ATOM 3085 C CA . VAL B 1 122 ? -10.102 -2.463 -4.242 1 98.5 122 VAL B CA 1
ATOM 3086 C C . VAL B 1 122 ? -10.945 -1.737 -3.195 1 98.5 122 VAL B C 1
ATOM 3088 O O . VAL B 1 122 ? -10.477 -0.788 -2.562 1 98.5 122 VAL B O 1
ATOM 3091 N N . PHE B 1 123 ? -12.141 -2.227 -2.941 1 98.38 123 PHE B N 1
ATOM 3092 C CA . PHE B 1 123 ? -13.07 -1.635 -1.989 1 98.38 123 PHE B CA 1
ATOM 3093 C C . PHE B 1 123 ? -12.484 -1.639 -0.583 1 98.38 123 PHE B C 1
ATOM 3095 O O . PHE B 1 123 ? -12.484 -0.61 0.097 1 98.38 123 PHE B O 1
ATOM 3102 N N . ILE B 1 124 ? -11.969 -2.727 -0.178 1 97 124 ILE B N 1
ATOM 3103 C CA . ILE B 1 124 ? -11.586 -2.854 1.223 1 97 124 ILE B CA 1
ATOM 3104 C C . ILE B 1 124 ? -10.367 -1.976 1.504 1 97 124 ILE B C 1
ATOM 3106 O O . ILE B 1 124 ? -10.18 -1.507 2.629 1 97 124 ILE B O 1
ATOM 3110 N N . VAL B 1 125 ? -9.562 -1.756 0.48 1 97 125 VAL B N 1
ATOM 3111 C CA . VAL B 1 125 ? -8.367 -0.945 0.666 1 97 125 VAL B CA 1
ATOM 3112 C C . VAL B 1 125 ? -8.742 0.535 0.686 1 97 125 VAL B C 1
ATOM 3114 O O . VAL B 1 125 ? -8.203 1.308 1.483 1 97 125 VAL B O 1
ATOM 3117 N N . LEU B 1 126 ? -9.695 0.918 -0.121 1 98.12 126 LEU B N 1
ATOM 3118 C CA . LEU B 1 126 ? -9.977 2.336 -0.302 1 98.12 126 LEU B CA 1
ATOM 3119 C C . LEU B 1 126 ? -11.078 2.795 0.652 1 98.12 126 LEU B C 1
ATOM 3121 O O . LEU B 1 126 ? -11.18 3.986 0.957 1 98.12 126 LEU B O 1
ATOM 3125 N N . PHE B 1 127 ? -11.898 1.925 1.17 1 98.38 127 PHE B N 1
ATOM 3126 C CA . PHE B 1 127 ? -13.031 2.242 2.029 1 98.38 127 PHE B CA 1
ATOM 3127 C C . PHE B 1 127 ? -12.586 3.035 3.25 1 98.38 127 PHE B C 1
ATOM 3129 O O . PHE B 1 127 ? -13.172 4.07 3.576 1 98.38 127 PHE B O 1
ATOM 3136 N N . PRO B 1 128 ? -11.562 2.613 3.92 1 97.38 128 PRO B N 1
ATOM 3137 C CA . PRO B 1 128 ? -11.125 3.34 5.113 1 97.38 128 PRO B CA 1
ATOM 3138 C C . PRO B 1 128 ? -10.797 4.805 4.828 1 97.38 128 PRO B C 1
ATOM 3140 O O . PRO B 1 128 ? -11.086 5.676 5.652 1 97.38 128 PRO B O 1
ATOM 3143 N N . ASN B 1 129 ? -10.18 5.055 3.688 1 96.19 129 ASN B N 1
ATOM 3144 C CA . ASN B 1 129 ? -9.805 6.418 3.332 1 96.19 129 ASN B CA 1
ATOM 3145 C C . ASN B 1 129 ? -11.016 7.344 3.277 1 96.19 129 ASN B C 1
ATOM 3147 O O . ASN B 1 129 ? -11 8.43 3.854 1 96.19 129 ASN B O 1
ATOM 3151 N N . PHE B 1 130 ? -12.016 6.867 2.689 1 96.81 130 PHE B N 1
ATOM 3152 C CA . PHE B 1 130 ? -13.211 7.688 2.504 1 96.81 130 PHE B CA 1
ATOM 3153 C C . PHE B 1 130 ? -14.031 7.75 3.787 1 96.81 130 PHE B C 1
ATOM 3155 O O . PHE B 1 130 ? -14.594 8.797 4.121 1 96.81 130 PHE B O 1
ATOM 3162 N N . TYR B 1 131 ? -14.086 6.68 4.484 1 97.38 131 TYR B N 1
ATOM 3163 C CA . TYR B 1 131 ? -14.828 6.668 5.738 1 97.38 131 TYR B CA 1
ATOM 3164 C C . TYR B 1 131 ? -14.211 7.641 6.742 1 97.38 131 TYR B C 1
ATOM 3166 O O . TYR B 1 131 ? -14.914 8.484 7.309 1 97.38 131 TYR B O 1
ATOM 3174 N N . LEU B 1 132 ? -12.93 7.586 6.887 1 95.44 132 LEU B N 1
ATOM 3175 C CA . LEU B 1 132 ? -12.25 8.344 7.934 1 95.44 132 LEU B CA 1
ATOM 3176 C C . LEU B 1 132 ? -12.211 9.828 7.59 1 95.44 132 LEU B C 1
ATOM 3178 O O . LEU B 1 132 ? -12.398 10.68 8.461 1 95.44 132 LEU B O 1
ATOM 3182 N N . ILE B 1 133 ? -11.969 10.109 6.32 1 94.31 133 ILE B N 1
ATOM 3183 C CA . ILE B 1 133 ? -11.898 11.516 5.949 1 94.31 133 ILE B CA 1
ATOM 3184 C C . ILE B 1 133 ? -13.273 12.164 6.098 1 94.31 133 ILE B C 1
ATOM 3186 O O . ILE B 1 133 ? -13.391 13.297 6.559 1 94.31 133 ILE B O 1
ATOM 3190 N N . THR B 1 134 ? -14.305 11.406 5.746 1 94.44 134 THR B N 1
ATOM 3191 C CA . THR B 1 134 ? -15.664 11.922 5.867 1 94.44 134 THR B CA 1
ATOM 3192 C C . THR B 1 134 ? -16.062 12.078 7.332 1 94.44 134 THR B C 1
ATOM 3194 O O . THR B 1 134 ? -16.516 13.141 7.746 1 94.44 134 THR B O 1
ATOM 3197 N N . TYR B 1 135 ? -15.797 11.055 8.078 1 95.12 135 TYR B N 1
ATOM 3198 C CA . TYR B 1 135 ? -16.156 11.078 9.492 1 95.12 135 TYR B CA 1
ATOM 3199 C C . TYR B 1 135 ? -15.438 12.203 10.227 1 95.12 135 TYR B C 1
ATOM 3201 O O . TYR B 1 135 ? -16.062 12.961 10.977 1 95.12 135 TYR B O 1
ATOM 3209 N N . ASN B 1 136 ? -14.195 12.359 9.969 1 92.88 136 ASN B N 1
ATOM 3210 C CA . ASN B 1 136 ? -13.406 13.391 10.641 1 92.88 136 ASN B CA 1
ATOM 3211 C C . ASN B 1 136 ? -13.828 14.789 10.211 1 92.88 136 ASN B C 1
ATOM 3213 O O . ASN B 1 136 ? -13.922 15.695 11.039 1 92.88 136 ASN B O 1
ATOM 3217 N N . ALA B 1 137 ? -14.062 14.945 8.953 1 90.19 137 ALA B N 1
ATOM 3218 C CA . ALA B 1 137 ? -14.469 16.266 8.445 1 90.19 137 ALA B CA 1
ATOM 3219 C C . ALA B 1 137 ? -15.805 16.688 9.047 1 90.19 137 ALA B C 1
ATOM 3221 O O . ALA B 1 137 ? -15.977 17.844 9.43 1 90.19 137 ALA B O 1
ATOM 3222 N N . ILE B 1 138 ? -16.672 15.812 9.188 1 90.81 138 ILE B N 1
ATOM 3223 C CA . ILE B 1 138 ? -18 16.109 9.711 1 90.81 138 ILE B CA 1
ATOM 3224 C C . ILE B 1 138 ? -17.922 16.406 11.203 1 90.81 138 ILE B C 1
ATOM 3226 O O . ILE B 1 138 ? -18.578 17.328 11.703 1 90.81 138 ILE B O 1
ATOM 3230 N N . ASN B 1 139 ? -17.125 15.648 11.852 1 90 139 ASN B N 1
ATOM 3231 C CA . ASN B 1 139 ? -17.016 15.812 13.297 1 90 139 ASN B CA 1
ATOM 3232 C C . ASN B 1 139 ? -16.172 17.031 13.648 1 90 139 ASN B C 1
ATOM 3234 O O . ASN B 1 139 ? -16.156 17.469 14.805 1 90 139 ASN B O 1
ATOM 3238 N N . ASN B 1 140 ? -15.586 17.594 12.633 1 88.75 140 ASN B N 1
ATOM 3239 C CA . ASN B 1 140 ? -14.773 18.781 12.891 1 88.75 140 ASN B CA 1
ATOM 3240 C C . ASN B 1 140 ? -15.43 20.031 12.344 1 88.75 140 ASN B C 1
ATOM 3242 O O . ASN B 1 140 ? -14.789 21.078 12.234 1 88.75 140 ASN B O 1
ATOM 3246 N N . ILE B 1 141 ? -16.656 19.953 12.008 1 88.62 141 ILE B N 1
ATOM 3247 C CA . ILE B 1 141 ? -17.406 21.125 11.586 1 88.62 141 ILE B CA 1
ATOM 3248 C C . ILE B 1 141 ? -17.484 22.125 12.734 1 88.62 141 ILE B C 1
ATOM 3250 O O . ILE B 1 141 ? -17.875 21.781 13.852 1 88.62 141 ILE B O 1
ATOM 3254 N N . PRO B 1 142 ? -17.078 23.312 12.406 1 90.5 142 PRO B N 1
ATOM 3255 C CA . PRO B 1 142 ? -17.125 24.344 13.461 1 90.5 142 PRO B CA 1
ATOM 3256 C C . PRO B 1 142 ? -18.516 24.484 14.07 1 90.5 142 PRO B C 1
ATOM 3258 O O . PRO B 1 142 ? -19.531 24.391 13.367 1 90.5 142 PRO B O 1
ATOM 3261 N N . LYS B 1 143 ? -18.531 24.719 15.289 1 88.88 143 LYS B N 1
ATOM 3262 C CA . LYS B 1 143 ? -19.75 24.812 16.078 1 88.88 143 LYS B CA 1
ATOM 3263 C C . LYS B 1 143 ? -20.656 25.938 15.57 1 88.88 143 LYS B C 1
ATOM 3265 O O . LYS B 1 143 ? -21.875 25.859 15.688 1 88.88 143 LYS B O 1
ATOM 3270 N N . GLU B 1 144 ? -19.969 26.922 14.977 1 89.56 144 GLU B N 1
ATOM 3271 C CA . GLU B 1 144 ? -20.719 28.062 14.477 1 89.56 144 GLU B CA 1
ATOM 3272 C C . GLU B 1 144 ? -21.734 27.641 13.422 1 89.56 144 GLU B C 1
ATOM 3274 O O . GLU B 1 144 ? -22.844 28.188 13.375 1 89.56 144 GLU B O 1
ATOM 3279 N N . TYR B 1 145 ? -21.406 26.719 12.609 1 87.75 145 TYR B N 1
ATOM 3280 C CA . TYR B 1 145 ? -22.328 26.234 11.57 1 87.75 145 TYR B CA 1
ATOM 3281 C C . TYR B 1 145 ? -23.469 25.422 12.18 1 87.75 145 TYR B C 1
ATOM 3283 O O . TYR B 1 145 ? -24.609 25.547 11.75 1 87.75 145 TYR B O 1
ATOM 3291 N N . ILE B 1 146 ? -23.188 24.688 13.172 1 83.44 146 ILE B N 1
ATOM 3292 C CA . ILE B 1 146 ? -24.188 23.859 13.836 1 83.44 146 ILE B CA 1
ATOM 3293 C C . ILE B 1 146 ? -25.219 24.75 14.508 1 83.44 146 ILE B C 1
ATOM 3295 O O . ILE B 1 146 ? -26.422 24.484 14.43 1 83.44 146 ILE B O 1
ATOM 3299 N N . GLU B 1 147 ? -24.703 25.781 15.094 1 87.25 147 GLU B N 1
ATOM 3300 C CA . GLU B 1 147 ? -25.594 26.734 15.758 1 87.25 147 GLU B CA 1
ATOM 3301 C C . GLU B 1 147 ? -26.453 27.484 14.75 1 87.25 147 GLU B C 1
ATOM 3303 O O . GLU B 1 147 ? -27.625 27.734 14.992 1 87.25 147 GLU B O 1
ATOM 3308 N N . LEU B 1 148 ? -25.812 27.781 13.672 1 87.81 148 LEU B N 1
ATOM 3309 C CA . LEU B 1 148 ? -26.531 28.469 12.609 1 87.81 148 LEU B CA 1
ATOM 3310 C C . LEU B 1 148 ? -27.703 27.656 12.109 1 87.81 148 LEU B C 1
ATOM 3312 O O . LEU B 1 148 ? -28.797 28.188 11.898 1 87.81 148 LEU B O 1
ATOM 3316 N N . PHE B 1 149 ? -27.547 26.359 12.008 1 87.12 149 PHE B N 1
ATOM 3317 C CA . PHE B 1 149 ? -28.578 25.484 11.445 1 87.12 149 PHE B CA 1
ATOM 3318 C C . PHE B 1 149 ? -29.656 25.203 12.484 1 87.12 149 PHE B C 1
ATOM 3320 O O . PHE B 1 149 ? -30.781 24.828 12.133 1 87.12 149 PHE B O 1
ATOM 3327 N N . LYS B 1 150 ? -29.266 25.391 13.68 1 85.5 150 LYS B N 1
ATOM 3328 C CA . LYS B 1 150 ? -30.266 25.297 14.742 1 85.5 150 LYS B CA 1
ATOM 3329 C C . LYS B 1 150 ? -31.219 26.484 14.695 1 85.5 150 LYS B C 1
ATOM 3331 O O . LYS B 1 150 ? -32.406 26.328 14.945 1 85.5 150 LYS B O 1
ATOM 3336 N N . ILE B 1 151 ? -30.656 27.609 14.344 1 89.94 151 ILE B N 1
ATOM 3337 C CA . ILE B 1 151 ? -31.438 28.844 14.273 1 89.94 151 ILE B CA 1
ATOM 3338 C C . ILE B 1 151 ? -32.219 28.891 12.953 1 89.94 151 ILE B C 1
ATOM 3340 O O . ILE B 1 151 ? -33.375 29.312 12.922 1 89.94 151 ILE B O 1
ATOM 3344 N N . TYR B 1 152 ? -31.516 28.438 11.875 1 90.06 152 TYR B N 1
ATOM 3345 C CA . TYR B 1 152 ? -32.125 28.406 10.539 1 90.06 152 TYR B CA 1
ATOM 3346 C C . TYR B 1 152 ? -32.156 26.984 9.992 1 90.06 152 TYR B C 1
ATOM 3348 O O . TYR B 1 152 ? -31.297 26.594 9.195 1 90.06 152 TYR B O 1
ATOM 3356 N N . PRO B 1 153 ? -33.188 26.328 10.484 1 88.12 153 PRO B N 1
ATOM 3357 C CA . PRO B 1 153 ? -33.25 24.922 10.062 1 88.12 153 PRO B CA 1
ATOM 3358 C C . PRO B 1 153 ? -33.438 24.781 8.555 1 88.12 153 PRO B C 1
ATOM 3360 O O . PRO B 1 153 ? -34.156 25.578 7.934 1 88.12 153 PRO B O 1
ATOM 3363 N N . ILE B 1 154 ? -32.688 24 7.969 1 87.25 154 ILE B N 1
ATOM 3364 C CA . ILE B 1 154 ? -32.75 23.688 6.547 1 87.25 154 ILE B CA 1
ATOM 3365 C C . ILE B 1 154 ? -33.094 22.203 6.355 1 87.25 154 ILE B C 1
ATOM 3367 O O . ILE B 1 154 ? -32.906 21.406 7.27 1 87.25 154 ILE B O 1
ATOM 3371 N N . SER B 1 155 ? -33.656 21.969 5.164 1 91 155 SER B N 1
ATOM 3372 C CA . SER B 1 155 ? -33.969 20.578 4.871 1 91 155 SER B CA 1
ATOM 3373 C C . SER B 1 155 ? -32.719 19.719 4.766 1 91 155 SER B C 1
ATOM 3375 O O . SER B 1 155 ? -31.625 20.25 4.523 1 91 155 SER B O 1
ATOM 3377 N N . ARG B 1 156 ? -32.844 18.438 5.055 1 86.25 156 ARG B N 1
ATOM 3378 C CA . ARG B 1 156 ? -31.719 17.5 4.988 1 86.25 156 ARG B CA 1
ATOM 3379 C C . ARG B 1 156 ? -31.062 17.547 3.615 1 86.25 156 ARG B C 1
ATOM 3381 O O . ARG B 1 156 ? -29.828 17.5 3.514 1 86.25 156 ARG B O 1
ATOM 3388 N N . LYS B 1 157 ? -31.891 17.609 2.605 1 89.44 157 LYS B N 1
ATOM 3389 C CA . LYS B 1 157 ? -31.359 17.656 1.244 1 89.44 157 LYS B CA 1
ATOM 3390 C C . LYS B 1 157 ? -30.547 18.922 1.018 1 89.44 157 LYS B C 1
ATOM 3392 O O . LYS B 1 157 ? -29.469 18.875 0.43 1 89.44 157 LYS B O 1
ATOM 3397 N N . LYS B 1 158 ? -31.094 20.047 1.487 1 89.5 158 LYS B N 1
ATOM 3398 C CA . LYS B 1 158 ? -30.391 21.312 1.351 1 89.5 158 LYS B CA 1
ATOM 3399 C C . LYS B 1 158 ? -29.109 21.328 2.189 1 89.5 158 LYS B C 1
ATOM 3401 O O . LYS B 1 158 ? -28.078 21.859 1.761 1 89.5 158 LYS B O 1
ATOM 3406 N N . TYR B 1 159 ? -29.234 20.75 3.359 1 88.5 159 TYR B N 1
ATOM 3407 C CA . TYR B 1 159 ? -28.078 20.641 4.223 1 88.5 159 TYR B CA 1
ATOM 3408 C C . TYR B 1 159 ? -26.969 19.828 3.543 1 88.5 159 TYR B C 1
ATOM 3410 O O . TYR B 1 159 ? -25.812 20.25 3.529 1 88.5 159 TYR B O 1
ATOM 3418 N N . LEU B 1 160 ? -27.359 18.766 2.924 1 85.56 160 LEU B N 1
ATOM 3419 C CA . LEU B 1 160 ? -26.391 17.875 2.287 1 85.56 160 LEU B CA 1
ATOM 3420 C C . LEU B 1 160 ? -25.797 18.516 1.044 1 85.56 160 LEU B C 1
ATOM 3422 O O . LEU B 1 160 ? -24.578 18.562 0.888 1 85.56 160 LEU B O 1
ATOM 3426 N N . THR B 1 161 ? -26.594 19.109 0.229 1 88.69 161 THR B N 1
ATOM 3427 C CA . THR B 1 161 ? -26.156 19.547 -1.096 1 88.69 161 THR B CA 1
ATOM 3428 C C . THR B 1 161 ? -25.594 20.953 -1.043 1 88.69 161 THR B C 1
ATOM 3430 O O . THR B 1 161 ? -24.688 21.297 -1.81 1 88.69 161 THR B O 1
ATOM 3433 N N . LYS B 1 162 ? -26.016 21.781 -0.107 1 90.06 162 LYS B N 1
ATOM 3434 C CA . LYS B 1 162 ? -25.625 23.188 -0.122 1 90.06 162 LYS B CA 1
ATOM 3435 C C . LYS B 1 162 ? -24.594 23.484 0.963 1 90.06 162 LYS B C 1
ATOM 3437 O O . LYS B 1 162 ? -23.891 24.5 0.904 1 90.06 162 LYS B O 1
ATOM 3442 N N . PHE B 1 163 ? -24.531 22.641 1.881 1 89.62 163 PHE B N 1
ATOM 3443 C CA . PHE B 1 163 ? -23.578 22.906 2.941 1 89.62 163 PHE B CA 1
ATOM 3444 C C . PHE B 1 163 ? -22.547 21.781 3.033 1 89.62 163 PHE B C 1
ATOM 3446 O O . PHE B 1 163 ? -21.375 21.984 2.729 1 89.62 163 PHE B O 1
ATOM 3453 N N . LEU B 1 164 ? -23.031 20.609 3.328 1 88.06 164 LEU B N 1
ATOM 3454 C CA . LEU B 1 164 ? -22.125 19.531 3.709 1 88.06 164 LEU B CA 1
ATOM 3455 C C . LEU B 1 164 ? -21.172 19.172 2.562 1 88.06 164 LEU B C 1
ATOM 3457 O O . LEU B 1 164 ? -19.969 19.109 2.75 1 88.06 164 LEU B O 1
ATOM 3461 N N . ILE B 1 165 ? -21.703 18.938 1.375 1 88.69 165 ILE B N 1
ATOM 3462 C CA . ILE B 1 165 ? -20.906 18.5 0.231 1 88.69 165 ILE B CA 1
ATOM 3463 C C . ILE B 1 165 ? -19.891 19.594 -0.115 1 88.69 165 ILE B C 1
ATOM 3465 O O . ILE B 1 165 ? -18.688 19.312 -0.23 1 88.69 165 ILE B O 1
ATOM 3469 N N . PRO B 1 166 ? -20.328 20.812 -0.207 1 90.62 166 PRO B N 1
ATOM 3470 C CA . PRO B 1 166 ? -19.359 21.875 -0.459 1 90.62 166 PRO B CA 1
ATOM 3471 C C . PRO B 1 166 ? -18.328 22.016 0.659 1 90.62 166 PRO B C 1
ATOM 3473 O O . PRO B 1 166 ? -17.156 22.328 0.396 1 90.62 166 PRO B O 1
ATOM 3476 N N . TYR B 1 167 ? -18.75 21.797 1.834 1 89.62 167 TYR B N 1
ATOM 3477 C CA . TYR B 1 167 ? -17.844 21.875 2.979 1 89.62 167 TYR B CA 1
ATOM 3478 C C . TYR B 1 167 ? -16.797 20.766 2.926 1 89.62 167 TYR B C 1
ATOM 3480 O O . TYR B 1 167 ? -15.625 21 3.244 1 89.62 167 TYR B O 1
ATOM 3488 N N . LEU B 1 168 ? -17.156 19.609 2.463 1 91.12 168 LEU B N 1
ATOM 3489 C CA . LEU B 1 168 ? -16.297 18.438 2.465 1 91.12 168 LEU B CA 1
ATOM 3490 C C . LEU B 1 168 ? -15.391 18.422 1.233 1 91.12 168 LEU B C 1
ATOM 3492 O O . LEU B 1 168 ? -14.375 17.719 1.21 1 91.12 168 LEU B O 1
ATOM 3496 N N . LYS B 1 169 ? -15.75 19.109 0.241 1 90.69 169 LYS B N 1
ATOM 3497 C CA . LYS B 1 169 ? -15.141 19.031 -1.08 1 90.69 169 LYS B CA 1
ATOM 3498 C C . LYS B 1 169 ? -13.625 19.219 -0.995 1 90.69 169 LYS B C 1
ATOM 3500 O O . LYS B 1 169 ? -12.859 18.391 -1.505 1 90.69 169 LYS B O 1
ATOM 3505 N N . PRO B 1 170 ? -13.172 20.219 -0.302 1 89.12 170 PRO B N 1
ATOM 3506 C CA . PRO B 1 170 ? -11.719 20.438 -0.257 1 89.12 170 PRO B CA 1
ATOM 3507 C C . PRO B 1 170 ? -10.984 19.312 0.457 1 89.12 170 PRO B C 1
ATOM 3509 O O . PRO B 1 170 ? -9.805 19.062 0.184 1 89.12 170 PRO B O 1
ATOM 3512 N N . PHE B 1 171 ? -11.641 18.562 1.274 1 88.31 171 PHE B N 1
ATOM 3513 C CA . PHE B 1 171 ? -11.039 17.469 2.02 1 88.31 171 PHE B CA 1
ATOM 3514 C C . PHE B 1 171 ? -11.102 16.172 1.218 1 88.31 171 PHE B C 1
ATOM 3516 O O . PHE B 1 171 ? -10.156 15.375 1.244 1 88.31 171 PHE B O 1
ATOM 3523 N N . LEU B 1 172 ? -12.125 16.062 0.501 1 91.88 172 LEU B N 1
ATOM 3524 C CA . LEU B 1 172 ? -12.406 14.797 -0.166 1 91.88 172 LEU B CA 1
ATOM 3525 C C . LEU B 1 172 ? -11.703 14.727 -1.518 1 91.88 172 LEU B C 1
ATOM 3527 O O . LEU B 1 172 ? -11.344 13.641 -1.976 1 91.88 172 LEU B O 1
ATOM 3531 N N . LEU B 1 173 ? -11.445 15.867 -2.121 1 92.88 173 LEU B N 1
ATOM 3532 C CA . LEU B 1 173 ? -10.969 15.867 -3.498 1 92.88 173 LEU B CA 1
ATOM 3533 C C . LEU B 1 173 ? -9.562 15.289 -3.586 1 92.88 173 LEU B C 1
ATOM 3535 O O . LEU B 1 173 ? -9.289 14.43 -4.43 1 92.88 173 LEU B O 1
ATOM 3539 N N . PRO B 1 174 ? -8.648 15.719 -2.727 1 93.25 174 PRO B N 1
ATOM 3540 C CA . PRO B 1 174 ? -7.324 15.094 -2.781 1 93.25 174 PRO B CA 1
ATOM 3541 C C . PRO B 1 174 ? -7.371 13.594 -2.502 1 93.25 174 PRO B C 1
ATOM 3543 O O . PRO B 1 174 ? -6.637 12.82 -3.123 1 93.25 174 PRO B O 1
ATOM 3546 N N . THR B 1 175 ? -8.234 13.219 -1.582 1 94.31 175 THR B N 1
ATOM 3547 C CA . THR B 1 175 ? -8.398 11.805 -1.266 1 94.31 175 THR B CA 1
ATOM 3548 C C . THR B 1 175 ? -8.977 11.047 -2.457 1 94.31 175 THR B C 1
ATOM 3550 O O . THR B 1 175 ? -8.547 9.938 -2.76 1 94.31 175 THR B O 1
ATOM 3553 N N . LEU B 1 176 ? -9.891 11.68 -3.121 1 95.44 176 LEU B N 1
ATOM 3554 C CA . LEU B 1 176 ? -10.5 11.086 -4.309 1 95.44 176 LEU B CA 1
ATOM 3555 C C . LEU B 1 176 ? -9.453 10.883 -5.406 1 95.44 176 LEU B C 1
ATOM 3557 O O . LEU B 1 176 ? -9.367 9.805 -5.992 1 95.44 176 LEU B O 1
ATOM 3561 N N . ALA B 1 177 ? -8.672 11.93 -5.637 1 95.56 177 ALA B N 1
ATOM 3562 C CA . ALA B 1 177 ? -7.641 11.867 -6.672 1 95.56 177 ALA B CA 1
ATOM 3563 C C . ALA B 1 177 ? -6.625 10.773 -6.367 1 95.56 177 ALA B C 1
ATOM 3565 O O . ALA B 1 177 ? -6.352 9.914 -7.215 1 95.56 177 ALA B O 1
ATOM 3566 N N . ASN B 1 178 ? -6.133 10.711 -5.156 1 95 178 ASN B N 1
ATOM 3567 C CA . ASN B 1 178 ? -5.141 9.719 -4.762 1 95 178 ASN B CA 1
ATOM 3568 C C . ASN B 1 178 ? -5.719 8.312 -4.777 1 95 178 ASN B C 1
ATOM 3570 O O . ASN B 1 178 ? -5.016 7.348 -5.102 1 95 178 ASN B O 1
ATOM 3574 N N . SER B 1 179 ? -6.957 8.195 -4.438 1 97.31 179 SER B N 1
ATOM 3575 C CA . SER B 1 179 ? -7.602 6.887 -4.398 1 97.31 179 SER B CA 1
ATOM 3576 C C . SER B 1 179 ? -7.812 6.328 -5.801 1 97.31 179 SER B C 1
ATOM 3578 O O . SER B 1 179 ? -7.703 5.121 -6.02 1 97.31 179 SER B O 1
ATOM 3580 N N . ILE B 1 180 ? -8.117 7.207 -6.727 1 96.38 180 ILE B N 1
ATOM 3581 C CA . ILE B 1 180 ? -8.297 6.766 -8.109 1 96.38 180 ILE B CA 1
ATOM 3582 C C . ILE B 1 180 ? -6.965 6.25 -8.656 1 96.38 180 ILE B C 1
ATOM 3584 O O . ILE B 1 180 ? -6.918 5.188 -9.281 1 96.38 180 ILE B O 1
ATOM 3588 N N . ILE B 1 181 ? -5.949 6.941 -8.406 1 95.81 181 ILE B N 1
ATOM 3589 C CA . ILE B 1 181 ? -4.621 6.527 -8.852 1 95.81 181 ILE B CA 1
ATOM 3590 C C . ILE B 1 181 ? -4.238 5.211 -8.18 1 95.81 181 ILE B C 1
ATOM 3592 O O . ILE B 1 181 ? -3.764 4.285 -8.844 1 95.81 181 ILE B O 1
ATOM 3596 N N . SER B 1 182 ? -4.527 5.09 -6.918 1 97 182 SER B N 1
ATOM 3597 C CA . SER B 1 182 ? -4.203 3.889 -6.156 1 97 182 SER B CA 1
ATOM 3598 C C . SER B 1 182 ? -5.047 2.701 -6.613 1 97 182 SER B C 1
ATOM 3600 O O . SER B 1 182 ? -4.594 1.556 -6.559 1 97 182 SER B O 1
ATOM 3602 N N . SER B 1 183 ? -6.27 2.971 -7.023 1 98.19 183 SER B N 1
ATOM 3603 C CA . SER B 1 183 ? -7.164 1.893 -7.426 1 98.19 183 SER B CA 1
ATOM 3604 C C . SER B 1 183 ? -6.586 1.102 -8.594 1 98.19 183 SER B C 1
ATOM 3606 O O . SER B 1 183 ? -6.777 -0.113 -8.688 1 98.19 183 SER B O 1
ATOM 3608 N N . LEU B 1 184 ? -5.898 1.785 -9.445 1 97.12 184 LEU B N 1
ATOM 3609 C CA . LEU B 1 184 ? -5.27 1.115 -10.578 1 97.12 184 LEU B CA 1
ATOM 3610 C C . LEU B 1 184 ? -4.199 0.137 -10.102 1 97.12 184 LEU B C 1
ATOM 3612 O O . LEU B 1 184 ? -4.133 -0.999 -10.578 1 97.12 184 LEU B O 1
ATOM 3616 N N . LYS B 1 185 ? -3.439 0.512 -9.18 1 97.06 185 LYS B N 1
ATOM 3617 C CA . LYS B 1 185 ? -2.371 -0.32 -8.641 1 97.06 185 LYS B CA 1
ATOM 3618 C C . LYS B 1 185 ? -2.936 -1.53 -7.902 1 97.06 185 LYS B C 1
ATOM 3620 O O . LYS B 1 185 ? -2.459 -2.652 -8.086 1 97.06 185 LYS B O 1
ATOM 3625 N N . ILE B 1 186 ? -3.947 -1.272 -7.125 1 97.94 186 ILE B N 1
ATOM 3626 C CA . ILE B 1 186 ? -4.578 -2.336 -6.352 1 97.94 186 ILE B CA 1
ATOM 3627 C C . ILE B 1 186 ? -5.23 -3.344 -7.297 1 97.94 186 ILE B C 1
ATOM 3629 O O . ILE B 1 186 ? -5.121 -4.555 -7.094 1 97.94 186 ILE B O 1
ATOM 3633 N N . THR B 1 187 ? -5.887 -2.805 -8.336 1 98.44 187 THR B N 1
ATOM 3634 C CA . THR B 1 187 ? -6.547 -3.658 -9.32 1 98.44 187 THR B CA 1
ATOM 3635 C C . THR B 1 187 ? -5.535 -4.559 -10.016 1 98.44 187 THR B C 1
ATOM 3637 O O . THR B 1 187 ? -5.766 -5.762 -10.172 1 98.44 187 THR B O 1
ATOM 3640 N N . ALA B 1 188 ? -4.453 -3.973 -10.406 1 98.06 188 ALA B N 1
ATOM 3641 C CA . ALA B 1 188 ? -3.424 -4.754 -11.086 1 98.06 188 ALA B CA 1
ATOM 3642 C C . ALA B 1 188 ? -2.914 -5.883 -10.195 1 98.06 188 ALA B C 1
ATOM 3644 O O . ALA B 1 188 ? -2.684 -6.996 -10.672 1 98.06 188 ALA B O 1
ATOM 3645 N N . MET B 1 189 ? -2.795 -5.605 -8.961 1 97.38 189 MET B N 1
ATOM 3646 C CA . MET B 1 189 ? -2.328 -6.617 -8.016 1 97.38 189 MET B CA 1
ATOM 3647 C C . MET B 1 189 ? -3.346 -7.746 -7.879 1 97.38 189 MET B C 1
ATOM 3649 O O . MET B 1 189 ? -2.98 -8.922 -7.902 1 97.38 189 MET B O 1
ATOM 3653 N N . ALA B 1 190 ? -4.555 -7.375 -7.719 1 98.19 190 ALA B N 1
ATOM 3654 C CA . ALA B 1 190 ? -5.621 -8.359 -7.582 1 98.19 190 ALA B CA 1
ATOM 3655 C C . ALA B 1 190 ? -5.766 -9.188 -8.859 1 98.19 190 ALA B C 1
ATOM 3657 O O . ALA B 1 190 ? -6 -10.398 -8.797 1 98.19 190 ALA B O 1
ATOM 3658 N N . GLU B 1 191 ? -5.648 -8.555 -10.008 1 98.25 191 GLU B N 1
ATOM 3659 C CA . GLU B 1 191 ? -5.734 -9.258 -11.289 1 98.25 191 GLU B CA 1
ATOM 3660 C C . GLU B 1 191 ? -4.609 -10.273 -11.438 1 98.25 191 GLU B C 1
ATOM 3662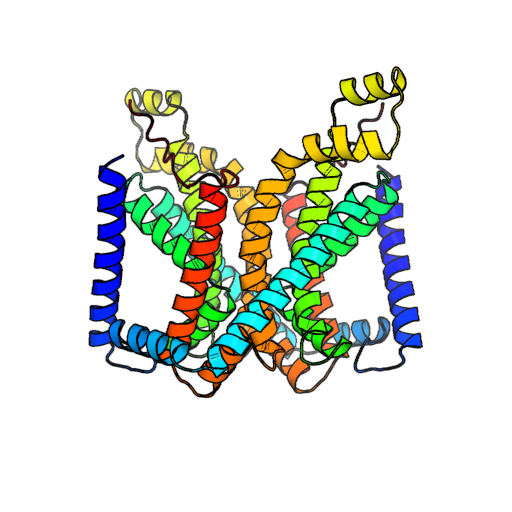 O O . GLU B 1 191 ? -4.801 -11.336 -12.023 1 98.25 191 GLU B O 1
ATOM 3667 N N . PHE B 1 192 ? -3.451 -9.906 -10.945 1 97.88 192 PHE B N 1
ATOM 3668 C CA . PHE B 1 192 ? -2.281 -10.773 -11.031 1 97.88 192 PHE B CA 1
ATOM 3669 C C . PHE B 1 192 ? -2.559 -12.125 -10.383 1 97.88 192 PHE B C 1
ATOM 3671 O O . PHE B 1 192 ? -2.164 -13.164 -10.906 1 97.88 192 PHE B O 1
ATOM 3678 N N . LEU B 1 193 ? -3.279 -12.078 -9.32 1 96.31 193 LEU B N 1
ATOM 3679 C CA . LEU B 1 193 ? -3.463 -13.297 -8.539 1 96.31 193 LEU B CA 1
ATOM 3680 C C . LEU B 1 193 ? -4.789 -13.961 -8.875 1 96.31 193 LEU B C 1
ATOM 3682 O O . LEU B 1 193 ? -4.93 -15.18 -8.742 1 96.31 193 LEU B O 1
ATOM 3686 N N . SER B 1 194 ? -5.734 -13.164 -9.305 1 96.19 194 SER B N 1
ATOM 3687 C CA . SER B 1 194 ? -7.082 -13.727 -9.359 1 96.19 194 SER B CA 1
ATOM 3688 C C . SER B 1 194 ? -7.777 -13.359 -10.664 1 96.19 194 SER B C 1
ATOM 3690 O O . SER B 1 194 ? -8.969 -13.617 -10.836 1 96.19 194 SER B O 1
ATOM 3692 N N . GLY B 1 195 ? -7.09 -12.844 -11.531 1 95.44 195 GLY B N 1
ATOM 3693 C CA . GLY B 1 195 ? -7.719 -12.398 -12.766 1 95.44 195 GLY B CA 1
ATOM 3694 C C . GLY B 1 195 ? -7.699 -13.445 -13.859 1 95.44 195 GLY B C 1
ATOM 3695 O O . GLY B 1 195 ? -6.84 -14.328 -13.867 1 95.44 195 GLY B O 1
ATOM 3696 N N . GLU B 1 196 ? -8.664 -13.289 -14.727 1 96.31 196 GLU B N 1
ATOM 3697 C CA . GLU B 1 196 ? -8.656 -14.023 -15.992 1 96.31 196 GLU B CA 1
ATOM 3698 C C . GLU B 1 196 ? -8.477 -13.086 -17.172 1 96.31 196 GLU B C 1
ATOM 3700 O O . GLU B 1 196 ? -8.547 -13.516 -18.328 1 96.31 196 GLU B O 1
ATOM 3705 N N . SER B 1 197 ? -8.383 -11.906 -16.875 1 97.75 197 SER B N 1
ATOM 3706 C CA . SER B 1 197 ? -8.148 -10.805 -17.812 1 97.75 197 SER B CA 1
ATOM 3707 C C . SER B 1 197 ? -7.613 -9.57 -17.078 1 97.75 197 SER B C 1
ATOM 3709 O O . SER B 1 197 ? -7.551 -9.547 -15.852 1 97.75 197 SER B O 1
ATOM 3711 N N . GLY B 1 198 ? -7.145 -8.555 -17.891 1 98.19 198 GLY B N 1
ATOM 3712 C CA . GLY B 1 198 ? -6.609 -7.336 -17.312 1 98.19 198 GLY B CA 1
ATOM 3713 C C . GLY B 1 198 ? -5.098 -7.23 -17.422 1 98.19 198 GLY B C 1
ATOM 3714 O O . GLY B 1 198 ? -4.422 -8.219 -17.703 1 98.19 198 GLY B O 1
ATOM 3715 N N . ILE B 1 199 ? -4.648 -6.137 -17.141 1 98.31 199 ILE B N 1
ATOM 3716 C CA . ILE B 1 199 ? -3.221 -5.867 -17.266 1 98.31 199 ILE B CA 1
ATOM 3717 C C . ILE B 1 199 ? -2.449 -6.688 -16.234 1 98.31 199 ILE B C 1
ATOM 3719 O O . ILE B 1 199 ? -1.392 -7.246 -16.547 1 98.31 199 ILE B O 1
ATOM 3723 N N . GLY B 1 200 ? -2.98 -6.742 -15.047 1 98.12 200 GLY B N 1
ATOM 3724 C CA . GLY B 1 200 ? -2.342 -7.547 -14.023 1 98.12 200 GLY B CA 1
ATOM 3725 C C . GLY B 1 200 ? -2.289 -9.023 -14.367 1 98.12 200 GLY B C 1
ATOM 3726 O O . GLY B 1 200 ? -1.302 -9.703 -14.07 1 98.12 200 GLY B O 1
ATOM 3727 N N . PHE B 1 201 ? -3.311 -9.5 -14.961 1 98.06 201 PHE B N 1
ATOM 3728 C CA . PHE B 1 201 ? -3.361 -10.883 -15.422 1 98.06 201 PHE B CA 1
ATOM 3729 C C . PHE B 1 201 ? -2.301 -11.133 -16.484 1 98.06 201 PHE B C 1
ATOM 3731 O O . PHE B 1 201 ? -1.588 -12.141 -16.438 1 98.06 201 PHE B O 1
ATOM 3738 N N . LEU B 1 202 ? -2.254 -10.203 -17.375 1 98.31 202 LEU B N 1
ATOM 3739 C CA . LEU B 1 202 ? -1.26 -10.336 -18.438 1 98.31 202 LEU B CA 1
ATOM 3740 C C . LEU B 1 202 ? 0.153 -10.305 -17.875 1 98.31 202 LEU B C 1
ATOM 3742 O O . LEU B 1 202 ? 1.04 -11.008 -18.359 1 98.31 202 LEU B O 1
ATOM 3746 N N . LEU B 1 203 ? 0.343 -9.523 -16.875 1 98 203 LEU B N 1
ATOM 3747 C CA . LEU B 1 203 ? 1.634 -9.477 -16.203 1 98 203 LEU B CA 1
ATOM 3748 C C . LEU B 1 203 ? 1.968 -10.836 -15.586 1 98 203 LEU B C 1
ATOM 3750 O O . LEU B 1 203 ? 3.105 -11.305 -15.68 1 98 203 LEU B O 1
ATOM 3754 N N . SER B 1 204 ? 1.002 -11.461 -14.938 1 97.44 204 SER B N 1
ATOM 3755 C CA . SER B 1 204 ? 1.208 -12.773 -14.344 1 97.44 204 SER B CA 1
ATOM 3756 C C . SER B 1 204 ? 1.576 -13.812 -15.398 1 97.44 204 SER B C 1
ATOM 3758 O O . SER B 1 204 ? 2.439 -14.656 -15.172 1 97.44 204 SER B O 1
ATOM 3760 N N . TYR B 1 205 ? 0.975 -13.688 -16.5 1 96.5 205 TYR B N 1
ATOM 3761 C CA . TYR B 1 205 ? 1.25 -14.586 -17.625 1 96.5 205 TYR B CA 1
ATOM 3762 C C . TYR B 1 205 ? 2.66 -14.375 -18.156 1 96.5 205 TYR B C 1
ATOM 3764 O O . TYR B 1 205 ? 3.391 -15.344 -18.406 1 96.5 205 TYR B O 1
ATOM 3772 N N . ALA B 1 206 ? 3.014 -13.133 -18.344 1 97.44 206 ALA B N 1
ATOM 3773 C CA . ALA B 1 206 ? 4.352 -12.812 -18.828 1 97.44 206 ALA B CA 1
ATOM 3774 C C . ALA B 1 206 ? 5.422 -13.336 -17.875 1 97.44 206 ALA B C 1
ATOM 3776 O O . ALA B 1 206 ? 6.465 -13.836 -18.297 1 97.44 206 ALA B O 1
ATOM 3777 N N . LYS B 1 207 ? 5.156 -13.195 -16.594 1 96.19 207 LYS B N 1
ATOM 3778 C CA . LYS B 1 207 ? 6.082 -13.711 -15.586 1 96.19 207 LYS B CA 1
ATOM 3779 C C . LYS B 1 207 ? 6.215 -15.227 -15.688 1 96.19 207 LYS B C 1
ATOM 3781 O O . LYS B 1 207 ? 7.324 -15.758 -15.672 1 96.19 207 LYS B O 1
ATOM 3786 N N . THR B 1 208 ? 5.109 -15.922 -15.805 1 95.06 208 THR B N 1
ATOM 3787 C CA . THR B 1 208 ? 5.066 -17.375 -15.844 1 95.06 208 THR B CA 1
ATOM 3788 C C . THR B 1 208 ? 5.844 -17.906 -17.047 1 95.06 208 THR B C 1
ATOM 3790 O O . THR B 1 208 ? 6.527 -18.938 -16.938 1 95.06 208 THR B O 1
ATOM 3793 N N . PHE B 1 209 ? 5.785 -17.172 -18.062 1 95.25 209 PHE B N 1
ATOM 3794 C CA . PHE B 1 209 ? 6.438 -17.641 -19.281 1 95.25 209 PHE B CA 1
ATOM 3795 C C . PHE B 1 209 ? 7.793 -16.984 -19.469 1 95.25 209 PHE B C 1
ATOM 3797 O O . PHE B 1 209 ? 8.406 -17.078 -20.531 1 95.25 209 PHE B O 1
ATOM 3804 N N . LEU B 1 210 ? 8.219 -16.188 -18.484 1 94.31 210 LEU B N 1
ATOM 3805 C CA . LEU B 1 210 ? 9.539 -15.57 -18.406 1 94.31 210 LEU B CA 1
ATOM 3806 C C . LEU B 1 210 ? 9.758 -14.602 -19.562 1 94.31 210 LEU B C 1
ATOM 3808 O O . LEU B 1 210 ? 10.859 -14.531 -20.125 1 94.31 210 LEU B O 1
ATOM 3812 N N . ASN B 1 211 ? 8.688 -13.961 -19.984 1 96 211 ASN B N 1
ATOM 3813 C CA . ASN B 1 211 ? 8.789 -12.906 -20.984 1 96 211 ASN B CA 1
ATOM 3814 C C . ASN B 1 211 ? 9.125 -11.562 -20.344 1 96 211 ASN B C 1
ATOM 3816 O O . ASN B 1 211 ? 8.234 -10.742 -20.094 1 96 211 ASN B O 1
ATOM 3820 N N . THR B 1 212 ? 10.344 -11.32 -20.25 1 95.94 212 THR B N 1
ATOM 3821 C CA . THR B 1 212 ? 10.844 -10.18 -19.5 1 95.94 212 THR B CA 1
ATOM 3822 C C . THR B 1 212 ? 10.484 -8.875 -20.203 1 95.94 212 THR B C 1
ATOM 3824 O O . THR B 1 212 ? 10.109 -7.895 -19.547 1 95.94 212 THR B O 1
ATOM 3827 N N . GLU B 1 213 ? 10.617 -8.859 -21.5 1 96.75 213 GLU B N 1
ATOM 3828 C CA . GLU B 1 213 ? 10.266 -7.66 -22.25 1 96.75 213 GLU B CA 1
ATOM 3829 C C . GLU B 1 213 ? 8.82 -7.246 -22 1 96.75 213 GLU B C 1
ATOM 3831 O O . GLU B 1 213 ? 8.531 -6.062 -21.812 1 96.75 213 GLU B O 1
ATOM 3836 N N . GLU B 1 214 ? 7.984 -8.211 -21.953 1 97.38 214 GLU B N 1
ATOM 3837 C CA . GLU B 1 214 ? 6.566 -7.941 -21.734 1 97.38 214 GLU B CA 1
ATOM 3838 C C . GLU B 1 214 ? 6.309 -7.469 -20.312 1 97.38 214 GLU B C 1
ATOM 3840 O O . GLU B 1 214 ? 5.473 -6.594 -20.078 1 97.38 214 GLU B O 1
ATOM 3845 N N . VAL B 1 215 ? 6.996 -8.047 -19.359 1 97.88 215 VAL B N 1
ATOM 3846 C CA . VAL B 1 215 ? 6.887 -7.621 -17.969 1 97.88 215 VAL B CA 1
ATOM 3847 C C . VAL B 1 215 ? 7.238 -6.141 -17.859 1 97.88 215 VAL B C 1
ATOM 3849 O O . VAL B 1 215 ? 6.484 -5.359 -17.281 1 97.88 215 VAL B O 1
ATOM 3852 N N . TYR B 1 216 ? 8.383 -5.77 -18.453 1 97.62 216 TYR B N 1
ATOM 3853 C CA . TYR B 1 216 ? 8.805 -4.375 -18.406 1 97.62 216 TYR B CA 1
ATOM 3854 C C . TYR B 1 216 ? 7.84 -3.482 -19.172 1 97.62 216 TYR B C 1
ATOM 3856 O O . TYR B 1 216 ? 7.621 -2.326 -18.812 1 97.62 216 TYR B O 1
ATOM 3864 N N . ALA B 1 217 ? 7.297 -4.008 -20.219 1 98.12 217 ALA B N 1
ATOM 3865 C CA . ALA B 1 217 ? 6.312 -3.248 -20.984 1 98.12 217 ALA B CA 1
ATOM 3866 C C . ALA B 1 217 ? 5.098 -2.906 -20.125 1 98.12 217 ALA B C 1
ATOM 3868 O O . ALA B 1 217 ? 4.617 -1.771 -20.141 1 98.12 217 ALA B O 1
ATOM 3869 N N . TYR B 1 218 ? 4.586 -3.893 -19.375 1 98.06 218 TYR B N 1
ATOM 3870 C CA . TYR B 1 218 ? 3.443 -3.646 -18.5 1 98.06 218 TYR B CA 1
ATOM 3871 C C . TYR B 1 218 ? 3.801 -2.656 -17.391 1 98.06 218 TYR B C 1
ATOM 3873 O O . TYR B 1 218 ? 2.971 -1.84 -17 1 98.06 218 TYR B O 1
ATOM 3881 N N . ALA B 1 219 ? 5.055 -2.719 -16.906 1 97.38 219 ALA B N 1
ATOM 3882 C CA . ALA B 1 219 ? 5.52 -1.745 -15.922 1 97.38 219 ALA B CA 1
ATOM 3883 C C . ALA B 1 219 ? 5.465 -0.327 -16.484 1 97.38 219 ALA B C 1
ATOM 3885 O O . ALA B 1 219 ? 5 0.595 -15.812 1 97.38 219 ALA B O 1
ATOM 3886 N N . VAL B 1 220 ? 5.93 -0.165 -17.688 1 97.19 220 VAL B N 1
ATOM 3887 C CA . VAL B 1 220 ? 5.941 1.139 -18.344 1 97.19 220 VAL B CA 1
ATOM 3888 C C . VAL B 1 220 ? 4.508 1.612 -18.578 1 97.19 220 VAL B C 1
ATOM 3890 O O . VAL B 1 220 ? 4.184 2.777 -18.328 1 97.19 220 VAL B O 1
ATOM 3893 N N . ILE B 1 221 ? 3.646 0.74 -18.984 1 97.69 221 ILE B N 1
ATOM 3894 C CA . ILE B 1 221 ? 2.258 1.075 -19.281 1 97.69 221 ILE B CA 1
ATOM 3895 C C . ILE B 1 221 ? 1.556 1.526 -18 1 97.69 221 ILE B C 1
ATOM 3897 O O . ILE B 1 221 ? 0.888 2.562 -17.984 1 97.69 221 ILE B O 1
ATOM 3901 N N . LEU B 1 222 ? 1.73 0.797 -16.953 1 97.12 222 LEU B N 1
ATOM 3902 C CA . LEU B 1 222 ? 1.104 1.147 -15.68 1 97.12 222 LEU B CA 1
ATOM 3903 C C . LEU B 1 222 ? 1.65 2.469 -15.148 1 97.12 222 LEU B C 1
ATOM 3905 O O . LEU B 1 222 ? 0.902 3.277 -14.594 1 97.12 222 LEU B O 1
ATOM 3909 N N . PHE B 1 223 ? 2.928 2.662 -15.305 1 96.31 223 PHE B N 1
ATOM 3910 C CA . PHE B 1 223 ? 3.549 3.92 -14.906 1 96.31 223 PHE B CA 1
ATOM 3911 C C . PHE B 1 223 ? 2.941 5.086 -15.68 1 96.31 223 PHE B C 1
ATOM 3913 O O . PHE B 1 223 ? 2.566 6.102 -15.086 1 96.31 223 PHE B O 1
ATOM 3920 N N . VAL B 1 224 ? 2.859 4.961 -16.938 1 96.19 224 VAL B N 1
ATOM 3921 C CA . VAL B 1 224 ? 2.355 6.023 -17.797 1 96.19 224 VAL B CA 1
ATOM 3922 C C . VAL B 1 224 ? 0.893 6.312 -17.469 1 96.19 224 VAL B C 1
ATOM 3924 O O . VAL B 1 224 ? 0.489 7.473 -17.359 1 96.19 224 VAL B O 1
ATOM 3927 N N . PHE B 1 225 ? 0.076 5.312 -17.266 1 95.69 225 PHE B N 1
ATOM 3928 C CA . PHE B 1 225 ? -1.324 5.504 -16.906 1 95.69 225 PHE B CA 1
ATOM 3929 C C . PHE B 1 225 ? -1.447 6.223 -15.57 1 95.69 225 PHE B C 1
ATOM 39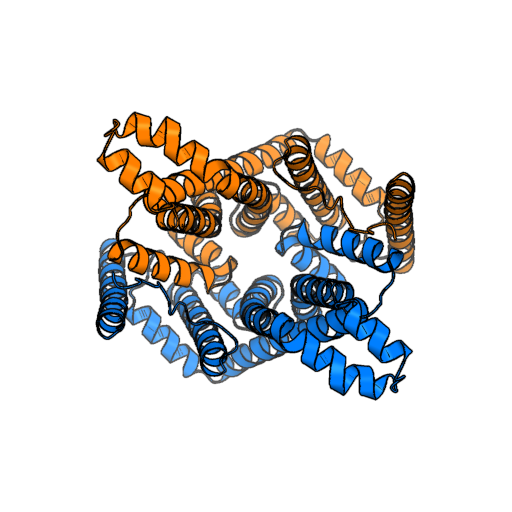31 O O . PHE B 1 225 ? -2.279 7.121 -15.414 1 95.69 225 PHE B O 1
ATOM 3938 N N . SER B 1 226 ? -0.625 5.809 -14.641 1 94.62 226 SER B N 1
ATOM 3939 C CA . SER B 1 226 ? -0.622 6.469 -13.344 1 94.62 226 SER B CA 1
ATOM 3940 C C . SER B 1 226 ? -0.255 7.941 -13.469 1 94.62 226 SER B C 1
ATOM 3942 O O . SER B 1 226 ? -0.882 8.797 -12.844 1 94.62 226 SER B O 1
ATOM 3944 N N . LYS B 1 227 ? 0.673 8.25 -14.305 1 93.5 227 LYS B N 1
ATOM 3945 C CA . LYS B 1 227 ? 1.127 9.625 -14.492 1 93.5 227 LYS B CA 1
ATOM 3946 C C . LYS B 1 227 ? 0.073 10.453 -15.219 1 93.5 227 LYS B C 1
ATOM 3948 O O . LYS B 1 227 ? -0.098 11.641 -14.93 1 93.5 227 LYS B O 1
ATOM 3953 N N . ILE B 1 228 ? -0.562 9.852 -16.141 1 95.75 228 ILE B N 1
ATOM 3954 C CA . ILE B 1 228 ? -1.622 10.539 -16.859 1 95.75 228 ILE B CA 1
ATOM 3955 C C . ILE B 1 228 ? -2.732 10.945 -15.898 1 95.75 228 ILE B C 1
ATOM 3957 O O . ILE B 1 228 ? -3.186 12.094 -15.906 1 95.75 228 ILE B O 1
ATOM 3961 N N . LEU B 1 229 ? -3.135 10.047 -15.047 1 94.12 229 LEU B N 1
ATOM 3962 C CA . LEU B 1 229 ? -4.168 10.352 -14.062 1 94.12 229 LEU B CA 1
ATOM 3963 C C . LEU B 1 229 ? -3.719 11.461 -13.125 1 94.12 229 LEU B C 1
ATOM 3965 O O . LEU B 1 229 ? -4.484 12.391 -12.836 1 94.12 229 LEU B O 1
ATOM 3969 N N . GLU B 1 230 ? -2.514 11.336 -12.719 1 92.56 230 GLU B N 1
ATOM 3970 C CA . GLU B 1 230 ? -1.965 12.367 -11.852 1 92.56 230 GLU B CA 1
ATOM 3971 C C . GLU B 1 230 ? -1.984 13.734 -12.531 1 92.56 230 GLU B C 1
ATOM 3973 O O . GLU B 1 230 ? -2.393 14.727 -11.93 1 92.56 230 GLU B O 1
ATOM 3978 N N . PHE B 1 231 ? -1.615 13.742 -13.742 1 92.38 231 PHE B N 1
ATOM 3979 C CA . PHE B 1 231 ? -1.565 14.969 -14.516 1 92.38 231 PHE B CA 1
ATOM 3980 C C . PHE B 1 231 ? -2.961 15.562 -14.688 1 92.38 231 PHE B C 1
ATOM 3982 O O . PHE B 1 231 ? -3.145 16.781 -14.562 1 92.38 231 PHE B O 1
ATOM 3989 N N . ILE B 1 232 ? -3.891 14.75 -14.906 1 94.62 232 ILE B N 1
ATOM 3990 C CA . ILE B 1 232 ? -5.273 15.188 -15.047 1 94.62 232 ILE B CA 1
ATOM 3991 C C . ILE B 1 232 ? -5.742 15.859 -13.758 1 94.62 232 ILE B C 1
ATOM 3993 O O . ILE B 1 232 ? -6.312 16.953 -13.797 1 94.62 232 ILE B O 1
ATOM 3997 N N . PHE B 1 233 ? -5.426 15.281 -12.625 1 92.81 233 PHE B N 1
ATOM 3998 C CA . PHE B 1 233 ? -5.895 15.812 -11.352 1 92.81 233 PHE B CA 1
ATOM 3999 C C . PHE B 1 233 ? -5.141 17.078 -10.984 1 92.81 233 PHE B C 1
ATOM 4001 O O . PHE B 1 233 ? -5.688 17.969 -10.32 1 92.81 233 PHE B O 1
ATOM 4008 N N . ILE B 1 234 ? -3.914 17.203 -11.484 1 88.81 234 ILE B N 1
ATOM 4009 C CA . ILE B 1 234 ? -3.156 18.438 -11.289 1 88.81 234 ILE B CA 1
ATOM 4010 C C . ILE B 1 234 ? -3.75 19.547 -12.148 1 88.81 234 ILE B C 1
ATOM 4012 O O . ILE B 1 234 ? -3.953 20.672 -11.664 1 88.81 234 ILE B O 1
ATOM 4016 N N . ARG B 1 235 ? -4.055 19.266 -13.312 1 92.19 235 ARG B N 1
ATOM 4017 C CA . ARG B 1 235 ? -4.625 20.25 -14.234 1 92.19 235 ARG B CA 1
ATOM 4018 C C . ARG B 1 235 ? -5.988 20.734 -13.75 1 92.19 235 ARG B C 1
ATOM 4020 O O . ARG B 1 235 ? -6.355 21.891 -13.945 1 92.19 235 ARG B O 1
ATOM 4027 N N . LEU B 1 236 ? -6.66 19.812 -13.094 1 92.62 236 LEU B N 1
ATOM 4028 C CA . LEU B 1 236 ? -7.969 20.156 -12.555 1 92.62 236 LEU B CA 1
ATOM 4029 C C . LEU B 1 236 ? -7.832 20.938 -11.25 1 92.62 236 LEU B C 1
ATOM 4031 O O . LEU B 1 236 ? -8.828 21.391 -10.68 1 92.62 236 LEU B O 1
ATOM 4035 N N . GLY B 1 237 ? -6.637 21.109 -10.781 1 89.31 237 GLY B N 1
ATOM 4036 C CA . GLY B 1 237 ? -6.383 21.875 -9.57 1 89.31 237 GLY B CA 1
ATOM 4037 C C . GLY B 1 237 ? -6.691 21.094 -8.305 1 89.31 237 GLY B C 1
ATOM 4038 O O . GLY B 1 237 ? -6.855 21.688 -7.234 1 89.31 237 GLY B O 1
ATOM 4039 N N . ILE B 1 238 ? -6.848 19.797 -8.484 1 88.56 238 ILE B N 1
ATOM 4040 C CA . ILE B 1 238 ? -7.203 18.953 -7.34 1 88.56 238 ILE B CA 1
ATOM 4041 C C . ILE B 1 238 ? -5.938 18.547 -6.59 1 88.56 238 ILE B C 1
ATOM 4043 O O . ILE B 1 238 ? -5.902 18.578 -5.355 1 88.56 238 ILE B O 1
ATOM 4047 N N . LEU B 1 239 ? -4.949 18.203 -7.363 1 86.31 239 LEU B N 1
ATOM 4048 C CA . LEU B 1 239 ? -3.65 17.875 -6.781 1 86.31 239 LEU B CA 1
ATOM 4049 C C . LEU B 1 239 ? -2.639 18.984 -7.043 1 86.31 239 LEU B C 1
ATOM 4051 O O . LEU B 1 239 ? -2.764 19.734 -8.016 1 86.31 239 LEU B O 1
ATOM 4055 N N . LYS B 1 240 ? -1.872 19.141 -5.953 1 74.69 240 LYS B N 1
ATOM 4056 C CA . LYS B 1 240 ? -0.804 20.125 -6.145 1 74.69 240 LYS B CA 1
ATOM 4057 C C . LYS B 1 240 ? 0.392 19.5 -6.855 1 74.69 240 LYS B C 1
ATOM 4059 O O . LYS B 1 240 ? 0.773 18.359 -6.559 1 74.69 240 LYS B O 1
ATOM 4064 N N . GLY B 1 241 ? 0.645 19.875 -8.047 1 60.88 241 GLY B N 1
ATOM 4065 C CA . GLY B 1 241 ? 1.841 19.391 -8.727 1 60.88 241 GLY B CA 1
ATOM 4066 C C . GLY B 1 241 ? 3.107 19.609 -7.914 1 60.88 241 GLY B C 1
ATOM 4067 O O . GLY B 1 241 ? 3.127 20.422 -6.988 1 60.88 241 GLY B O 1
ATOM 4068 N N . ASP B 1 242 ? 3.889 18.641 -7.559 1 54.91 242 ASP B N 1
ATOM 4069 C CA . ASP B 1 242 ? 5.16 18.922 -6.898 1 54.91 242 ASP B CA 1
ATOM 4070 C C . ASP B 1 242 ? 5.738 20.266 -7.344 1 54.91 242 ASP B C 1
ATOM 4072 O O . ASP B 1 242 ? 6.73 20.312 -8.07 1 54.91 242 ASP B O 1
ATOM 4076 N N . ARG B 1 243 ? 4.867 21.094 -7.727 1 43.72 243 ARG B N 1
ATOM 4077 C CA . ARG B 1 243 ? 5.469 22.344 -8.195 1 43.72 243 ARG B CA 1
ATOM 4078 C C . ARG B 1 243 ? 6.555 22.828 -7.23 1 43.72 243 ARG B C 1
ATOM 4080 O O . ARG B 1 243 ? 7.641 23.219 -7.66 1 43.72 243 ARG B O 1
ATOM 4087 N N . ASN B 1 244 ? 6.086 23.406 -6.016 1 35.12 244 ASN B N 1
ATOM 4088 C CA . ASN B 1 244 ? 6.852 24.344 -5.191 1 35.12 244 ASN B CA 1
ATOM 4089 C C . ASN B 1 244 ? 8 23.641 -4.477 1 35.12 244 ASN B C 1
ATOM 4091 O O . ASN B 1 244 ? 7.797 23 -3.445 1 35.12 244 ASN B O 1
ATOM 4095 N N . TYR B 1 245 ? 8.844 22.828 -5.078 1 35.88 245 TYR B N 1
ATOM 4096 C CA . TYR B 1 245 ? 10.109 22.984 -4.371 1 35.88 245 TYR B CA 1
ATOM 4097 C C . TYR B 1 245 ? 10.305 24.422 -3.914 1 35.88 245 TYR B C 1
ATOM 4099 O O . TYR B 1 245 ? 10.352 25.344 -4.734 1 35.88 245 TYR B O 1
ATOM 4107 N N . GLY B 1 246 ? 9.531 24.75 -2.938 1 33.12 246 GLY B N 1
ATOM 4108 C CA . GLY B 1 246 ? 9.695 26.047 -2.316 1 33.12 246 GLY B CA 1
ATOM 4109 C C . GLY B 1 246 ? 11.117 26.578 -2.4 1 33.12 246 GLY B C 1
ATOM 4110 O O . GLY B 1 246 ? 11.898 26.422 -1.461 1 33.12 246 GLY B O 1
ATOM 4111 N N . PHE B 1 247 ? 11.938 26.344 -3.361 1 31.23 247 PHE B N 1
ATOM 4112 C CA . PHE B 1 247 ? 13.023 27.312 -3.367 1 31.23 247 PHE B CA 1
ATOM 4113 C C . PHE B 1 247 ? 12.484 28.734 -3.262 1 31.23 247 PHE B C 1
ATOM 4115 O O . PHE B 1 247 ? 11.93 29.266 -4.227 1 31.23 247 PHE B O 1
ATOM 4122 N N . SER B 1 248 ? 11.758 29.016 -2.162 1 28.92 248 SER B N 1
ATOM 4123 C CA . SER B 1 248 ? 11.75 30.453 -1.961 1 28.92 248 SER B CA 1
ATOM 4124 C C . SER B 1 248 ? 13.07 31.078 -2.385 1 28.92 248 SER B C 1
ATOM 4126 O O . SER B 1 248 ? 14.141 30.562 -2.062 1 28.92 248 SER B O 1
ATOM 4128 N N . GLU B 1 249 ? 13.211 31.656 -3.461 1 27.2 249 GLU B N 1
ATOM 4129 C CA . GLU B 1 249 ? 14.203 32.688 -3.762 1 27.2 249 GLU B CA 1
ATOM 4130 C C . GLU B 1 249 ? 14.57 33.469 -2.514 1 27.2 249 GLU B C 1
ATOM 4132 O O . GLU B 1 249 ? 13.703 34.062 -1.872 1 27.2 249 GLU B O 1
ATOM 4137 N N . SER B 1 250 ? 15.477 33.031 -1.558 1 24.11 250 SER B N 1
ATOM 4138 C CA . SER B 1 250 ? 16.125 34.25 -1.077 1 24.11 250 SER B CA 1
ATOM 4139 C C . SER B 1 250 ? 16.578 35.125 -2.236 1 24.11 250 SER B C 1
ATOM 4141 O O . SER B 1 250 ? 17 34.625 -3.279 1 24.11 250 SER B O 1
#

Radius of gyration: 24.47 Å; Cα contacts (8 Å, |Δi|>4): 572; chains: 2; bounding box: 66×62×63 Å

Nearest PDB structures (foldseek):
  7ahc-assembly1_B  TM=9.027E-01  e=9.043E-06  Lactococcus lactis subsp. lactis
  7ahh-assembly1_B  TM=7.499E-01  e=4.302E-06  Lactococcus lactis subsp. lactis
  8wm8-assembly1_A  TM=7.869E-01  e=6.534E-06  Nostoc sp. PCC 7120 = FACHB-418
  7ahd-assembly1_B  TM=8.258E-01  e=2.086E-05  Lactococcus lactis subsp. lactis
  7ahh-assembly1_A  TM=6.794E-01  e=1.311E-05  Lactococcus lactis subsp. lactis

Solvent-accessible surface area (backbone atoms only — not comparable to full-atom values): 25422 Å² total; per-residue (Å²): 121,73,66,54,54,55,52,52,54,50,48,53,53,49,51,51,48,50,45,37,51,50,16,61,67,66,64,34,64,58,53,38,50,41,58,68,57,22,51,50,43,40,53,51,45,73,68,37,73,72,46,54,55,22,50,49,48,40,51,50,42,20,50,51,8,46,50,53,12,46,50,53,11,40,61,57,18,68,54,92,40,70,67,59,48,54,53,50,51,52,52,44,47,58,59,68,41,38,36,68,61,55,53,45,54,50,31,32,45,67,60,35,70,34,67,65,25,30,22,50,50,31,18,65,68,45,20,53,61,32,20,50,54,37,31,51,53,62,74,59,53,57,64,67,59,57,53,47,39,68,75,52,71,66,54,70,66,52,41,43,65,70,42,49,48,63,66,42,40,81,66,46,42,47,52,50,53,54,46,55,52,46,22,50,30,46,29,30,48,32,14,40,77,34,36,86,53,19,57,20,20,51,39,41,50,25,56,75,68,62,35,38,42,54,38,51,21,51,48,51,51,44,32,50,53,36,49,50,52,50,49,52,34,29,75,69,64,54,37,80,61,90,62,74,72,66,70,66,74,126,119,74,66,54,54,56,53,51,52,49,48,53,53,50,50,53,50,49,45,37,52,49,17,61,68,67,66,34,64,58,53,37,50,41,58,68,57,23,51,50,45,41,53,50,45,73,69,37,73,70,45,51,55,21,51,48,50,40,50,50,40,19,49,49,8,46,49,52,12,47,50,51,11,39,60,56,17,68,54,92,40,72,69,58,47,54,52,50,50,52,51,45,47,59,59,68,41,37,35,68,60,56,53,44,54,51,31,34,47,66,60,34,70,34,67,65,24,32,21,49,48,31,18,66,67,45,21,53,59,33,21,50,54,36,31,50,52,61,73,60,53,59,64,68,58,57,53,47,40,68,74,52,72,66,53,70,66,51,42,42,66,70,41,48,47,64,68,41,40,80,66,45,42,46,53,48,54,53,48,56,51,46,22,49,31,46,29,31,48,33,14,41,77,34,35,88,53,18,58,20,21,50,39,42,51,24,56,76,68,62,35,37,39,54,39,52,21,51,47,52,50,45,32,50,54,38,49,50,51,51,49,51,34,29,75,69,64,52,38,80,61,90,65,74,69,69,68,65,76,126

Foldseek 3Di:
DVVVVVVVVVVVVVVLVVLQVVCVVVVDQLPRHHPVLLVVLLVVLVVDPVSVVQAVQLLVLLVLLLVLLQVVLQVQLLDPDPVSCVVVVVVLCVLVVDDLVVQLVVLCVVPNFARSSLSVSLNSVLNCLSNVLSNVLNVPPDVVVVVVCVVVPDDPVCCVPVPSCVSSVLSVLLSSLVSSLVSSVSSLCSCLVRNPGHLNVVLVVCVVVSVNSSNVSSVVVSVVVSVVSVVVCVVVVSDPDVPPPPPVDD/DVVVVVVVVVVVVVVLVVLQVVCVVVVDQLPRHRPVLLVVLLVVLVVDPVSVVQAVQLLVLLVLLLVLLQVVLQVQLLDPDPVSCVVVVVVLCVLVVDDLVVQLVVLCVVPNFARSSLSVSLNSVLNVLSNVLSNVLNVPPDVVVVVVCVVVPDDPVCCVPVPSCVSSVLSVLLSSLVSSLVSSVSSLCSCLVRNPGHLNVVLVVCVVVSVNSSNVSSVVVSVVVSVVSVVVCVVVVSDPDVPPPVPVDD

Sequence (500 aa):
MRNSLVFKISFWIIFIFIWYLMGSAINSKLILPLPHKVLYKVLELFSERNFYHHLFITLLRSVGGFTLALFLGFLLGCIKNKFLYSAIRNIIDIFQSNPLIVWITIALFWFGFGNKTIVFTVFIVLFPNFYLITYNAINNIPKEYIELFKIYPISRKKYLTKFLIPYLKPFLLPTLANSIISSLKITAMAEFLSGESGIGFLLSYAKTFLNTEEVYAYAVILFVFSKILEFIFIRLGILKGDRNYGFSESMRNSLVFKISFWIIFIFIWYLMGSAINSKLILPLPHKVLYKVLELFSERNFYHHLFITLLRSVGGFTLALFLGFLLGCIKNKFLYSAIRNIIDIFQSNPLIVWITIALFWFGFGNKTIVFTVFIVLFPNFYLITYNAINNIPKEYIELFKIYPISRKKYLTKFLIPYLKPFLLPTLANSIISSLKITAMAEFLSGESGIGFLLSYAKTFLNTEEVYAYAVILFVFSKILEFIFIRLGILKGDRNYGFSES

Organism: Dictyoglomus thermophilum (strain ATCC 35947 / DSM 3960 / H-6-12) (NCBI:txid309799)